Protein 4FEK (pdb70)

Structure (mmCIF, N/CA/C/O backbone):
data_4FEK
#
_entry.id   4FEK
#
_cell.length_a   50.651
_cell.length_b   57.993
_cell.length_c   106.606
_cell.angle_alpha   90.00
_cell.angle_beta   102.42
_cell.angle_gamma   90.00
#
_symmetry.space_group_name_H-M   'P 1 21 1'
#
loop_
_entity.id
_entity.type
_entity.pdbx_description
1 polymer 'Putative diflavin flavoprotein A 5'
2 non-polymer DI(HYDROXYETHYL)ETHER
3 non-polymer 'CHLORIDE ION'
4 non-polymer 'PHOSPHATE ION'
5 water water
#
loop_
_atom_site.group_PDB
_atom_site.id
_atom_site.type_symbol
_atom_site.label_atom_id
_atom_site.label_alt_id
_atom_site.label_comp_id
_atom_site.label_asym_id
_atom_site.label_entity_id
_atom_site.label_seq_id
_atom_site.pdbx_PDB_ins_code
_atom_site.Cartn_x
_atom_site.Cartn_y
_atom_site.Cartn_z
_atom_site.occupancy
_atom_site.B_iso_or_equiv
_atom_site.auth_seq_id
_atom_site.auth_comp_id
_atom_site.auth_asym_id
_atom_site.auth_atom_id
_atom_site.pdbx_PDB_model_num
ATOM 1 N N . LYS A 1 5 ? 5.537 49.705 64.317 1.00 63.16 5 LYS A N 1
ATOM 2 C CA . LYS A 1 5 ? 6.487 48.717 64.812 1.00 62.64 5 LYS A CA 1
ATOM 3 C C . LYS A 1 5 ? 6.906 47.783 63.675 1.00 57.10 5 LYS A C 1
ATOM 4 O O . LYS A 1 5 ? 6.178 47.634 62.694 1.00 58.97 5 LYS A O 1
ATOM 10 N N . PRO A 1 6 ? 8.091 47.158 63.795 1.00 50.01 6 PRO A N 1
ATOM 11 C CA . PRO A 1 6 ? 8.520 46.197 62.775 1.00 43.55 6 PRO A CA 1
ATOM 12 C C . PRO A 1 6 ? 7.880 44.826 63.000 1.00 33.37 6 PRO A C 1
ATOM 13 O O . PRO A 1 6 ? 7.380 44.556 64.089 1.00 35.75 6 PRO A O 1
ATOM 17 N N . ARG A 1 7 ? 7.918 43.973 61.984 1.00 25.77 7 ARG A N 1
ATOM 18 C CA . ARG A 1 7 ? 7.460 42.593 62.119 1.00 22.82 7 ARG A CA 1
ATOM 19 C C . ARG A 1 7 ? 8.443 41.832 62.999 1.00 30.81 7 ARG A C 1
ATOM 20 O O . ARG A 1 7 ? 9.651 42.032 62.906 1.00 24.75 7 ARG A O 1
ATOM 28 N N . ASP A 1 8 ? 7.933 40.973 63.869 1.00 21.74 8 ASP A N 1
ATOM 29 C CA . ASP A 1 8 ? 8.815 40.161 64.723 1.00 22.67 8 ASP A CA 1
ATOM 30 C C . ASP A 1 8 ? 8.205 38.773 64.923 1.00 26.22 8 ASP A C 1
ATOM 31 O O . ASP A 1 8 ? 7.098 38.499 64.452 1.00 23.32 8 ASP A O 1
ATOM 36 N N . VAL A 1 9 ? 8.902 37.907 65.644 1.00 21.44 9 VAL A N 1
ATOM 37 C CA . VAL A 1 9 ? 8.337 36.608 65.967 1.00 18.80 9 VAL A CA 1
ATOM 38 C C . VAL A 1 9 ? 8.313 36.438 67.474 1.00 19.18 9 VAL A C 1
ATOM 39 O O . VAL A 1 9 ? 9.305 36.658 68.158 1.00 21.06 9 VAL A O 1
ATOM 43 N N . GLN A 1 10 ? 7.158 36.056 67.993 1.00 14.88 10 GLN A N 1
ATOM 44 C CA . GLN A 1 10 ? 6.977 35.871 69.415 1.00 22.09 10 GLN A CA 1
ATOM 45 C C . GLN A 1 10 ? 6.975 34.360 69.688 1.00 25.39 10 GLN A C 1
ATOM 46 O O . GLN A 1 10 ? 6.153 33.621 69.130 1.00 21.41 10 GLN A O 1
ATOM 52 N N . VAL A 1 11 ? 7.912 33.890 70.517 1.00 18.51 11 VAL A N 1
ATOM 53 C CA . VAL A 1 11 ? 8.010 32.460 70.815 1.00 18.58 11 VAL A CA 1
ATOM 54 C C . VAL A 1 11 ? 7.671 32.184 72.285 1.00 28.34 11 VAL A C 1
ATOM 55 O O . VAL A 1 11 ? 8.170 32.870 73.166 1.00 27.04 11 VAL A O 1
ATOM 59 N N . LEU A 1 12 ? 6.835 31.180 72.542 1.00 26.37 12 LEU A N 1
ATOM 60 C CA . LEU A 1 12 ? 6.349 30.892 73.890 1.00 23.95 12 LEU A CA 1
ATOM 61 C C . LEU A 1 12 ? 6.013 29.407 73.999 1.00 22.92 12 LEU A C 1
ATOM 62 O O . LEU A 1 12 ? 5.438 28.827 73.075 1.00 22.31 12 LEU A O 1
ATOM 67 N N . PRO A 1 13 ? 6.389 28.770 75.121 1.00 23.46 13 PRO A N 1
ATOM 68 C CA . PRO A 1 13 ? 5.890 27.429 75.444 1.00 17.40 13 PRO A CA 1
ATOM 69 C C . PRO A 1 13 ? 4.385 27.493 75.696 1.00 20.55 13 PRO A C 1
ATOM 70 O O . PRO A 1 13 ? 3.923 28.414 76.364 1.00 23.16 13 PRO A O 1
ATOM 74 N N . ILE A 1 14 ? 3.624 26.547 75.163 1.00 21.36 14 ILE A N 1
ATOM 75 C CA . ILE A 1 14 ? 2.182 26.575 75.379 1.00 24.44 14 ILE A CA 1
ATOM 76 C C . ILE A 1 14 ? 1.679 25.301 76.024 1.00 25.35 14 ILE A C 1
ATOM 77 O O . ILE A 1 14 ? 0.579 25.265 76.573 1.00 28.27 14 ILE A O 1
ATOM 82 N N . ALA A 1 15 ? 2.489 24.256 75.960 1.00 21.34 15 ALA A N 1
ATOM 83 C CA . ALA A 1 15 ? 2.102 22.980 76.516 1.00 22.99 15 ALA A CA 1
ATOM 84 C C . ALA A 1 15 ? 3.331 22.101 76.622 1.00 22.52 15 ALA A C 1
ATOM 85 O O . ALA A 1 15 ? 4.405 22.497 76.196 1.00 24.31 15 ALA A O 1
ATOM 87 N N . THR A 1 16 ? 3.161 20.903 77.174 1.00 24.32 16 THR A N 1
ATOM 88 C CA . THR A 1 16 ? 4.258 19.948 77.277 1.00 27.55 16 THR A CA 1
ATOM 89 C C . THR A 1 16 ? 4.879 19.706 75.912 1.00 28.74 16 THR A C 1
ATOM 90 O O . THR A 1 16 ? 4.196 19.288 74.989 1.00 26.75 16 THR A O 1
ATOM 94 N N . ASN A 1 17 ? 6.169 20.026 75.789 1.00 21.88 17 ASN A N 1
ATOM 95 C CA . ASN A 1 17 ? 6.916 19.847 74.547 1.00 19.91 17 ASN A CA 1
ATOM 96 C C . ASN A 1 17 ? 6.368 20.661 73.380 1.00 17.68 17 ASN A C 1
ATOM 97 O O . ASN A 1 17 ? 6.681 20.378 72.226 1.00 18.38 17 ASN A O 1
ATOM 102 N N . THR A 1 18 ? 5.595 21.690 73.686 1.00 15.52 18 THR A N 1
ATOM 103 C CA . THR A 1 18 ? 4.962 22.476 72.623 1.00 18.12 18 THR A CA 1
ATOM 104 C C . THR A 1 18 ? 5.218 23.966 72.761 1.00 15.72 18 THR A C 1
ATOM 105 O O . THR A 1 18 ? 5.003 24.558 73.838 1.00 17.28 18 THR A O 1
ATOM 109 N N . LYS A 1 19 ? 5.634 24.577 71.649 1.00 12.44 19 LYS A N 1
ATOM 110 C CA . LYS A 1 19 ? 5.816 26.020 71.562 1.00 12.18 19 LYS A CA 1
ATOM 111 C C . LYS A 1 19 ? 5.079 26.600 70.358 1.00 13.41 19 LYS A C 1
ATOM 112 O O . LYS A 1 19 ? 4.916 25.909 69.342 1.00 14.72 19 LYS A O 1
ATOM 118 N N . VAL A 1 20 ? 4.677 27.864 70.477 1.00 14.36 20 VAL A N 1
ATOM 119 C CA . VAL A 1 20 ? 4.136 28.624 69.340 1.00 12.40 20 VAL A CA 1
ATOM 120 C C . VAL A 1 20 ? 5.198 29.622 68.918 1.00 18.36 20 VAL A C 1
ATOM 121 O O . VAL A 1 20 ? 5.949 30.127 69.771 1.00 15.17 20 VAL A O 1
ATOM 125 N N . LEU A 1 21 ? 5.306 29.837 67.602 1.00 11.56 21 LEU A N 1
ATOM 126 C CA . LEU A 1 21 ? 6.005 30.976 67.040 1.00 14.72 21 LEU A CA 1
ATOM 127 C C . LEU A 1 21 ? 4.954 31.833 66.351 1.00 16.59 21 LEU A C 1
ATOM 128 O O . LEU A 1 21 ? 4.362 31.388 65.375 1.00 17.42 21 LEU A O 1
ATOM 133 N N . ARG A 1 22 ? 4.687 33.029 66.874 1.00 12.96 22 ARG A N 1
ATOM 134 C CA . ARG A 1 22 ? 3.717 33.934 66.240 1.00 14.27 22 ARG A CA 1
ATOM 135 C C . ARG A 1 22 ? 4.471 34.998 65.464 1.00 13.86 22 ARG A C 1
ATOM 136 O O . ARG A 1 22 ? 5.147 35.846 66.055 1.00 16.85 22 ARG A O 1
ATOM 144 N N . ALA A 1 23 ? 4.405 34.925 64.148 1.00 14.36 23 ALA A N 1
ATOM 145 C CA . ALA A 1 23 ? 5.006 35.938 63.300 1.00 15.07 23 ALA A CA 1
ATOM 146 C C . ALA A 1 23 ? 4.007 37.067 63.271 1.00 20.46 23 ALA A C 1
ATOM 147 O O . ALA A 1 23 ? 2.851 36.860 62.888 1.00 15.75 23 ALA A O 1
ATOM 149 N N . ARG A 1 24 ? 4.441 38.254 63.671 1.00 18.45 24 ARG A N 1
ATOM 150 C CA . ARG A 1 24 ? 3.513 39.358 63.893 1.00 21.34 24 ARG A CA 1
ATOM 151 C C . ARG A 1 24 ? 3.703 40.478 62.894 1.00 24.32 24 ARG A C 1
ATOM 152 O O . ARG A 1 24 ? 4.840 40.809 62.517 1.00 18.51 24 ARG A O 1
ATOM 160 N N . SER A 1 25 ? 2.580 41.058 62.461 1.00 21.02 25 SER A N 1
ATOM 161 C CA . SER A 1 25 ? 2.612 42.267 61.652 1.00 20.98 25 SER A CA 1
ATOM 162 C C . SER A 1 25 ? 1.566 43.288 62.124 1.00 22.82 25 SER A C 1
ATOM 163 O O . SER A 1 25 ? 0.379 42.976 62.247 1.00 20.98 25 SER A O 1
ATOM 166 N N . TRP A 1 26 ? 2.009 44.506 62.400 1.00 24.36 26 TRP A N 1
ATOM 167 C CA . TRP A 1 26 ? 1.076 45.532 62.883 1.00 26.32 26 TRP A CA 1
ATOM 168 C C . TRP A 1 26 ? 0.232 46.168 61.770 1.00 28.44 26 TRP A C 1
ATOM 169 O O . TRP A 1 26 ? -0.714 46.918 62.042 1.00 29.01 26 TRP A O 1
ATOM 180 N N . SER A 1 27 ? 0.562 45.846 60.523 1.00 27.80 27 SER A N 1
ATOM 181 C CA . SER A 1 27 ? -0.174 46.351 59.362 1.00 27.79 27 SER A CA 1
ATOM 182 C C . SER A 1 27 ? -0.618 45.181 58.493 1.00 29.02 27 SER A C 1
ATOM 183 O O . SER A 1 27 ? -0.134 44.052 58.667 1.00 25.81 27 SER A O 1
ATOM 186 N N . ARG A 1 28 ? -1.550 45.446 57.575 1.00 29.36 28 ARG A N 1
ATOM 187 C CA . ARG A 1 28 ? -2.119 44.401 56.721 1.00 27.68 28 ARG A CA 1
ATOM 188 C C . ARG A 1 28 ? -1.011 43.677 55.950 1.00 28.51 28 ARG A C 1
ATOM 189 O O . ARG A 1 28 ? 0.016 44.274 55.614 1.00 27.18 28 ARG A O 1
ATOM 197 N N . LEU A 1 29 ? -1.217 42.394 55.690 1.00 25.66 29 LEU A N 1
ATOM 198 C CA . LEU A 1 29 ? -0.300 41.639 54.843 1.00 31.38 29 LEU A CA 1
ATOM 199 C C . LEU A 1 29 ? -0.696 41.832 53.390 1.00 32.40 29 LEU A C 1
ATOM 200 O O . LEU A 1 29 ? 0.147 41.802 52.503 1.00 31.96 29 LEU A O 1
ATOM 205 N N . ARG A 1 30 ? -1.992 42.021 53.165 1.00 29.62 30 ARG A N 1
ATOM 206 C CA . ARG A 1 30 ? -2.545 42.191 51.824 1.00 32.61 30 ARG A CA 1
ATOM 207 C C . ARG A 1 30 ? -3.599 43.300 51.840 1.00 27.11 30 ARG A C 1
ATOM 208 O O . ARG A 1 30 ? -4.177 43.574 52.873 1.00 22.26 30 ARG A O 1
ATOM 216 N N . PHE A 1 31 ? -3.854 43.926 50.698 1.00 24.72 31 PHE A N 1
ATOM 217 C CA . PHE A 1 31 ? -4.921 44.922 50.608 1.00 25.47 31 PHE A CA 1
ATOM 218 C C . PHE A 1 31 ? -6.263 44.241 50.370 1.00 26.71 31 PHE A C 1
ATOM 219 O O . PHE A 1 31 ? -6.856 44.361 49.295 1.00 28.35 31 PHE A O 1
ATOM 227 N N . GLU A 1 32 ? -6.745 43.524 51.377 1.00 24.80 32 GLU A N 1
ATOM 228 C CA . GLU A 1 32 ? -7.915 42.660 51.213 1.00 24.18 32 GLU A CA 1
ATOM 229 C C . GLU A 1 32 ? -8.849 42.853 52.381 1.00 21.70 32 GLU A C 1
ATOM 230 O O . GLU A 1 32 ? -8.431 43.352 53.425 1.00 24.32 32 GLU A O 1
ATOM 236 N N . ILE A 1 33 ? -10.104 42.439 52.225 1.00 19.37 33 ILE A N 1
ATOM 237 C CA . ILE A 1 33 ? -11.117 42.763 53.227 1.00 19.19 33 ILE A CA 1
ATOM 238 C C . ILE A 1 33 ? -10.810 42.180 54.600 1.00 18.14 33 ILE A C 1
ATOM 239 O O . ILE A 1 33 ? -11.202 42.761 55.599 1.00 22.01 33 ILE A O 1
ATOM 244 N N . GLU A 1 34 ? -10.131 41.036 54.673 1.00 16.39 34 GLU A N 1
ATOM 245 C CA . GLU A 1 34 ? -9.927 40.447 55.998 1.00 26.97 34 GLU A CA 1
ATOM 246 C C . GLU A 1 34 ? -9.067 41.328 56.919 1.00 18.50 34 GLU A C 1
ATOM 247 O O . GLU A 1 34 ? -9.142 41.200 58.140 1.00 16.92 34 GLU A O 1
ATOM 253 N N . TYR A 1 35 ? -8.316 42.259 56.334 1.00 18.39 35 TYR A N 1
ATOM 254 C CA . TYR A 1 35 ? -7.451 43.152 57.112 1.00 21.44 35 TYR A CA 1
ATOM 255 C C . TYR A 1 35 ? -8.068 44.535 57.299 1.00 24.88 35 TYR A C 1
ATOM 256 O O . TYR A 1 35 ? -7.438 45.411 57.892 1.00 24.47 35 TYR A O 1
ATOM 265 N N . ALA A 1 36 ? -9.313 44.698 56.833 1.00 22.85 36 ALA A N 1
ATOM 266 C CA . ALA A 1 36 ? -9.938 46.021 56.722 1.00 25.60 36 ALA A CA 1
ATOM 267 C C . ALA A 1 36 ? -10.262 46.684 58.056 1.00 27.38 36 ALA A C 1
ATOM 268 O O . ALA A 1 36 ? -10.594 47.868 58.088 1.00 30.22 36 ALA A O 1
ATOM 270 N N . LEU A 1 37 ? -10.178 45.927 59.147 1.00 26.01 37 LEU A N 1
ATOM 271 C CA . LEU A 1 37 ? -10.279 46.512 60.488 1.00 28.63 37 LEU A CA 1
ATOM 272 C C . LEU A 1 37 ? -8.964 47.168 60.931 1.00 34.41 37 LEU A C 1
ATOM 273 O O . LEU A 1 37 ? -8.917 47.787 61.987 1.00 31.32 37 LEU A O 1
ATOM 278 N N . GLU A 1 38 ? -7.919 47.020 60.114 1.00 28.52 38 GLU A N 1
ATOM 279 C CA . GLU A 1 38 ? -6.608 47.658 60.322 1.00 30.01 38 GLU A CA 1
ATOM 280 C C . GLU A 1 38 ? -6.035 47.414 61.719 1.00 29.84 38 GLU A C 1
ATOM 281 O O . GLU A 1 38 ? -5.673 48.351 62.420 1.00 32.38 38 GLU A O 1
ATOM 287 N N . ARG A 1 39 ? -5.959 46.150 62.126 1.00 27.03 39 ARG A N 1
ATOM 288 C CA . ARG A 1 39 ? -5.411 45.822 63.443 1.00 26.76 39 ARG A CA 1
ATOM 289 C C . ARG A 1 39 ? -4.222 44.868 63.335 1.00 24.54 39 ARG A C 1
ATOM 290 O O . ARG A 1 39 ? -3.787 44.292 64.326 1.00 26.42 39 ARG A O 1
ATOM 298 N N . GLY A 1 40 ? -3.700 44.719 62.124 1.00 24.57 40 GLY A N 1
ATOM 299 C CA . GLY A 1 40 ? -2.587 43.817 61.892 1.00 23.61 40 GLY A CA 1
ATOM 300 C C . GLY A 1 40 ? -3.055 42.382 61.918 1.00 22.13 40 GLY A C 1
ATOM 301 O O . GLY A 1 40 ? -4.254 42.099 61.760 1.00 20.58 40 GLY A O 1
ATOM 302 N N . THR A 1 41 ? -2.114 41.471 62.121 1.00 17.93 41 THR A N 1
ATOM 303 C CA . THR A 1 41 ? -2.385 40.037 62.066 1.00 15.64 41 THR A CA 1
ATOM 304 C C . THR A 1 41 ? -1.174 39.299 62.663 1.00 14.77 41 THR A C 1
ATOM 305 O O . THR A 1 41 ? -0.107 39.894 62.853 1.00 17.04 41 THR A O 1
ATOM 309 N N . THR A 1 42 ? -1.354 38.034 63.017 1.00 13.83 42 THR A N 1
ATOM 310 C CA . THR A 1 42 ? -0.208 37.162 63.248 1.00 14.34 42 THR A CA 1
ATOM 311 C C . THR A 1 42 ? -0.392 35.919 62.399 1.00 18.43 42 THR A C 1
ATOM 312 O O . THR A 1 42 ? -1.519 35.575 62.027 1.00 20.75 42 THR A O 1
ATOM 316 N N . SER A 1 43 ? 0.716 35.281 62.043 1.00 11.89 43 SER A N 1
ATOM 317 C CA A SER A 1 43 ? 0.672 33.940 61.488 0.50 12.35 43 SER A CA 1
ATOM 318 C CA B SER A 1 43 ? 0.680 33.942 61.481 0.50 12.39 43 SER A CA 1
ATOM 319 C C . SER A 1 43 ? 1.369 33.000 62.465 1.00 14.75 43 SER A C 1
ATOM 320 O O . SER A 1 43 ? 2.556 33.182 62.789 1.00 12.21 43 SER A O 1
ATOM 325 N N . ASN A 1 44 ? 0.623 32.019 62.953 1.00 13.76 44 ASN A N 1
ATOM 326 C CA . ASN A 1 44 ? 1.107 31.158 64.026 1.00 13.14 44 ASN A CA 1
ATOM 327 C C . ASN A 1 44 ? 1.603 29.806 63.530 1.00 17.33 44 ASN A C 1
ATOM 328 O O . ASN A 1 44 ? 0.916 29.110 62.801 1.00 13.00 44 ASN A O 1
ATOM 333 N N . SER A 1 45 ? 2.813 29.437 63.937 1.00 8.96 45 SER A N 1
ATOM 334 C CA . SER A 1 45 ? 3.353 28.140 63.595 1.00 10.46 45 SER A CA 1
ATOM 335 C C . SER A 1 45 ? 3.676 27.466 64.933 1.00 14.47 45 SER A C 1
ATOM 336 O O . SER A 1 45 ? 3.852 28.138 65.952 1.00 12.90 45 SER A O 1
ATOM 339 N N . TYR A 1 46 ? 3.752 26.147 64.936 1.00 11.16 46 TYR A N 1
ATOM 340 C CA . TYR A 1 46 ? 3.918 25.433 66.197 1.00 10.67 46 TYR A CA 1
ATOM 341 C C . TYR A 1 46 ? 5.022 24.383 66.074 1.00 10.58 46 TYR A C 1
ATOM 342 O O . TYR A 1 46 ? 5.311 23.909 64.975 1.00 16.21 46 TYR A O 1
ATOM 351 N N . VAL A 1 47 ? 5.625 24.024 67.211 1.00 15.32 47 VAL A N 1
ATOM 352 C CA . VAL A 1 47 ? 6.676 22.999 67.262 1.00 12.38 47 VAL A CA 1
ATOM 353 C C . VAL A 1 47 ? 6.324 22.034 68.381 1.00 11.32 47 VAL A C 1
ATOM 354 O O . VAL A 1 47 ? 6.076 22.465 69.505 1.00 15.77 47 VAL A O 1
ATOM 358 N N . ILE A 1 48 ? 6.218 20.748 68.059 1.00 10.88 48 ILE A N 1
ATOM 359 C CA . ILE A 1 48 ? 6.040 19.723 69.088 1.00 15.83 48 ILE A CA 1
ATOM 360 C C . ILE A 1 48 ? 7.293 18.847 69.113 1.00 17.14 48 ILE A C 1
ATOM 361 O O . ILE A 1 48 ? 7.678 18.262 68.093 1.00 17.59 48 ILE A O 1
ATOM 366 N N . GLU A 1 49 ? 7.921 18.737 70.281 1.00 21.39 49 GLU A N 1
ATOM 367 C CA . GLU A 1 49 ? 9.156 17.965 70.380 1.00 26.87 49 GLU A CA 1
ATOM 368 C C . GLU A 1 49 ? 8.957 16.717 71.212 1.00 26.67 49 GLU A C 1
ATOM 369 O O . GLU A 1 49 ? 9.024 16.780 72.439 1.00 25.99 49 GLU A O 1
ATOM 375 N N . GLY A 1 50 ? 8.712 15.587 70.567 1.00 27.86 50 GLY A N 1
ATOM 376 C CA . GLY A 1 50 ? 8.653 14.340 71.302 1.00 33.64 50 GLY A CA 1
ATOM 377 C C . GLY A 1 50 ? 9.986 13.653 71.079 1.00 32.37 50 GLY A C 1
ATOM 378 O O . GLY A 1 50 ? 11.030 14.309 71.019 1.00 32.63 50 GLY A O 1
ATOM 379 N N . ASP A 1 51 ? 9.945 12.338 70.940 1.00 27.86 51 ASP A N 1
ATOM 380 C CA . ASP A 1 51 ? 11.051 11.591 70.370 1.00 29.58 51 ASP A CA 1
ATOM 381 C C . ASP A 1 51 ? 11.377 12.114 68.970 1.00 36.06 51 ASP A C 1
ATOM 382 O O . ASP A 1 51 ? 12.550 12.226 68.593 1.00 36.05 51 ASP A O 1
ATOM 387 N N . LYS A 1 52 ? 10.332 12.421 68.200 1.00 31.03 52 LYS A N 1
ATOM 388 C CA . LYS A 1 52 ? 10.487 13.057 66.890 1.00 25.84 52 LYS A CA 1
ATOM 389 C C . LYS A 1 52 ? 9.977 14.491 66.964 1.00 25.83 52 LYS A C 1
ATOM 390 O O . LYS A 1 52 ? 9.152 14.811 67.818 1.00 23.72 52 LYS A O 1
ATOM 396 N N . THR A 1 53 ? 10.473 15.359 66.082 1.00 25.76 53 THR A N 1
ATOM 397 C CA . THR A 1 53 ? 10.045 16.758 66.088 1.00 21.23 53 THR A CA 1
ATOM 398 C C . THR A 1 53 ? 9.194 17.111 64.857 1.00 21.39 53 THR A C 1
ATOM 399 O O . THR A 1 53 ? 9.532 16.766 63.727 1.00 24.21 53 THR A O 1
ATOM 403 N N . ALA A 1 54 ? 8.069 17.776 65.092 1.00 20.25 54 ALA A N 1
ATOM 404 C CA . ALA A 1 54 ? 7.230 18.268 64.006 1.00 14.72 54 ALA A CA 1
ATOM 405 C C . ALA A 1 54 ? 6.980 19.758 64.127 1.00 12.66 54 ALA A C 1
ATOM 406 O O . ALA A 1 54 ? 6.806 20.302 65.225 1.00 14.07 54 ALA A O 1
ATOM 408 N N . ILE A 1 55 ? 6.967 20.427 62.984 1.00 12.10 55 ILE A N 1
ATOM 409 C CA . ILE A 1 55 ? 6.492 21.791 62.935 1.00 14.07 55 ILE A CA 1
ATOM 410 C C . ILE A 1 55 ? 5.130 21.818 62.243 1.00 15.22 55 ILE A C 1
ATOM 411 O O . ILE A 1 55 ? 4.843 21.026 61.343 1.00 16.47 55 ILE A O 1
ATOM 416 N N . ILE A 1 56 ? 4.296 22.737 62.682 1.00 15.06 56 ILE A N 1
ATOM 417 C CA . ILE A 1 56 ? 2.971 22.846 62.106 1.00 24.63 56 ILE A CA 1
ATOM 418 C C . ILE A 1 56 ? 2.787 24.231 61.493 1.00 22.89 56 ILE A C 1
ATOM 419 O O . ILE A 1 56 ? 2.997 25.225 62.173 1.00 19.52 56 ILE A O 1
ATOM 424 N N . ASP A 1 57 ? 2.433 24.273 60.207 1.00 22.09 57 ASP A N 1
ATOM 425 C CA . ASP A 1 57 ? 2.117 25.521 59.473 1.00 23.20 57 ASP A CA 1
ATOM 426 C C . ASP A 1 57 ? 3.163 26.653 59.398 1.00 20.39 57 ASP A C 1
ATOM 427 O O . ASP A 1 57 ? 2.943 27.731 59.963 1.00 23.09 57 ASP A O 1
ATOM 432 N N . PRO A 1 58 ? 4.269 26.430 58.673 1.00 18.35 58 PRO A N 1
ATOM 433 C CA . PRO A 1 58 ? 5.225 27.517 58.371 1.00 17.60 58 PRO A CA 1
ATOM 434 C C . PRO A 1 58 ? 4.519 28.639 57.584 1.00 17.48 58 PRO A C 1
ATOM 435 O O . PRO A 1 58 ? 3.702 28.331 56.713 1.00 19.66 58 PRO A O 1
ATOM 439 N N . PRO A 1 59 ? 4.818 29.906 57.892 1.00 18.50 59 PRO A N 1
ATOM 440 C CA . PRO A 1 59 ? 4.078 31.053 57.337 1.00 19.42 59 PRO A CA 1
ATOM 441 C C . PRO A 1 59 ? 4.404 31.392 55.880 1.00 15.40 59 PRO A C 1
ATOM 442 O O . PRO A 1 59 ? 5.301 30.790 55.273 1.00 17.25 59 PRO A O 1
ATOM 446 N N . VAL A 1 60 ? 3.686 32.377 55.339 1.00 20.71 60 VAL A N 1
ATOM 447 C CA . VAL A 1 60 ? 3.869 32.821 53.947 1.00 20.28 60 VAL A CA 1
ATOM 448 C C . VAL A 1 60 ? 5.213 33.497 53.745 1.00 25.41 60 VAL A C 1
ATOM 449 O O . VAL A 1 60 ? 5.880 33.844 54.726 1.00 24.28 60 VAL A O 1
ATOM 453 N N . GLU A 1 61 ? 5.589 33.714 52.476 1.00 23.88 61 GLU A N 1
ATOM 454 C CA . GLU A 1 61 ? 6.902 34.293 52.139 1.00 27.27 61 GLU A CA 1
ATOM 455 C C . GLU A 1 61 ? 7.192 35.593 52.891 1.00 28.08 61 GLU A C 1
ATOM 456 O O . GLU A 1 61 ? 8.337 35.877 53.262 1.00 25.84 61 GLU A O 1
ATOM 462 N N . SER A 1 62 ? 6.140 36.362 53.148 1.00 27.60 62 SER A N 1
ATOM 463 C CA . SER A 1 62 ? 6.281 37.678 53.758 1.00 30.05 62 SER A CA 1
ATOM 464 C C . SER A 1 62 ? 6.944 37.610 55.138 1.00 23.64 62 SER A C 1
ATOM 465 O O . SER A 1 62 ? 7.649 38.541 55.558 1.00 26.12 62 SER A O 1
ATOM 468 N N . PHE A 1 63 ? 6.729 36.493 55.826 1.00 19.47 63 PHE A N 1
ATOM 469 C CA . PHE A 1 63 ? 7.279 36.259 57.165 1.00 15.17 63 PHE A CA 1
ATOM 470 C C . PHE A 1 63 ? 8.456 35.267 57.141 1.00 21.81 63 PHE A C 1
ATOM 471 O O . PHE A 1 63 ? 9.019 34.939 58.187 1.00 20.75 63 PHE A O 1
ATOM 487 N N . LYS A 1 65 ? 11.703 35.024 56.287 1.00 22.43 65 LYS A N 1
ATOM 488 C CA . LYS A 1 65 ? 13.025 35.294 56.845 1.00 28.67 65 LYS A CA 1
ATOM 489 C C . LYS A 1 65 ? 13.027 35.341 58.365 1.00 21.98 65 LYS A C 1
ATOM 490 O O . LYS A 1 65 ? 13.827 34.658 58.999 1.00 19.72 65 LYS A O 1
ATOM 496 N N . ILE A 1 66 ? 12.127 36.124 58.965 1.00 20.09 66 ILE A N 1
ATOM 497 C CA . ILE A 1 66 ? 12.123 36.201 60.429 1.00 20.44 66 ILE A CA 1
ATOM 498 C C . ILE A 1 66 ? 11.642 34.900 61.069 1.00 19.38 66 ILE A C 1
ATOM 499 O O . ILE A 1 66 ? 12.076 34.541 62.164 1.00 21.99 66 ILE A O 1
ATOM 504 N N . TYR A 1 67 ? 10.754 34.191 60.371 1.00 18.26 67 TYR A N 1
ATOM 505 C CA . TYR A 1 67 ? 10.331 32.887 60.818 1.00 20.24 67 TYR A CA 1
ATOM 506 C C . TYR A 1 67 ? 11.508 31.907 60.933 1.00 16.87 67 TYR A C 1
ATOM 507 O O . TYR A 1 67 ? 11.709 31.288 61.971 1.00 17.57 67 TYR A O 1
ATOM 516 N N . LEU A 1 68 ? 12.261 31.751 59.851 1.00 15.39 68 LEU A N 1
ATOM 517 C CA . LEU A 1 68 ? 13.376 30.808 59.836 1.00 17.72 68 LEU A CA 1
ATOM 518 C C . LEU A 1 68 ? 14.462 31.142 60.867 1.00 18.63 68 LEU A C 1
ATOM 519 O O . LEU A 1 68 ? 15.024 30.236 61.500 1.00 20.60 68 LEU A O 1
ATOM 524 N N . GLU A 1 69 ? 14.764 32.430 61.025 1.00 19.93 69 GLU A N 1
ATOM 525 C CA . GLU A 1 69 ? 15.681 32.875 62.088 1.00 20.66 69 GLU A CA 1
ATOM 526 C C . GLU A 1 69 ? 15.207 32.454 63.476 1.00 24.86 69 GLU A C 1
ATOM 527 O O . GLU A 1 69 ? 15.989 31.912 64.254 1.00 19.49 69 GLU A O 1
ATOM 533 N N . ALA A 1 70 ? 13.929 32.699 63.790 1.00 19.76 70 ALA A N 1
ATOM 534 C CA . ALA A 1 70 ? 13.380 32.285 65.081 1.00 20.96 70 ALA A CA 1
ATOM 535 C C . ALA A 1 70 ? 13.351 30.752 65.242 1.00 19.29 70 ALA A C 1
ATOM 536 O O . ALA A 1 70 ? 13.624 30.211 66.324 1.00 19.71 70 ALA A O 1
ATOM 538 N N . LEU A 1 71 ? 13.030 30.058 64.160 1.00 17.10 71 LEU A N 1
ATOM 539 C CA . LEU A 1 71 ? 12.898 28.609 64.212 1.00 17.34 71 LEU A CA 1
ATOM 540 C C . LEU A 1 71 ? 14.279 28.008 64.492 1.00 17.93 71 LEU A C 1
ATOM 541 O O . LEU A 1 71 ? 14.419 27.103 65.319 1.00 18.95 71 LEU A O 1
ATOM 546 N N . GLN A 1 72 ? 15.295 28.539 63.811 1.00 23.20 72 GLN A N 1
ATOM 547 C CA . GLN A 1 72 ? 16.684 28.121 64.020 1.00 26.25 72 GLN A CA 1
ATOM 548 C C . GLN A 1 72 ? 17.150 28.348 65.451 1.00 26.47 72 GLN A C 1
ATOM 549 O O . GLN A 1 72 ? 17.984 27.609 65.961 1.00 30.20 72 GLN A O 1
ATOM 555 N N . GLN A 1 73 ? 16.613 29.370 66.101 1.00 21.96 73 GLN A N 1
ATOM 556 C CA . GLN A 1 73 ? 16.950 29.622 67.492 1.00 27.57 73 GLN A CA 1
ATOM 557 C C . GLN A 1 73 ? 16.209 28.696 68.442 1.00 30.53 73 GLN A C 1
ATOM 558 O O . GLN A 1 73 ? 16.617 28.539 69.582 1.00 28.47 73 GLN A O 1
ATOM 564 N N . THR A 1 74 ? 15.140 28.059 67.966 1.00 25.00 74 THR A N 1
ATOM 565 C CA . THR A 1 74 ? 14.311 27.224 68.821 1.00 24.62 74 THR A CA 1
ATOM 566 C C . THR A 1 74 ? 14.602 25.729 68.681 1.00 25.09 74 THR A C 1
ATOM 567 O O . THR A 1 74 ? 14.551 24.974 69.646 1.00 28.91 74 THR A O 1
ATOM 571 N N . VAL A 1 75 ? 14.854 25.287 67.464 1.00 24.45 75 VAL A N 1
ATOM 572 C CA . VAL A 1 75 ? 15.058 23.869 67.221 1.00 27.82 75 VAL A CA 1
ATOM 573 C C . VAL A 1 75 ? 16.255 23.653 66.301 1.00 29.92 75 VAL A C 1
ATOM 574 O O . VAL A 1 75 ? 16.617 24.529 65.509 1.00 29.00 75 VAL A O 1
ATOM 578 N N . ASN A 1 76 ? 16.857 22.473 66.403 1.00 24.77 76 ASN A N 1
ATOM 579 C CA . ASN A 1 76 ? 17.949 22.083 65.531 1.00 25.74 76 ASN A CA 1
ATOM 580 C C . ASN A 1 76 ? 17.324 21.543 64.267 1.00 25.65 76 ASN A C 1
ATOM 581 O O . ASN A 1 76 ? 16.676 20.493 64.295 1.00 25.77 76 ASN A O 1
ATOM 586 N N . LEU A 1 77 ? 17.512 22.246 63.155 1.00 25.33 77 LEU A N 1
ATOM 587 C CA . LEU A 1 77 ? 16.827 21.876 61.922 1.00 28.92 77 LEU A CA 1
ATOM 588 C C . LEU A 1 77 ? 17.253 20.501 61.409 1.00 35.41 77 LEU A C 1
ATOM 589 O O . LEU A 1 77 ? 16.542 19.872 60.625 1.00 32.17 77 LEU A O 1
ATOM 594 N N . LYS A 1 78 ? 18.403 20.017 61.859 1.00 36.70 78 LYS A N 1
ATOM 595 C CA . LYS A 1 78 ? 18.818 18.683 61.451 1.00 44.22 78 LYS A CA 1
ATOM 596 C C . LYS A 1 78 ? 18.033 17.604 62.199 1.00 37.58 78 LYS A C 1
ATOM 597 O O . LYS A 1 78 ? 18.052 16.438 61.825 1.00 40.61 78 LYS A O 1
ATOM 603 N N . LYS A 1 79 ? 17.322 18.018 63.238 1.00 33.13 79 LYS A N 1
ATOM 604 C CA . LYS A 1 79 ? 16.514 17.120 64.052 1.00 37.49 79 LYS A CA 1
ATOM 605 C C . LYS A 1 79 ? 15.030 17.167 63.669 1.00 34.61 79 LYS A C 1
ATOM 606 O O . LYS A 1 79 ? 14.185 16.541 64.314 1.00 30.84 79 LYS A O 1
ATOM 612 N N . LEU A 1 80 ? 14.717 17.920 62.626 1.00 29.71 80 LEU A N 1
ATOM 613 C CA . LEU A 1 80 ? 13.340 18.118 62.223 1.00 26.26 80 LEU A CA 1
ATOM 614 C C . LEU A 1 80 ? 12.872 16.909 61.412 1.00 25.45 80 LEU A C 1
ATOM 615 O O . LEU A 1 80 ? 13.560 16.469 60.489 1.00 26.21 80 LEU A O 1
ATOM 620 N N . ASP A 1 81 ? 11.703 16.368 61.757 1.00 22.97 81 ASP A N 1
ATOM 621 C CA . ASP A 1 81 ? 11.193 15.156 61.101 1.00 23.43 81 ASP A CA 1
ATOM 622 C C . ASP A 1 81 ? 10.013 15.441 60.165 1.00 24.42 81 ASP A C 1
ATOM 623 O O . ASP A 1 81 ? 9.949 14.930 59.030 1.00 25.59 81 ASP A O 1
ATOM 628 N N . TYR A 1 82 ? 9.080 16.250 60.655 1.00 16.16 82 TYR A N 1
ATOM 629 C CA . TYR A 1 82 ? 7.822 16.473 59.960 1.00 19.54 82 TYR A CA 1
ATOM 630 C C . TYR A 1 82 ? 7.471 17.948 59.880 1.00 16.87 82 TYR A C 1
ATOM 631 O O . TYR A 1 82 ? 7.731 18.731 60.806 1.00 20.08 82 TYR A O 1
ATOM 640 N N . VAL A 1 83 ? 6.887 18.307 58.742 1.00 12.16 83 VAL A N 1
ATOM 641 C CA . VAL A 1 83 ? 6.272 19.615 58.529 1.00 10.13 83 VAL A CA 1
ATOM 642 C C . VAL A 1 83 ? 4.795 19.302 58.206 1.00 14.75 83 VAL A C 1
ATOM 643 O O . VAL A 1 83 ? 4.493 18.705 57.165 1.00 19.52 83 VAL A O 1
ATOM 647 N N . ILE A 1 84 ? 3.894 19.677 59.108 1.00 13.35 84 ILE A N 1
ATOM 648 C CA . ILE A 1 84 ? 2.462 19.403 58.917 1.00 15.34 84 ILE A CA 1
ATOM 649 C C . ILE A 1 84 ? 1.734 20.639 58.371 1.00 18.11 84 ILE A C 1
ATOM 650 O O . ILE A 1 84 ? 1.905 21.750 58.884 1.00 18.50 84 ILE A O 1
ATOM 655 N N . LEU A 1 85 ? 0.935 20.432 57.329 1.00 18.40 85 LEU A N 1
ATOM 656 C CA . LEU A 1 85 ? 0.242 21.522 56.643 1.00 17.65 85 LEU A CA 1
ATOM 657 C C . LEU A 1 85 ? -1.248 21.492 56.930 1.00 18.73 85 LEU A C 1
ATOM 658 O O . LEU A 1 85 ? -1.918 20.479 56.672 1.00 18.20 85 LEU A O 1
ATOM 663 N N . GLY A 1 86 ? -1.788 22.607 57.413 1.00 16.33 86 GLY A N 1
ATOM 664 C CA . GLY A 1 86 ? -3.221 22.671 57.673 1.00 14.97 86 GLY A CA 1
ATOM 665 C C . GLY A 1 86 ? -4.019 22.918 56.389 1.00 17.27 86 GLY A C 1
ATOM 666 O O . GLY A 1 86 ? -5.240 22.793 56.377 1.00 18.48 86 GLY A O 1
ATOM 667 N N . HIS A 1 87 ? -3.325 23.325 55.331 1.00 13.26 87 HIS A N 1
ATOM 668 C CA . HIS A 1 87 ? -3.911 23.529 53.991 1.00 15.32 87 HIS A CA 1
ATOM 669 C C . HIS A 1 87 ? -2.761 23.835 53.048 1.00 18.11 87 HIS A C 1
ATOM 670 O O . HIS A 1 87 ? -1.619 23.924 53.503 1.00 15.46 87 HIS A O 1
ATOM 677 N N . PHE A 1 88 ? -3.048 23.999 51.752 1.00 17.73 88 PHE A N 1
ATOM 678 C CA . PHE A 1 88 ? -2.014 24.349 50.773 1.00 20.54 88 PHE A CA 1
ATOM 679 C C . PHE A 1 88 ? -2.248 25.706 50.091 1.00 21.47 88 PHE A C 1
ATOM 680 O O . PHE A 1 88 ? -3.308 25.946 49.539 1.00 20.10 88 PHE A O 1
ATOM 688 N N . SER A 1 89 ? -1.236 26.571 50.098 1.00 20.58 89 SER A N 1
ATOM 689 C CA . SER A 1 89 ? -1.290 27.812 49.325 1.00 25.27 89 SER A CA 1
ATOM 690 C C . SER A 1 89 ? 0.061 28.065 48.675 1.00 24.34 89 SER A C 1
ATOM 691 O O . SER A 1 89 ? 1.101 27.888 49.316 1.00 20.19 89 SER A O 1
ATOM 694 N N . PRO A 1 90 ? 0.044 28.479 47.407 1.00 26.20 90 PRO A N 1
ATOM 695 C CA . PRO A 1 90 ? 1.274 28.734 46.654 1.00 26.72 90 PRO A CA 1
ATOM 696 C C . PRO A 1 90 ? 2.145 29.818 47.282 1.00 27.40 90 PRO A C 1
ATOM 697 O O . PRO A 1 90 ? 3.358 29.781 47.085 1.00 22.96 90 PRO A O 1
ATOM 701 N N . ASN A 1 91 ? 1.582 30.747 48.053 1.00 18.45 91 ASN A N 1
ATOM 702 C CA . ASN A 1 91 ? 2.455 31.754 48.655 1.00 22.56 91 ASN A CA 1
ATOM 703 C C . ASN A 1 91 ? 3.276 31.216 49.850 1.00 23.80 91 ASN A C 1
ATOM 704 O O . ASN A 1 91 ? 4.061 31.942 50.453 1.00 25.19 91 ASN A O 1
ATOM 709 N N . ARG A 1 92 ? 3.099 29.937 50.178 1.00 21.23 92 ARG A N 1
ATOM 710 C CA . ARG A 1 92 ? 3.925 29.298 51.200 1.00 24.32 92 ARG A CA 1
ATOM 711 C C . ARG A 1 92 ? 5.095 28.542 50.577 1.00 22.24 92 ARG A C 1
ATOM 712 O O . ARG A 1 92 ? 5.997 28.105 51.291 1.00 20.25 92 ARG A O 1
ATOM 720 N N . ILE A 1 93 ? 5.057 28.365 49.260 1.00 19.14 93 ILE A N 1
ATOM 721 C CA . ILE A 1 93 ? 6.090 27.584 48.574 1.00 25.42 93 ILE A CA 1
ATOM 722 C C . ILE A 1 93 ? 7.521 28.068 48.873 1.00 25.72 93 ILE A C 1
AT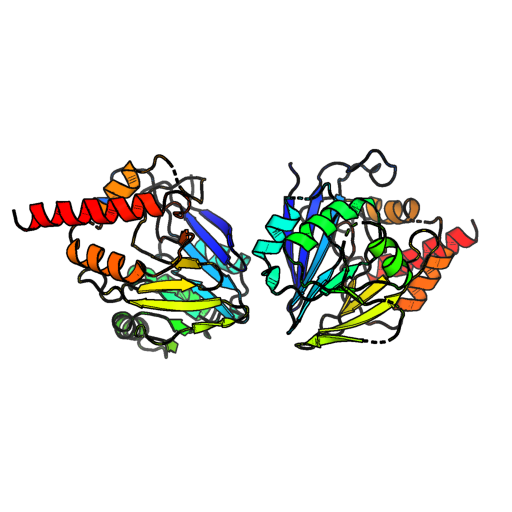OM 723 O O . ILE A 1 93 ? 8.391 27.245 49.166 1.00 30.41 93 ILE A O 1
ATOM 728 N N . PRO A 1 94 ? 7.773 29.396 48.803 1.00 27.84 94 PRO A N 1
ATOM 729 C CA . PRO A 1 94 ? 9.145 29.829 49.119 1.00 28.90 94 PRO A CA 1
ATOM 730 C C . PRO A 1 94 ? 9.601 29.434 50.531 1.00 27.55 94 PRO A C 1
ATOM 731 O O . PRO A 1 94 ? 10.762 29.074 50.729 1.00 21.89 94 PRO A O 1
ATOM 735 N N . THR A 1 95 ? 8.700 29.470 51.502 1.00 22.99 95 THR A N 1
ATOM 736 C CA . THR A 1 95 ? 9.047 29.017 52.847 1.00 22.37 95 THR A CA 1
ATOM 737 C C . THR A 1 95 ? 9.348 27.508 52.892 1.00 24.43 95 THR A C 1
ATOM 738 O O . THR A 1 95 ? 10.282 27.079 53.570 1.00 25.47 95 THR A O 1
ATOM 742 N N . PHE A 1 96 ? 8.548 26.710 52.178 1.00 25.67 96 PHE A N 1
ATOM 743 C CA . PHE A 1 96 ? 8.793 25.269 52.091 1.00 25.61 96 PHE A CA 1
ATOM 744 C C . PHE A 1 96 ? 10.147 25.019 51.427 1.00 23.78 96 PHE A C 1
ATOM 745 O O . PHE A 1 96 ? 10.883 24.116 51.825 1.00 25.61 96 PHE A O 1
ATOM 753 N N . LYS A 1 97 ? 10.442 25.807 50.398 1.00 25.20 97 LYS A N 1
ATOM 754 C CA . LYS A 1 97 ? 11.686 25.662 49.634 1.00 29.40 97 LYS A CA 1
ATOM 755 C C . LYS A 1 97 ? 12.910 25.924 50.508 1.00 29.76 97 LYS A C 1
ATOM 756 O O . LYS A 1 97 ? 13.901 25.201 50.430 1.00 28.82 97 LYS A O 1
ATOM 762 N N . ALA A 1 98 ? 12.839 26.949 51.354 1.00 30.41 98 ALA A N 1
ATOM 763 C CA . ALA A 1 98 ? 13.931 27.250 52.284 1.00 31.51 98 ALA A CA 1
ATOM 764 C C . ALA A 1 98 ? 14.101 26.162 53.342 1.00 30.04 98 ALA A C 1
ATOM 765 O O . ALA A 1 98 ? 15.227 25.758 53.658 1.00 30.36 98 ALA A O 1
ATOM 767 N N . LEU A 1 99 ? 12.980 25.681 53.874 1.00 24.31 99 LEU A N 1
ATOM 768 C CA . LEU A 1 99 ? 12.991 24.593 54.844 1.00 23.51 99 LEU A CA 1
ATOM 769 C C . LEU A 1 99 ? 13.649 23.358 54.273 1.00 23.73 99 LEU A C 1
ATOM 770 O O . LEU A 1 99 ? 14.496 22.764 54.931 1.00 31.54 99 LEU A O 1
ATOM 775 N N . LEU A 1 100 ? 13.243 22.978 53.060 1.00 23.57 100 LEU A N 1
ATOM 776 C CA . LEU A 1 100 ? 13.808 21.838 52.350 1.00 32.73 100 LEU A CA 1
ATOM 777 C C . LEU A 1 100 ? 15.328 21.939 52.232 1.00 36.28 100 LEU A C 1
ATOM 778 O O . LEU A 1 100 ? 16.039 20.965 52.470 1.00 33.54 100 LEU A O 1
ATOM 783 N N . GLU A 1 101 ? 15.821 23.113 51.845 1.00 38.50 101 GLU A N 1
ATOM 784 C CA . GLU A 1 101 ? 17.265 23.321 51.726 1.00 42.95 101 GLU A CA 1
ATOM 785 C C . GLU A 1 101 ? 17.961 23.147 53.069 1.00 37.29 101 GLU A C 1
ATOM 786 O O . GLU A 1 101 ? 19.030 22.559 53.138 1.00 36.34 101 GLU A O 1
ATOM 792 N N . LEU A 1 102 ? 17.345 23.650 54.138 1.00 31.83 102 LEU A N 1
ATOM 793 C CA . LEU A 1 102 ? 17.953 23.608 55.466 1.00 34.07 102 LEU A CA 1
ATOM 794 C C . LEU A 1 102 ? 17.776 22.260 56.156 1.00 34.69 102 LEU A C 1
ATOM 795 O O . LEU A 1 102 ? 18.593 21.863 56.995 1.00 33.30 102 LEU A O 1
ATOM 800 N N . ALA A 1 103 ? 16.697 21.567 55.810 1.00 30.28 103 ALA A N 1
ATOM 801 C CA . ALA A 1 103 ? 16.365 20.300 56.451 1.00 32.48 103 ALA A CA 1
ATOM 802 C C . ALA A 1 103 ? 15.851 19.331 55.403 1.00 31.00 103 ALA A C 1
ATOM 803 O O . ALA A 1 103 ? 14.642 19.063 55.325 1.00 28.46 103 ALA A O 1
ATOM 805 N N . PRO A 1 104 ? 16.768 18.798 54.588 1.00 31.61 104 PRO A N 1
ATOM 806 C CA . PRO A 1 104 ? 16.402 18.016 53.400 1.00 34.04 104 PRO A CA 1
ATOM 807 C C . PRO A 1 104 ? 15.735 16.694 53.756 1.00 32.22 104 PRO A C 1
ATOM 808 O O . PRO A 1 104 ? 15.115 16.073 52.896 1.00 36.25 104 PRO A O 1
ATOM 812 N N . GLN A 1 105 ? 15.873 16.289 55.013 1.00 31.11 105 GLN A N 1
ATOM 813 C CA . GLN A 1 105 ? 15.293 15.050 55.522 1.00 35.00 105 GLN A CA 1
ATOM 814 C C . GLN A 1 105 ? 13.789 15.134 55.897 1.00 35.41 105 GLN A C 1
ATOM 815 O O . GLN A 1 105 ? 13.163 14.111 56.172 1.00 33.66 105 GLN A O 1
ATOM 821 N N . ILE A 1 106 ? 13.213 16.333 55.919 1.00 30.68 106 ILE A N 1
ATOM 822 C CA . ILE A 1 106 ? 11.826 16.475 56.392 1.00 24.67 106 ILE A CA 1
ATOM 823 C C . ILE A 1 106 ? 10.804 15.690 55.578 1.00 25.94 106 ILE A C 1
ATOM 824 O O . ILE A 1 106 ? 10.974 15.452 54.378 1.00 26.62 106 ILE A O 1
ATOM 829 N N . THR A 1 107 ? 9.726 15.297 56.246 1.00 25.64 107 THR A N 1
ATOM 830 C CA . THR A 1 107 ? 8.596 14.699 55.555 1.00 26.70 107 THR A CA 1
ATOM 831 C C . THR A 1 107 ? 7.413 15.630 55.704 1.00 21.77 107 THR A C 1
ATOM 832 O O . THR A 1 107 ? 7.110 16.108 56.798 1.00 17.82 107 THR A O 1
ATOM 836 N N . PHE A 1 108 ? 6.796 15.935 54.574 1.00 18.97 108 PHE A N 1
ATOM 837 C CA . PHE A 1 108 ? 5.585 16.729 54.552 1.00 26.74 108 PHE A CA 1
ATOM 838 C C . PHE A 1 108 ? 4.389 15.857 54.903 1.00 28.19 108 PHE A C 1
ATOM 839 O O . PHE A 1 108 ? 4.245 14.741 54.393 1.00 32.78 108 PHE A O 1
ATOM 847 N N . VAL A 1 109 ? 3.551 16.368 55.796 1.00 23.74 109 VAL A N 1
ATOM 848 C CA . VAL A 1 109 ? 2.358 15.662 56.253 1.00 18.90 109 VAL A CA 1
ATOM 849 C C . VAL A 1 109 ? 1.182 16.571 55.891 1.00 20.66 109 VAL A C 1
ATOM 850 O O . VAL A 1 109 ? 1.124 17.736 56.284 1.00 19.82 109 VAL A O 1
ATOM 854 N N . CYS A 1 110 ? 0.282 16.063 55.073 1.00 17.93 110 CYS A N 1
ATOM 855 C CA . CYS A 1 110 ? -0.796 16.901 54.576 1.00 18.09 110 CYS A CA 1
ATOM 856 C C . CYS A 1 110 ? -2.012 16.052 54.303 1.00 19.19 110 CYS A C 1
ATOM 857 O O . CYS A 1 110 ? -1.945 14.828 54.316 1.00 21.09 110 CYS A O 1
ATOM 860 N N . SER A 1 111 ? -3.130 16.720 54.065 1.00 21.41 111 SER A N 1
ATOM 861 C CA . SER A 1 111 ? -4.294 16.030 53.576 1.00 18.81 111 SER A CA 1
ATOM 862 C C . SER A 1 111 ? -4.019 15.693 52.112 1.00 25.96 111 SER A C 1
ATOM 863 O O . SER A 1 111 ? -3.335 16.436 51.390 1.00 24.11 111 SER A O 1
ATOM 866 N N . LEU A 1 112 ? -4.548 14.552 51.697 1.00 25.30 112 LEU A N 1
ATOM 867 C CA . LEU A 1 112 ? -4.357 14.005 50.356 1.00 26.75 112 LEU A CA 1
ATOM 868 C C . LEU A 1 112 ? -4.446 15.012 49.185 1.00 27.15 112 LEU A C 1
ATOM 869 O O . LEU A 1 112 ? -3.589 14.990 48.304 1.00 29.62 112 LEU A O 1
ATOM 874 N N . PRO A 1 113 ? -5.463 15.900 49.168 1.00 25.71 113 PRO A N 1
ATOM 875 C CA . PRO A 1 113 ? -5.505 16.832 48.033 1.00 28.64 113 PRO A CA 1
ATOM 876 C C . PRO A 1 113 ? -4.322 17.797 47.933 1.00 34.25 113 PRO A C 1
ATOM 877 O O . PRO A 1 113 ? -4.162 18.378 46.864 1.00 40.91 113 PRO A O 1
ATOM 881 N N . ALA A 1 114 ? -3.524 17.970 48.994 1.00 25.85 114 ALA A N 1
ATOM 882 C CA . ALA A 1 114 ? -2.343 18.827 48.921 1.00 24.12 114 ALA A CA 1
ATOM 883 C C . ALA A 1 114 ? -1.106 18.102 48.356 1.00 34.03 114 ALA A C 1
ATOM 884 O O . ALA A 1 114 ? -0.131 18.750 47.953 1.00 32.08 114 ALA A O 1
ATOM 886 N N . ALA A 1 115 ? -1.126 16.772 48.353 1.00 33.83 115 ALA A N 1
ATOM 887 C CA . ALA A 1 115 ? 0.076 16.018 47.978 1.00 37.29 115 ALA A CA 1
ATOM 888 C C . ALA A 1 115 ? 0.504 16.298 46.534 1.00 36.97 115 ALA A C 1
ATOM 889 O O . ALA A 1 115 ? 1.695 16.500 46.258 1.00 35.34 115 ALA A O 1
ATOM 891 N N . GLY A 1 116 ? -0.469 16.332 45.630 1.00 34.53 116 GLY A N 1
ATOM 892 C CA . GLY A 1 116 ? -0.219 16.605 44.224 1.00 37.20 116 G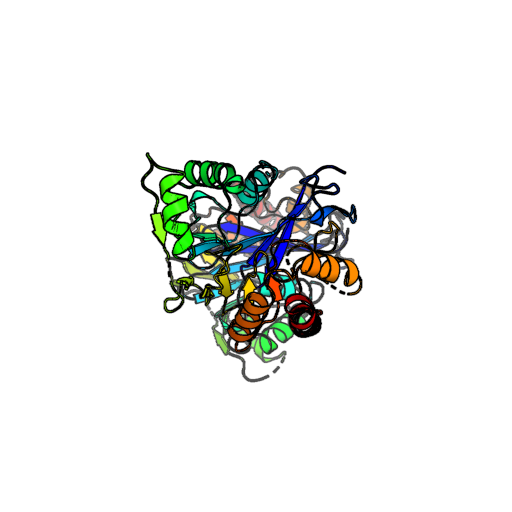LY A CA 1
ATOM 893 C C . GLY A 1 116 ? 0.329 18.000 43.980 1.00 38.31 116 GLY A C 1
ATOM 894 O O . GLY A 1 116 ? 1.298 18.163 43.237 1.00 34.70 116 GLY A O 1
ATOM 895 N N . ASP A 1 117 ? -0.278 18.994 44.628 1.00 37.27 117 ASP A N 1
ATOM 896 C CA . ASP A 1 117 ? 0.169 20.390 44.570 1.00 39.83 117 ASP A CA 1
ATOM 897 C C . ASP A 1 117 ? 1.613 20.567 45.033 1.00 32.31 117 ASP A C 1
ATOM 898 O O . ASP A 1 117 ? 2.376 21.325 44.435 1.00 31.18 117 ASP A O 1
ATOM 903 N N . LEU A 1 118 ? 1.968 19.893 46.119 1.00 25.30 118 LEU A N 1
ATOM 904 C CA . LEU A 1 118 ? 3.330 19.950 46.636 1.00 32.11 118 LEU A CA 1
ATOM 905 C C . LEU A 1 118 ? 4.330 19.426 45.620 1.00 34.39 118 LEU A C 1
ATOM 906 O O . LEU A 1 118 ? 5.325 20.085 45.322 1.00 34.23 118 LEU A O 1
ATOM 911 N N . ARG A 1 119 ? 4.067 18.228 45.101 1.00 39.33 119 ARG A N 1
ATOM 912 C CA . ARG A 1 119 ? 4.999 17.574 44.185 1.00 42.67 119 ARG A CA 1
ATOM 913 C C . ARG A 1 119 ? 5.169 18.399 42.916 1.00 45.02 119 ARG A C 1
ATOM 914 O O . ARG A 1 119 ? 6.254 18.444 42.344 1.00 49.70 119 ARG A O 1
ATOM 922 N N . ALA A 1 120 ? 4.104 19.069 42.494 1.00 37.30 120 ALA A N 1
ATOM 923 C CA . ALA A 1 120 ? 4.175 19.927 41.318 1.00 44.12 120 ALA A CA 1
ATOM 924 C C . ALA A 1 120 ? 4.981 21.200 41.578 1.00 44.65 120 ALA A C 1
ATOM 925 O O . ALA A 1 120 ? 5.616 21.727 40.664 1.00 48.07 120 ALA A O 1
ATOM 927 N N . ALA A 1 121 ? 4.962 21.693 42.817 1.00 38.52 121 ALA A N 1
ATOM 928 C CA . ALA A 1 121 ? 5.730 22.888 43.167 1.00 34.63 121 ALA A CA 1
ATOM 929 C C . ALA A 1 121 ? 7.225 22.606 43.253 1.00 36.90 121 ALA A C 1
ATOM 930 O O . ALA A 1 121 ? 8.039 23.525 43.191 1.00 41.56 121 ALA A O 1
ATOM 932 N N . PHE A 1 122 ? 7.582 21.337 43.416 1.00 37.49 122 PHE A N 1
ATOM 933 C CA . PHE A 1 122 ? 8.985 20.930 43.508 1.00 41.16 122 PHE A CA 1
ATOM 934 C C . PHE A 1 122 ? 9.252 19.803 42.520 1.00 44.60 122 PHE A C 1
ATOM 935 O O . PHE A 1 122 ? 9.615 18.695 42.921 1.00 39.14 122 PHE A O 1
ATOM 943 N N . PRO A 1 123 ? 9.070 20.094 41.224 1.00 50.87 123 PRO A N 1
ATOM 944 C CA . PRO A 1 123 ? 8.987 19.077 40.170 1.00 62.83 123 PRO A CA 1
ATOM 945 C C . PRO A 1 123 ? 10.297 18.322 39.962 1.00 68.63 123 PRO A C 1
ATOM 946 O O . PRO A 1 123 ? 10.259 17.124 39.680 1.00 72.12 123 PRO A O 1
ATOM 950 N N . ASP A 1 124 ? 11.427 19.007 40.104 1.00 71.26 124 ASP A N 1
ATOM 951 C CA . ASP A 1 124 ? 12.730 18.357 39.977 1.00 80.01 124 ASP A CA 1
ATOM 952 C C . ASP A 1 124 ? 13.357 18.160 41.354 1.00 75.96 124 ASP A C 1
ATOM 953 O O . ASP A 1 124 ? 14.532 18.453 41.578 1.00 78.24 124 ASP A O 1
ATOM 958 N N . ASP A 1 125 ? 12.529 17.671 42.269 1.00 69.51 125 ASP A N 1
ATOM 959 C CA . ASP A 1 125 ? 12.919 17.322 43.623 1.00 64.37 125 ASP A CA 1
ATOM 960 C C . ASP A 1 125 ? 12.140 16.057 43.928 1.00 57.39 125 ASP A C 1
ATOM 961 O O . ASP A 1 125 ? 11.038 15.876 43.405 1.00 57.44 125 ASP A O 1
ATOM 966 N N . ASN A 1 126 ? 12.677 15.174 44.762 1.00 52.16 126 ASN A N 1
ATOM 967 C CA . ASN A 1 126 ? 11.873 14.023 45.165 1.00 56.70 126 ASN A CA 1
ATOM 968 C C . ASN A 1 126 ? 11.382 14.155 46.593 1.00 47.33 126 ASN A C 1
ATOM 969 O O . ASN A 1 126 ? 12.060 13.747 47.534 1.00 40.51 126 ASN A O 1
ATOM 974 N N . LEU A 1 127 ? 10.186 14.719 46.736 1.00 44.71 127 LEU A N 1
ATOM 975 C CA . LEU A 1 127 ? 9.656 15.074 48.046 1.00 42.00 127 LEU A CA 1
ATOM 976 C C . LEU A 1 127 ? 9.253 13.841 48.839 1.00 37.86 127 LEU A C 1
ATOM 977 O O . LEU A 1 127 ? 8.747 12.862 48.283 1.00 39.27 127 LEU A O 1
ATOM 982 N N . ASN A 1 128 ? 9.502 13.889 50.138 1.00 30.51 128 ASN A N 1
ATOM 983 C CA . ASN A 1 128 ? 8.934 12.916 51.057 1.00 31.78 128 ASN A CA 1
ATOM 984 C C . ASN A 1 128 ? 7.588 13.469 51.546 1.00 34.81 128 ASN A C 1
ATOM 985 O O . ASN A 1 128 ? 7.545 14.513 52.199 1.00 28.78 128 ASN A O 1
ATOM 990 N N . ILE A 1 129 ? 6.491 12.798 51.201 1.00 33.08 129 ILE A N 1
ATOM 991 C CA . ILE A 1 129 ? 5.166 13.251 51.628 1.00 36.44 129 ILE A CA 1
ATOM 992 C C . ILE A 1 129 ? 4.378 12.133 52.312 1.00 39.48 129 ILE A C 1
ATOM 993 O O . ILE A 1 129 ? 4.316 11.004 51.820 1.00 40.60 129 ILE A O 1
ATOM 998 N N . LEU A 1 130 ? 3.783 12.460 53.453 1.00 31.04 130 LEU A N 1
ATOM 999 C CA . LEU A 1 130 ? 2.933 11.530 54.177 1.00 26.62 130 LEU A CA 1
ATOM 1000 C C . LEU A 1 130 ? 1.482 12.041 54.154 1.00 30.20 130 LEU A C 1
ATOM 1001 O O . LEU A 1 130 ? 1.086 12.874 54.972 1.00 24.72 130 LEU A O 1
ATOM 1006 N N . PRO A 1 131 ? 0.687 11.576 53.193 1.00 25.48 131 PRO A N 1
ATOM 1007 C CA . PRO A 1 131 ? -0.699 12.075 53.217 1.00 28.53 131 PRO A CA 1
ATOM 1008 C C . PRO A 1 131 ? -1.528 11.447 54.347 1.00 29.17 131 PRO A C 1
ATOM 1009 O O . PRO A 1 131 ? -1.333 10.286 54.691 1.00 32.66 131 PRO A O 1
ATOM 1021 N N . ARG A 1 133 ? -5.276 10.505 55.677 1.00 26.35 133 ARG A N 1
ATOM 1022 C CA . ARG A 1 133 ? -6.659 10.340 55.211 1.00 25.82 133 ARG A CA 1
ATOM 1023 C C . ARG A 1 133 ? -7.656 10.319 56.389 1.00 28.10 133 ARG A C 1
ATOM 1024 O O . ARG A 1 133 ? -8.866 10.325 56.189 1.00 30.19 133 ARG A O 1
ATOM 1032 N N . GLY A 1 134 ? -7.146 10.284 57.614 1.00 27.27 134 GLY A N 1
ATOM 1033 C CA . GLY A 1 134 ? -8.007 10.342 58.783 1.00 33.64 134 GLY A CA 1
ATOM 1034 C C . GLY A 1 134 ? -8.004 9.106 59.667 1.00 39.46 134 GLY A C 1
ATOM 1035 O O . GLY A 1 134 ? -8.424 9.166 60.816 1.00 42.10 134 GLY A O 1
ATOM 1036 N N . LYS A 1 135 ? -7.529 7.984 59.143 1.00 44.04 135 LYS A N 1
ATOM 1037 C CA . LYS A 1 135 ? -7.493 6.740 59.917 1.00 44.65 135 LYS A CA 1
ATOM 1038 C C . LYS A 1 135 ? -6.200 6.597 60.704 1.00 46.42 135 LYS A C 1
ATOM 1039 O O . LYS A 1 135 ? -6.209 6.245 61.891 1.00 39.80 135 LYS A O 1
ATOM 1045 N N . GLU A 1 136 ? -5.085 6.860 60.030 1.00 49.61 136 GLU A N 1
ATOM 1046 C CA . GLU A 1 136 ? -3.776 6.637 60.619 1.00 51.62 136 GLU A CA 1
ATOM 1047 C C . GLU A 1 136 ? -3.358 7.785 61.516 1.00 42.84 136 GLU A C 1
ATOM 1048 O O . GLU A 1 136 ? -3.758 8.929 61.313 1.00 36.18 136 GLU A O 1
ATOM 1054 N N . THR A 1 137 ? -2.557 7.464 62.521 1.00 42.65 137 THR A N 1
ATOM 1055 C CA . THR A 1 137 ? -2.023 8.476 63.408 1.00 34.59 137 THR A CA 1
ATOM 1056 C C . THR A 1 137 ? -0.523 8.603 63.212 1.00 34.64 137 THR A C 1
ATOM 1057 O O . THR A 1 137 ? 0.095 7.790 62.527 1.00 39.04 137 THR A O 1
ATOM 1061 N N . LEU A 1 138 ? 0.054 9.644 63.804 1.00 29.40 138 LEU A N 1
ATOM 1062 C CA . LEU A 1 138 ? 1.485 9.860 63.752 1.00 28.46 138 LEU A CA 1
ATOM 1063 C C . LEU A 1 138 ? 2.012 9.999 65.170 1.00 26.61 138 LEU A C 1
ATOM 1064 O O . LEU A 1 138 ? 1.686 10.960 65.880 1.00 27.61 138 LEU A O 1
ATOM 1069 N N . ASP A 1 139 ? 2.829 9.042 65.590 1.00 26.90 139 ASP A N 1
ATOM 1070 C CA . ASP A 1 139 ? 3.374 9.075 66.939 1.00 32.00 139 ASP A CA 1
ATOM 1071 C C . ASP A 1 139 ? 4.714 9.817 66.960 1.00 30.54 139 ASP A C 1
ATOM 1072 O O . ASP A 1 139 ? 5.694 9.389 66.348 1.00 30.49 139 ASP A O 1
ATOM 1077 N N . LEU A 1 140 ? 4.741 10.935 67.672 1.00 29.54 140 LEU A N 1
ATOM 1078 C CA . LEU A 1 140 ? 5.972 11.703 67.867 1.00 31.87 140 LEU A CA 1
ATOM 1079 C C . LEU A 1 140 ? 6.774 11.176 69.065 1.00 31.70 140 LEU A C 1
ATOM 1080 O O . LEU A 1 140 ? 7.911 11.614 69.313 1.00 28.81 140 LEU A O 1
ATOM 1085 N N . GLY A 1 141 ? 6.165 10.263 69.822 1.00 31.40 141 GLY A N 1
ATOM 1086 C CA . GLY A 1 141 ? 6.775 9.736 71.031 1.00 34.44 141 GLY A CA 1
ATOM 1087 C C . GLY A 1 141 ? 6.388 10.547 72.255 1.00 34.56 141 GLY A C 1
ATOM 1088 O O . GLY A 1 141 ? 5.778 11.617 72.137 1.00 31.57 141 GLY A O 1
ATOM 1089 N N . LYS A 1 142 ? 6.751 10.037 73.432 1.00 31.43 142 LYS A N 1
ATOM 1090 C CA . LYS A 1 142 ? 6.465 10.689 74.715 1.00 32.77 142 LYS A CA 1
ATOM 1091 C C . LYS A 1 142 ? 4.975 10.982 74.944 1.00 35.24 142 LYS A C 1
ATOM 1092 O O . LYS A 1 142 ? 4.607 11.851 75.754 1.00 31.40 142 LYS A O 1
ATOM 1098 N N . GLY A 1 143 ? 4.127 10.259 74.219 1.00 35.57 143 GLY A N 1
ATOM 1099 C CA . GLY A 1 143 ? 2.693 10.403 74.349 1.00 33.55 143 GLY A CA 1
ATOM 1100 C C . GLY A 1 143 ? 2.071 11.261 73.264 1.00 31.20 143 GLY A C 1
ATOM 1101 O O . GLY A 1 143 ? 0.852 11.292 73.123 1.00 29.81 143 GLY A O 1
ATOM 1102 N N . HIS A 1 144 ? 2.905 11.947 72.488 1.00 24.73 144 HIS A N 1
ATOM 1103 C CA . HIS A 1 144 ? 2.412 12.874 71.470 1.00 25.07 144 HIS A CA 1
ATOM 1104 C C . HIS A 1 144 ? 1.982 12.126 70.227 1.00 28.31 144 HIS A C 1
ATOM 1105 O O . HIS A 1 144 ? 2.692 12.109 69.220 1.00 32.00 144 HIS A O 1
ATOM 1112 N N . VAL A 1 145 ? 0.835 11.463 70.331 1.00 24.43 145 VAL A N 1
ATOM 1113 C CA . VAL A 1 145 ? 0.226 10.805 69.194 1.00 25.38 145 VAL A CA 1
ATOM 1114 C C . VAL A 1 145 ? -0.691 11.822 68.518 1.00 23.53 145 VAL A C 1
ATOM 1115 O O . VAL A 1 145 ? -1.576 12.397 69.155 1.00 27.87 145 VAL A O 1
ATOM 1119 N N . LEU A 1 146 ? -0.461 12.052 67.232 1.00 22.39 146 LEU A N 1
ATOM 1120 C CA . LEU A 1 146 ? -1.252 13.007 66.464 1.00 27.63 146 LEU A CA 1
ATOM 1121 C C . LEU A 1 146 ? -2.395 12.317 65.741 1.00 22.12 146 LEU A C 1
ATOM 1122 O O . LEU A 1 146 ? -2.168 11.359 65.005 1.00 24.18 146 LEU A O 1
ATOM 1127 N N . LYS A 1 147 ? -3.617 12.806 65.950 1.00 21.94 147 LYS A N 1
ATOM 1128 C CA . LYS A 1 147 ? -4.779 12.351 65.188 1.00 23.00 147 LYS A CA 1
ATOM 1129 C C . LYS A 1 147 ? -5.056 13.386 64.102 1.00 22.21 147 LYS A C 1
ATOM 1130 O O . LYS A 1 147 ? -4.872 14.577 64.333 1.00 21.76 147 LYS A O 1
ATOM 1136 N N . PHE A 1 148 ? -5.462 12.930 62.920 1.00 21.30 148 PHE A N 1
ATOM 1137 C CA . PHE A 1 148 ? -5.706 13.825 61.786 1.00 19.46 148 PHE A CA 1
ATOM 1138 C C . PHE A 1 148 ? -7.158 13.826 61.322 1.00 24.27 148 PHE A C 1
ATOM 1139 O O . PHE A 1 148 ? -7.762 12.761 61.107 1.00 25.42 148 PHE A O 1
ATOM 1147 N N . LEU A 1 149 ? -7.714 15.026 61.172 1.00 22.36 149 LEU A N 1
ATOM 1148 C CA . LEU A 1 149 ? -9.107 15.181 60.789 1.00 23.10 149 LEU A CA 1
ATOM 1149 C C . LEU A 1 149 ? -9.189 16.057 59.543 1.00 19.63 149 LEU A C 1
ATOM 1150 O O . LEU A 1 149 ? -9.200 17.285 59.632 1.00 15.34 149 LEU A O 1
ATOM 1155 N N . PRO A 1 150 ? -9.235 15.417 58.367 1.00 19.30 150 PRO A N 1
ATOM 1156 C CA . PRO A 1 150 ? -9.344 16.211 57.143 1.00 16.67 150 PRO A CA 1
ATOM 1157 C C . PRO A 1 150 ? -10.684 16.913 57.163 1.00 17.79 150 PRO A C 1
ATOM 1158 O O . PRO A 1 150 ? -11.719 16.294 57.473 1.00 17.21 150 PRO A O 1
ATOM 1162 N N . ILE A 1 151 ? -10.654 18.200 56.854 1.00 14.02 151 ILE A N 1
ATOM 1163 C CA . ILE A 1 151 ? -11.883 18.984 56.722 1.00 17.46 151 ILE A CA 1
ATOM 1164 C C . ILE A 1 151 ? -11.917 19.634 55.342 1.00 18.77 151 ILE A C 1
ATOM 1165 O O . ILE A 1 151 ? -11.869 20.855 55.212 1.00 18.61 151 ILE A O 1
ATOM 1170 N N . PRO A 1 152 ? -12.026 18.797 54.285 1.00 17.12 152 PRO A N 1
ATOM 1171 C CA . PRO A 1 152 ? -11.990 19.348 52.927 1.00 14.12 152 PRO A CA 1
ATOM 1172 C C . PRO A 1 152 ? -13.195 20.277 52.659 1.00 15.09 152 PRO A C 1
ATOM 1173 O O . PRO A 1 152 ? -14.331 19.952 53.023 1.00 15.58 152 PRO A O 1
ATOM 1177 N N . SER A 1 153 ? -12.926 21.408 52.014 1.00 17.25 153 SER A N 1
ATOM 1178 C CA . SER A 1 153 ? -13.958 22.350 51.607 1.00 18.22 153 SER A CA 1
ATOM 1179 C C . SER A 1 153 ? -13.572 22.926 50.244 1.00 19.27 153 SER A C 1
ATOM 1180 O O . SER A 1 153 ? -12.394 22.871 49.846 1.00 16.12 153 SER A O 1
ATOM 1183 N N . PRO A 1 154 ? -14.549 23.493 49.522 1.00 21.02 154 PRO A N 1
ATOM 1184 C CA . PRO A 1 154 ? -14.249 24.062 48.206 1.00 20.40 154 PRO A CA 1
ATOM 1185 C C . PRO A 1 154 ? -13.104 25.079 48.248 1.00 20.14 154 PRO A C 1
ATOM 1186 O O . PRO A 1 154 ? -12.231 25.063 47.380 1.00 21.68 154 PRO A O 1
ATOM 1190 N N . ARG A 1 155 ? -13.078 25.924 49.270 1.00 18.21 155 ARG A N 1
ATOM 1191 C CA A ARG A 1 155 ? -12.002 26.898 49.451 0.50 19.35 155 ARG A CA 1
ATOM 1192 C CA B ARG A 1 155 ? -11.992 26.893 49.416 0.50 19.26 155 ARG A CA 1
ATOM 1193 C C . ARG A 1 155 ? -10.649 26.259 49.837 1.00 20.54 155 ARG A C 1
ATOM 1194 O O . ARG A 1 155 ? -9.581 26.677 49.353 1.00 18.05 155 ARG A O 1
ATOM 1209 N N . TRP A 1 156 ? -10.694 25.258 50.727 1.00 19.62 156 TRP A N 1
ATOM 1210 C CA . TRP A 1 156 ? -9.493 24.513 51.143 1.00 12.21 156 TRP A CA 1
ATOM 1211 C C . TRP A 1 156 ? -9.688 22.999 51.025 1.00 10.37 156 TRP A C 1
ATOM 1212 O O . TRP A 1 156 ? -9.991 22.327 52.007 1.00 14.01 156 TRP A O 1
ATOM 1223 N N . PRO A 1 157 ? -9.502 22.447 49.817 1.00 13.95 157 PRO A N 1
ATOM 1224 C CA . PRO A 1 157 ? -9.699 21.006 49.610 1.00 14.10 157 PRO A CA 1
ATOM 1225 C C . PRO A 1 157 ? -8.789 20.188 50.516 1.00 14.62 157 PRO A C 1
ATOM 1226 O O . PRO A 1 157 ? -9.139 19.070 50.884 1.00 16.81 157 PRO A O 1
ATOM 1230 N N . ALA A 1 158 ? -7.647 20.756 50.901 1.00 11.37 158 ALA A N 1
ATOM 1231 C CA . ALA A 1 158 ? -6.697 20.032 51.732 1.00 12.55 158 ALA A CA 1
ATOM 1232 C C . ALA A 1 158 ? -6.726 20.504 53.189 1.00 13.96 158 ALA A C 1
ATOM 1233 O O . ALA A 1 158 ? -5.775 20.276 53.949 1.00 11.56 158 ALA A O 1
ATOM 1235 N N . GLY A 1 159 ? -7.803 21.184 53.573 1.00 12.83 159 GLY A N 1
ATOM 1236 C CA . GLY A 1 159 ? -7.969 21.620 54.955 1.00 13.16 159 GLY A CA 1
ATOM 1237 C C . GLY A 1 159 ? -7.815 20.466 55.921 1.00 14.92 159 GLY A C 1
ATOM 1238 O O . GLY A 1 159 ? -8.372 19.404 55.710 1.00 17.34 159 GLY A O 1
ATOM 1239 N N . LEU A 1 160 ? -7.027 20.665 56.976 1.00 11.77 160 LEU A N 1
ATOM 1240 C CA . LEU A 1 160 ? -6.713 19.578 57.893 1.00 13.64 160 LEU A CA 1
ATOM 1241 C C . LEU A 1 160 ? -6.578 20.140 59.293 1.00 16.14 160 LEU A C 1
ATOM 1242 O O . LEU A 1 160 ? -5.891 21.147 59.481 1.00 15.70 160 LEU A O 1
ATOM 1247 N N . CYS A 1 161 ? -7.238 19.510 60.259 1.00 16.25 161 CYS A N 1
ATOM 1248 C CA . CYS A 1 161 ? -6.992 19.760 61.678 1.00 19.86 161 CYS A CA 1
ATOM 1249 C C . CYS A 1 161 ? -6.150 18.619 62.236 1.00 19.20 161 CYS A C 1
ATOM 1250 O O . CYS A 1 161 ? -6.272 17.482 61.784 1.00 18.68 161 CYS A O 1
ATOM 1253 N N . THR A 1 162 ? -5.303 18.930 63.213 1.00 14.73 162 THR A N 1
ATOM 1254 C CA . THR A 1 162 ? -4.440 17.942 63.838 1.00 16.33 162 THR A CA 1
ATOM 1255 C C . THR A 1 162 ? -4.631 18.031 65.331 1.00 15.06 162 THR A C 1
ATOM 1256 O O . THR A 1 162 ? -4.679 19.123 65.874 1.00 15.55 162 THR A O 1
ATOM 1260 N N . TYR A 1 163 ? -4.754 16.881 65.989 1.00 17.00 163 TYR A N 1
ATOM 1261 C CA . TYR A 1 163 ? -5.016 16.850 67.421 1.00 17.40 163 TYR A CA 1
ATOM 1262 C C . TYR A 1 163 ? -3.914 16.067 68.144 1.00 19.89 163 TYR A C 1
ATOM 1263 O O . TYR A 1 163 ? -3.626 14.933 67.794 1.00 20.15 163 TYR A O 1
ATOM 1272 N N . ASP A 1 164 ? -3.296 16.691 69.137 1.00 22.75 164 ASP A N 1
ATOM 1273 C CA . ASP A 1 164 ? -2.247 16.027 69.905 1.00 18.67 164 ASP A CA 1
ATOM 1274 C C . ASP A 1 164 ? -2.909 15.469 71.148 1.00 20.51 164 ASP A C 1
ATOM 1275 O O . ASP A 1 164 ? -3.348 16.212 72.003 1.00 20.46 164 ASP A O 1
ATOM 1280 N N . VAL A 1 165 ? -3.006 14.153 71.219 1.00 22.64 165 VAL A N 1
ATOM 1281 C CA . VAL A 1 165 ? -3.722 13.518 72.332 1.00 31.24 165 VAL A CA 1
ATOM 1282 C C . VAL A 1 165 ? -3.060 13.833 73.684 1.00 32.86 165 VAL A C 1
ATOM 1283 O O . VAL A 1 165 ? -3.747 13.955 74.693 1.00 27.43 165 VAL A O 1
ATOM 1287 N N . GLN A 1 166 ? -1.741 14.027 73.694 1.00 29.17 166 GLN A N 1
ATOM 1288 C CA . GLN A 1 166 ? -1.028 14.290 74.947 1.00 31.89 166 GLN A CA 1
ATOM 1289 C C . GLN A 1 166 ? -1.415 15.631 75.585 1.00 29.78 166 GLN A C 1
ATOM 1290 O O . GLN A 1 166 ? -1.620 15.729 76.786 1.00 33.96 166 GLN A O 1
ATOM 1296 N N . THR A 1 167 ? -1.508 16.667 74.768 1.00 25.61 167 THR A N 1
ATOM 1297 C CA . THR A 1 167 ? -1.736 18.007 75.273 1.00 25.32 167 THR A CA 1
ATOM 1298 C C . THR A 1 167 ? -3.195 18.457 75.071 1.00 22.90 167 THR A C 1
ATOM 1299 O O . THR A 1 167 ? -3.607 19.501 75.585 1.00 21.69 167 THR A O 1
ATOM 1303 N N . GLN A 1 168 ? -3.960 17.674 74.317 1.00 21.18 168 GLN A N 1
ATOM 1304 C CA . GLN A 1 168 ? -5.351 18.026 73.966 1.00 21.61 168 GLN A CA 1
ATOM 1305 C C . GLN A 1 168 ? -5.459 19.368 73.242 1.00 19.42 168 GLN A C 1
ATOM 1306 O O . GLN A 1 168 ? -6.434 20.117 73.394 1.00 20.62 168 GLN A O 1
ATOM 1312 N N . ILE A 1 169 ? -4.447 19.660 72.440 1.00 17.52 169 ILE A N 1
ATOM 1313 C CA . ILE A 1 169 ? -4.455 20.856 71.618 1.00 15.66 169 ILE A CA 1
ATOM 1314 C C . ILE A 1 169 ? -4.928 20.453 70.219 1.00 15.24 169 ILE A C 1
ATOM 1315 O O . ILE A 1 169 ? -4.486 19.458 69.654 1.00 15.52 169 ILE A O 1
ATOM 1320 N N . LEU A 1 170 ? -5.846 21.235 69.669 1.00 22.24 170 LEU A N 1
ATOM 1321 C CA . LEU A 1 170 ? -6.280 21.038 68.296 1.00 15.58 170 LEU A CA 1
ATOM 1322 C C . LEU A 1 170 ? -5.702 22.159 67.441 1.00 12.40 170 LEU A C 1
ATOM 1323 O O . LEU A 1 170 ? -5.945 23.347 67.712 1.00 11.85 170 LEU A O 1
ATOM 1328 N N . TYR A 1 171 ? -4.942 21.782 66.416 1.00 11.73 171 TYR A N 1
ATOM 1329 C CA . TYR A 1 171 ? -4.310 22.727 65.489 1.00 10.35 171 TYR A CA 1
ATOM 1330 C C . TYR A 1 171 ? -5.302 22.932 64.346 1.00 13.87 171 TYR A C 1
ATOM 1331 O O . TYR A 1 171 ? -5.576 21.995 63.597 1.00 14.71 171 TYR A O 1
ATOM 1340 N N . THR A 1 172 ? -5.853 24.138 64.243 1.00 9.65 172 THR A N 1
ATOM 1341 C CA . THR A 1 172 ? -7.040 24.354 63.418 1.00 17.63 172 THR A CA 1
ATOM 1342 C C . THR A 1 172 ? -6.758 25.239 62.217 1.00 17.32 172 THR A C 1
ATOM 1343 O O . THR A 1 172 ? -7.669 25.463 61.395 1.00 15.88 172 THR A O 1
ATOM 1347 N N . ASP A 1 173 ? -5.517 25.744 62.129 1.00 14.84 173 ASP A N 1
ATOM 1348 C CA . ASP A 1 173 ? -5.069 26.546 60.975 1.00 17.32 173 ASP A CA 1
ATOM 1349 C C . ASP A 1 173 ? -6.063 27.691 60.717 1.00 15.52 173 ASP A C 1
ATOM 1350 O O . ASP A 1 173 ? -6.239 28.547 61.579 1.00 14.33 173 ASP A O 1
ATOM 1355 N N . LYS A 1 174 ? -6.734 27.690 59.557 1.00 13.64 174 LYS A N 1
ATOM 1356 C CA . LYS A 1 174 ? -7.664 28.782 59.228 1.00 7.70 174 LYS A CA 1
ATOM 1357 C C . LYS A 1 174 ? -8.911 28.845 60.100 1.00 12.87 174 LYS A C 1
ATOM 1358 O O . LYS A 1 174 ? -9.571 29.881 60.147 1.00 12.62 174 LYS A O 1
ATOM 1364 N N . ILE A 1 175 ? -9.285 27.747 60.758 1.00 12.45 175 ILE A N 1
ATOM 1365 C CA . ILE A 1 175 ? -10.537 27.792 61.524 1.00 15.15 175 ILE A CA 1
ATOM 1366 C C . ILE A 1 175 ? -10.340 28.481 62.886 1.00 16.81 175 ILE A C 1
ATOM 1367 O O . ILE A 1 175 ? -9.338 28.228 63.562 1.00 13.02 175 ILE A O 1
ATOM 1372 N N . PHE A 1 176 ? -11.303 29.328 63.268 1.00 12.89 176 PHE A N 1
ATOM 1373 C CA . PHE A 1 176 ? -11.370 29.992 64.595 1.00 10.41 176 PHE A CA 1
ATOM 1374 C C . PHE A 1 176 ? -10.426 31.164 64.869 1.00 15.53 176 PHE A C 1
ATOM 1375 O O . PHE A 1 176 ? -10.296 31.573 66.031 1.00 14.90 176 PHE A O 1
ATOM 1383 N N . GLY A 1 177 ? -9.767 31.696 63.842 1.00 15.45 177 GLY A N 1
ATOM 1384 C CA . GLY A 1 177 ? -8.784 32.750 64.067 1.00 20.40 177 GLY A CA 1
ATOM 1385 C C . GLY A 1 177 ? -9.316 34.171 64.074 1.00 19.61 177 GLY A C 1
ATOM 1386 O O . GLY A 1 177 ? -10.549 34.422 64.084 1.00 15.02 177 GLY A O 1
ATOM 1387 N N . ALA A 1 178 ? -8.383 35.123 64.069 1.00 16.36 178 ALA A N 1
ATOM 1388 C CA . ALA A 1 178 ? -8.739 36.544 63.998 1.00 16.68 178 ALA A CA 1
ATOM 1389 C C . ALA A 1 178 ? -7.558 37.330 63.484 1.00 16.74 178 ALA A C 1
ATOM 1390 O O . ALA A 1 178 ? -6.425 37.050 63.864 1.00 17.18 178 ALA A O 1
ATOM 1392 N N . HIS A 1 179 ? -7.807 38.291 62.598 1.00 15.39 179 HIS A N 1
ATOM 1393 C CA . HIS A 1 179 ? -6.717 39.135 62.103 1.00 16.86 179 HIS A CA 1
ATOM 1394 C C . HIS A 1 179 ? -6.476 40.324 63.011 1.00 22.61 179 HIS A C 1
ATOM 1395 O O . HIS A 1 179 ? -6.985 41.420 62.788 1.00 18.02 179 HIS A O 1
ATOM 1402 N N . ILE A 1 180 ? -5.673 40.078 64.042 1.00 19.04 180 ILE A N 1
ATOM 1403 C CA . ILE A 1 180 ? -5.348 41.110 65.008 1.00 23.01 180 ILE A CA 1
ATOM 1404 C C . ILE A 1 180 ? -3.985 40.799 65.619 1.00 21.69 180 ILE A C 1
ATOM 1405 O O . ILE A 1 180 ? -3.707 39.664 66.012 1.00 24.57 180 ILE A O 1
ATOM 1410 N N . CYS A 1 181 ? -3.132 41.817 65.653 1.00 22.61 181 CYS A N 1
ATOM 1411 C CA . CYS A 1 181 ? -1.794 41.694 66.230 1.00 23.74 181 CYS A CA 1
ATOM 1412 C C . CYS A 1 181 ? -1.739 42.414 67.573 1.00 30.27 181 CYS A C 1
ATOM 1413 O O . CYS A 1 181 ? -2.118 43.584 67.673 1.00 37.29 181 CYS A O 1
ATOM 1416 N N . GLY A 1 182 ? -1.268 41.715 68.598 1.00 34.94 182 GLY A N 1
ATOM 1417 C CA . GLY A 1 182 ? -1.143 42.278 69.929 1.00 36.84 182 GLY A CA 1
ATOM 1418 C C . GLY A 1 182 ? -0.077 41.536 70.718 1.00 29.65 182 GLY A C 1
ATOM 1419 O O . GLY A 1 182 ? 0.525 40.594 70.213 1.00 28.91 182 GLY A O 1
ATOM 1420 N N . ASP A 1 183 ? 0.165 41.952 71.957 1.00 25.28 183 ASP A N 1
ATOM 1421 C CA . ASP A 1 183 ? 1.169 41.269 72.780 1.00 26.25 183 ASP A CA 1
ATOM 1422 C C . ASP A 1 183 ? 0.630 39.979 73.403 1.00 24.44 183 ASP A C 1
ATOM 1423 O O . ASP A 1 183 ? 1.393 39.040 73.654 1.00 26.07 183 ASP A O 1
ATOM 1428 N N . ASP A 1 184 ? -0.679 39.923 73.650 1.00 26.30 184 ASP A N 1
ATOM 1429 C CA . ASP A 1 184 ? -1.289 38.741 74.272 1.00 32.28 184 ASP A CA 1
ATOM 1430 C C . ASP A 1 184 ? -1.314 37.522 73.352 1.00 30.31 184 ASP A C 1
ATOM 1431 O O . ASP A 1 184 ? -1.882 37.575 72.264 1.00 31.19 184 ASP A O 1
ATOM 1436 N N . VAL A 1 185 ? -0.709 36.427 73.803 1.00 28.12 185 VAL A N 1
ATOM 1437 C CA . VAL A 1 185 ? -0.632 35.194 73.020 1.00 27.07 185 VAL A CA 1
ATOM 1438 C C . VAL A 1 185 ? -1.958 34.414 73.047 1.00 26.45 185 VAL A C 1
ATOM 1439 O O . VAL A 1 185 ? -2.382 33.831 72.040 1.00 20.48 185 VAL A O 1
ATOM 1443 N N . PHE A 1 186 ? -2.611 34.430 74.203 1.00 24.55 186 PHE A N 1
ATOM 1444 C CA . PHE A 1 186 ? -3.844 33.671 74.420 1.00 23.24 186 PHE A CA 1
ATOM 1445 C C . PHE A 1 186 ? -5.032 34.598 74.482 1.00 29.76 186 PHE A C 1
ATOM 1446 O O . PHE A 1 186 ? -4.890 35.767 74.834 1.00 32.74 186 PHE A O 1
ATOM 1454 N N . ASP A 1 187 ? -6.205 34.068 74.146 1.00 24.72 187 ASP A N 1
ATOM 1455 C CA . ASP A 1 187 ? -7.427 34.861 74.159 1.00 25.93 187 ASP A CA 1
ATOM 1456 C C . ASP A 1 187 ? -7.733 35.417 75.554 1.00 38.25 187 ASP A C 1
ATOM 1457 O O . ASP A 1 187 ? -8.498 34.840 76.329 1.00 36.84 187 ASP A O 1
ATOM 1462 N N . GLU A 1 191 ? -12.192 36.990 75.892 1.00 64.99 191 GLU A N 1
ATOM 1463 C CA . GLU A 1 191 ? -12.152 38.426 76.123 1.00 71.35 191 GLU A CA 1
ATOM 1464 C C . GLU A 1 191 ? -12.545 39.194 74.863 1.00 70.64 191 GLU A C 1
ATOM 1465 O O . GLU A 1 191 ? -13.040 38.605 73.905 1.00 69.85 191 GLU A O 1
ATOM 1471 N N . SER A 1 192 ? -12.314 40.505 74.856 1.00 70.99 192 SER A N 1
ATOM 1472 C CA . SER A 1 192 ? -12.850 41.347 73.790 1.00 71.76 192 SER A CA 1
ATOM 1473 C C . SER A 1 192 ? -11.966 41.584 72.556 1.00 65.38 192 SER A C 1
ATOM 1474 O O . SER A 1 192 ? -11.407 42.659 72.340 1.00 67.76 192 SER A O 1
ATOM 1477 N N . PHE A 1 193 ? -11.856 40.539 71.755 1.00 55.28 193 PHE A N 1
ATOM 1478 C CA . PHE A 1 193 ? -11.614 40.682 70.331 1.00 49.44 193 PHE A CA 1
ATOM 1479 C C . PHE A 1 193 ? -12.690 39.800 69.697 1.00 40.28 193 PHE A C 1
ATOM 1480 O O . PHE A 1 193 ? -12.495 39.192 68.654 1.00 22.53 193 PHE A O 1
ATOM 1488 N N . LYS A 1 194 ? -13.838 39.736 70.367 1.00 37.52 194 LYS A N 1
ATOM 1489 C CA . LYS A 1 194 ? -14.999 39.045 69.819 1.00 34.44 194 LYS A CA 1
ATOM 1490 C C . LYS A 1 194 ? -15.353 39.630 68.469 1.00 29.03 194 LYS A C 1
ATOM 1491 O O . LYS A 1 194 ? -15.750 38.903 67.572 1.00 25.90 194 LYS A O 1
ATOM 1497 N N . GLU A 1 195 ? -15.253 40.954 68.352 1.00 27.66 195 GLU A N 1
ATOM 1498 C CA . GLU A 1 195 ? -15.537 41.645 67.098 1.00 27.39 195 GLU A CA 1
ATOM 1499 C C . GLU A 1 195 ? -14.593 41.184 65.987 1.00 25.67 195 GLU A C 1
ATOM 1500 O O . GLU A 1 195 ? -14.992 41.029 64.827 1.00 23.04 195 GLU A O 1
ATOM 1506 N N . ASP A 1 196 ? -13.338 40.948 66.349 1.00 25.35 196 ASP A N 1
ATOM 1507 C CA . ASP A 1 196 ? -12.371 40.503 65.360 1.00 22.90 196 ASP A CA 1
ATOM 1508 C C . ASP A 1 196 ? -12.637 39.051 64.937 1.00 20.26 196 ASP A C 1
ATOM 1509 O O . ASP A 1 196 ? -12.544 38.718 63.756 1.00 16.79 196 ASP A O 1
ATOM 1514 N N . GLN A 1 197 ? -12.990 38.192 65.886 1.00 19.70 197 GLN A N 1
ATOM 1515 C CA . GLN A 1 197 ? -13.311 36.799 65.550 1.00 19.04 197 GLN A CA 1
ATOM 1516 C C . GLN A 1 197 ? -14.570 36.714 64.683 1.00 16.73 197 GLN A C 1
ATOM 1517 O O . GLN A 1 197 ? -14.650 35.902 63.760 1.00 15.71 197 GLN A O 1
ATOM 1523 N N . ARG A 1 198 ? -15.552 37.559 64.974 1.00 19.02 198 ARG A N 1
ATOM 1524 C CA . ARG A 1 198 ? -16.774 37.580 64.174 1.00 19.29 198 ARG A CA 1
ATOM 1525 C C . ARG A 1 198 ? -16.523 38.084 62.753 1.00 18.43 198 ARG A C 1
ATOM 1526 O O . ARG A 1 198 ? -17.040 37.524 61.769 1.00 16.97 198 ARG A O 1
ATOM 1534 N N . TYR A 1 199 ? -15.735 39.150 62.639 1.00 19.56 199 TYR A N 1
ATOM 1535 C CA . TYR A 1 199 ? -15.395 39.702 61.336 1.00 17.92 199 TYR A CA 1
ATOM 1536 C C . TYR A 1 199 ? -14.628 38.669 60.507 1.00 19.29 199 TYR A C 1
ATOM 1537 O O . TYR A 1 199 ? -14.827 38.534 59.299 1.00 15.45 199 TYR A O 1
ATOM 1546 N N . TYR A 1 200 ? -13.744 37.934 61.180 1.00 18.57 200 TYR A N 1
ATOM 1547 C CA . TYR A 1 200 ? -12.959 36.893 60.541 1.00 15.46 200 TYR A CA 1
ATOM 1548 C C . TYR A 1 200 ? -13.883 35.808 59.986 1.00 13.01 200 TYR A C 1
ATOM 1549 O O . TYR A 1 200 ? -13.723 35.391 58.839 1.00 10.70 200 TYR A O 1
ATOM 1558 N N . PHE A 1 201 ? -14.837 35.360 60.797 1.00 14.15 201 PHE A N 1
ATOM 1559 C CA . PHE A 1 201 ? -15.828 34.386 60.349 1.00 16.06 201 PHE A CA 1
ATOM 1560 C C . PHE A 1 201 ? -16.562 34.899 59.088 1.00 15.47 201 PHE A C 1
ATOM 1561 O O . PHE A 1 201 ? -16.662 34.195 58.089 1.00 15.25 201 PHE A O 1
ATOM 1569 N N . ASN A 1 202 ? -17.071 36.121 59.162 1.00 17.14 202 ASN A N 1
ATOM 1570 C CA . ASN A 1 202 ? -17.797 36.719 58.052 1.00 19.08 202 ASN A CA 1
ATOM 1571 C C . ASN A 1 202 ? -16.983 36.899 56.779 1.00 22.78 202 ASN A C 1
ATOM 1572 O O . ASN A 1 202 ? -17.530 36.764 55.678 1.00 17.55 202 ASN A O 1
ATOM 1577 N N . CYS A 1 203 ? -15.686 37.194 56.928 1.00 16.42 203 CYS A N 1
ATOM 1578 C CA . CYS A 1 203 ? -14.799 37.340 55.782 1.00 16.42 203 CYS A CA 1
ATOM 1579 C C . CYS A 1 203 ? -14.448 36.002 55.161 1.00 20.00 203 CYS A C 1
ATOM 1580 O O . CYS A 1 203 ? -14.554 35.842 53.944 1.00 18.21 203 CYS A O 1
ATOM 1583 N N . LEU A 1 204 ? -14.040 35.047 55.997 1.00 17.83 204 LEU A N 1
ATOM 1584 C CA . LEU A 1 204 ? -13.395 33.817 55.521 1.00 18.35 204 LEU A CA 1
ATOM 1585 C C . LEU A 1 204 ? -14.168 32.494 55.683 1.00 17.91 204 LEU A C 1
ATOM 1586 O O . LEU A 1 204 ? -13.876 31.520 54.989 1.00 17.32 204 LEU A O 1
ATOM 1599 N N . ALA A 1 206 ? -17.878 32.316 56.474 1.00 16.39 206 ALA A N 1
ATOM 1600 C CA . ALA A 1 206 ? -19.307 32.417 56.176 1.00 19.48 206 ALA A CA 1
ATOM 1601 C C . ALA A 1 206 ? -19.728 31.868 54.800 1.00 20.98 206 ALA A C 1
ATOM 1602 O O . ALA A 1 206 ? -20.745 31.170 54.708 1.00 21.42 206 ALA A O 1
ATOM 1604 N N . PRO A 1 207 ? -18.954 32.143 53.738 1.00 18.45 207 PRO A N 1
ATOM 1605 C CA . PRO A 1 207 ? -19.401 31.594 52.446 1.00 24.35 207 PRO A CA 1
ATOM 1606 C C . PRO A 1 207 ? -19.404 30.064 52.381 1.00 26.62 207 PRO A C 1
ATOM 1607 O O . PRO A 1 207 ? -19.962 29.487 51.450 1.00 22.61 207 PRO A O 1
ATOM 1611 N N . HIS A 1 208 ? -18.786 29.411 53.354 1.00 18.83 208 HIS A N 1
ATOM 1612 C CA . HIS A 1 208 ? -18.681 27.963 53.333 1.00 17.38 208 HIS A CA 1
ATOM 1613 C C . HIS A 1 208 ? -19.381 27.385 54.563 1.00 18.19 208 HIS A C 1
ATOM 1614 O O . HIS A 1 208 ? -18.937 26.395 55.132 1.00 16.61 208 HIS A O 1
ATOM 1621 N N . ALA A 1 209 ? -20.484 28.004 54.971 1.00 21.72 209 ALA A N 1
ATOM 1622 C CA . ALA A 1 209 ? -21.134 27.636 56.233 1.00 21.99 209 ALA A CA 1
ATOM 1623 C C . ALA A 1 209 ? -21.479 26.146 56.413 1.00 21.33 209 ALA A C 1
ATOM 1624 O O . ALA A 1 209 ? -21.313 25.609 57.512 1.00 18.74 209 ALA A O 1
ATOM 1626 N N . ILE A 1 210 ? -21.975 25.470 55.371 1.00 16.93 210 ILE A N 1
ATOM 1627 C CA . ILE A 1 210 ? -22.264 24.039 55.539 1.00 22.40 210 ILE A CA 1
ATOM 1628 C C . ILE A 1 210 ? -20.985 23.232 55.817 1.00 15.92 210 ILE A C 1
ATOM 1629 O O . ILE A 1 210 ? -21.019 22.243 56.542 1.00 17.16 210 ILE A O 1
ATOM 1634 N N . HIS A 1 211 ? -19.864 23.655 55.247 1.00 17.28 211 HIS A N 1
ATOM 1635 C CA . HIS A 1 211 ? -18.609 22.985 55.574 1.00 18.68 211 HIS A CA 1
ATOM 1636 C C . HIS A 1 211 ? -18.107 23.327 56.968 1.00 21.10 211 HIS A C 1
ATOM 1637 O O . HIS A 1 211 ? -17.491 22.489 57.614 1.00 16.22 211 HIS A O 1
ATOM 1644 N N . VAL A 1 212 ? -18.353 24.549 57.436 1.00 17.49 212 VAL A N 1
ATOM 1645 C CA . VAL A 1 212 ? -17.989 24.875 58.824 1.00 16.13 212 VAL A CA 1
ATOM 1646 C C . VAL A 1 212 ? -18.734 23.968 59.798 1.00 15.80 212 VAL A C 1
ATOM 1647 O O . VAL A 1 212 ? -18.159 23.469 60.761 1.00 16.34 212 VAL A O 1
ATOM 1651 N N . GLU A 1 213 ? -20.024 23.750 59.530 1.00 22.10 213 GLU A N 1
ATOM 1652 C CA . GLU A 1 213 ? -20.846 22.870 60.362 1.00 28.48 213 GLU A CA 1
ATOM 1653 C C . GLU A 1 213 ? -20.301 21.452 60.369 1.00 19.86 213 GLU A C 1
ATOM 1654 O O . GLU A 1 213 ? -20.269 20.809 61.416 1.00 21.36 213 GLU A O 1
ATOM 1660 N N . ALA A 1 214 ? -19.897 20.962 59.196 1.00 19.02 214 ALA A N 1
ATOM 1661 C CA . ALA A 1 214 ? -19.336 19.611 59.078 1.00 20.30 214 ALA A CA 1
ATOM 1662 C C . ALA A 1 214 ? -18.040 19.495 59.892 1.00 19.26 214 ALA A C 1
ATOM 1663 O O . ALA A 1 214 ? -17.798 18.491 60.565 1.00 20.69 214 ALA A O 1
ATOM 1665 N N . ALA A 1 215 ? -17.211 20.538 59.822 1.00 20.57 215 ALA A N 1
ATOM 1666 C CA . ALA A 1 215 ? -15.976 20.579 60.606 1.00 21.30 215 ALA A CA 1
ATOM 1667 C C . ALA A 1 215 ? -16.255 20.550 62.116 1.00 19.06 215 ALA A C 1
ATOM 1668 O O . ALA A 1 215 ? -15.616 19.805 62.869 1.00 20.06 215 ALA A O 1
ATOM 1670 N N . LEU A 1 216 ? -17.213 21.358 62.552 1.00 19.34 216 LEU A N 1
ATOM 1671 C CA . LEU A 1 216 ? -17.600 21.386 63.960 1.00 23.56 216 LEU A CA 1
ATOM 1672 C C . LEU A 1 216 ? -18.078 20.013 64.430 1.00 28.15 216 LEU A C 1
ATOM 1673 O O . LEU A 1 216 ? -17.726 19.564 65.523 1.00 23.77 216 LEU A O 1
ATOM 1678 N N . GLU A 1 217 ? -18.864 19.336 63.594 1.00 23.40 217 GLU A N 1
ATOM 1679 C CA . GLU A 1 217 ? -19.322 17.996 63.945 1.00 28.42 217 GLU A CA 1
ATOM 1680 C C . GLU A 1 217 ? -18.134 17.031 64.107 1.00 26.02 217 GLU A C 1
ATOM 1681 O O . GLU A 1 217 ? -18.108 16.235 65.041 1.00 28.09 217 GLU A O 1
ATOM 1687 N N . LYS A 1 218 ? -17.179 17.099 63.181 1.00 24.00 218 LYS A N 1
ATOM 1688 C CA . LYS A 1 218 ? -15.963 16.257 63.236 1.00 28.74 218 LYS A CA 1
ATOM 1689 C C . LYS A 1 218 ? -15.166 16.422 64.519 1.00 29.88 218 LYS A C 1
ATOM 1690 O O . LYS A 1 218 ? -14.710 15.442 65.117 1.00 32.71 218 LYS A O 1
ATOM 1696 N N . ILE A 1 219 ? -14.989 17.658 64.958 1.00 26.97 219 ILE A N 1
ATOM 1697 C CA . ILE A 1 219 ? -14.177 17.881 66.141 1.00 27.29 219 ILE A CA 1
ATOM 1698 C C . ILE A 1 219 ? -14.958 17.723 67.443 1.00 29.07 219 ILE A C 1
ATOM 1699 O O . ILE A 1 219 ? -14.355 17.638 68.510 1.00 28.20 219 ILE A O 1
ATOM 1704 N N . SER A 1 220 ? -16.291 17.668 67.353 1.00 28.21 220 SER A N 1
ATOM 1705 C CA . SER A 1 220 ? -17.150 17.660 68.542 1.00 31.87 220 SER A CA 1
ATOM 1706 C C . SER A 1 220 ? -16.882 16.527 69.532 1.00 36.99 220 SER A C 1
ATOM 1707 O O . SER A 1 220 ? -17.105 16.692 70.726 1.00 39.68 220 SER A O 1
ATOM 1710 N N . ASP A 1 221 ? -16.405 15.382 69.058 1.00 34.29 221 ASP A N 1
ATOM 1711 C CA . ASP A 1 221 ? -16.062 14.311 69.990 1.00 41.51 221 ASP A CA 1
ATOM 1712 C C . ASP A 1 221 ? -14.676 14.434 70.653 1.00 36.07 221 ASP A C 1
ATOM 1713 O O . ASP A 1 221 ? -14.325 13.623 71.506 1.00 36.36 221 ASP A O 1
ATOM 1718 N N . LEU A 1 222 ? -13.911 15.456 70.289 1.00 30.11 222 LEU A N 1
ATOM 1719 C CA . LEU A 1 222 ? -12.585 15.648 70.861 1.00 29.12 222 LEU A CA 1
ATOM 1720 C C . LEU A 1 222 ? -12.640 16.370 72.196 1.00 32.40 222 LEU A C 1
ATOM 1721 O O . LEU A 1 222 ? -13.433 17.292 72.394 1.00 30.90 222 LEU A O 1
ATOM 1726 N N . GLN A 1 223 ? -11.785 15.948 73.115 1.00 30.32 223 GLN A N 1
ATOM 1727 C CA . GLN A 1 223 ? -11.581 16.711 74.331 1.00 30.61 223 GLN A CA 1
ATOM 1728 C C . GLN A 1 223 ? -10.465 17.732 74.096 1.00 27.53 223 GLN A C 1
ATOM 1729 O O . GLN A 1 223 ? -9.289 17.365 74.055 1.00 26.58 223 GLN A O 1
ATOM 1735 N N . VAL A 1 224 ? -10.832 19.006 73.965 1.00 26.25 224 VAL A N 1
ATOM 1736 C CA . VAL A 1 224 ? -9.880 20.050 73.555 1.00 24.86 224 VAL A CA 1
ATOM 1737 C C . VAL A 1 224 ? -9.690 21.135 74.612 1.00 27.26 224 VAL A C 1
ATOM 1738 O O . VAL A 1 224 ? -10.657 21.720 75.104 1.00 28.35 224 VAL A O 1
ATOM 1742 N N . ARG A 1 225 ? -8.436 21.431 74.927 1.00 22.27 225 ARG A N 1
ATOM 1743 C CA . ARG A 1 225 ? -8.113 22.478 75.890 1.00 29.83 225 ARG A CA 1
ATOM 1744 C C . ARG A 1 225 ? -7.712 23.774 75.199 1.00 27.45 225 ARG A C 1
ATOM 1745 O O . ARG A 1 225 ? -7.784 24.837 75.801 1.00 25.91 225 ARG A O 1
ATOM 1753 N N . LEU A 1 226 ? -7.289 23.684 73.937 1.00 22.38 226 LEU A N 1
ATOM 1754 C CA . LEU A 1 226 ? -6.808 24.857 73.210 1.00 20.03 226 LEU A CA 1
ATOM 1755 C C . LEU A 1 226 ? -7.045 24.704 71.716 1.00 17.08 226 LEU A C 1
ATOM 1756 O O . LEU A 1 226 ? -6.779 23.629 71.155 1.00 18.03 226 LEU A O 1
ATOM 1761 N N . TYR A 1 227 ? -7.542 25.766 71.077 1.00 14.84 227 TYR A N 1
ATOM 1762 C CA . TYR A 1 227 ? -7.476 25.863 69.614 1.00 15.64 227 TYR A CA 1
ATOM 1763 C C . TYR A 1 227 ? -6.198 26.618 69.265 1.00 12.20 227 TYR A C 1
ATOM 1764 O O . TYR A 1 227 ? -6.125 27.846 69.429 1.00 15.48 227 TYR A O 1
ATOM 1773 N N . ALA A 1 228 ? -5.208 25.880 68.780 1.00 11.83 228 ALA A N 1
ATOM 1774 C CA . ALA A 1 228 ? -3.979 26.468 68.272 1.00 15.89 228 ALA A CA 1
ATOM 1775 C C . ALA A 1 228 ? -4.229 26.930 66.840 1.00 12.23 228 ALA A C 1
ATOM 1776 O O . ALA A 1 228 ? -3.920 26.220 65.883 1.00 13.93 228 ALA A O 1
ATOM 1778 N N . VAL A 1 229 ? -4.794 28.123 66.719 1.00 14.69 229 VAL A N 1
ATOM 1779 C CA . VAL A 1 229 ? -5.245 28.675 65.447 1.00 12.52 229 VAL A CA 1
ATOM 1780 C C . VAL A 1 229 ? -4.099 29.247 64.603 1.00 16.28 229 VAL A C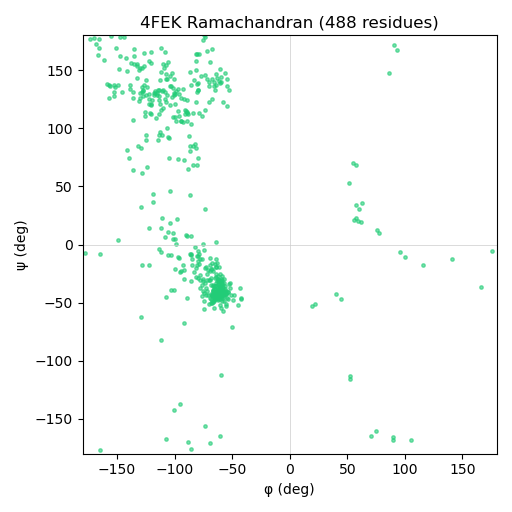 1
ATOM 1781 O O . VAL A 1 229 ? -3.028 29.503 65.117 1.00 13.96 229 VAL A O 1
ATOM 1785 N N . GLY A 1 230 ? -4.359 29.458 63.312 1.00 8.52 230 GLY A N 1
ATOM 1786 C CA . GLY A 1 230 ? -3.387 29.987 62.391 1.00 12.12 230 GLY A CA 1
ATOM 1787 C C . GLY A 1 230 ? -3.192 31.494 62.495 1.00 15.30 230 GLY A C 1
ATOM 1788 O O . GLY A 1 230 ? -2.122 31.993 62.164 1.00 15.13 230 GLY A O 1
ATOM 1789 N N . HIS A 1 231 ? -4.213 32.227 62.949 1.00 12.78 231 HIS A N 1
ATOM 1790 C CA . HIS A 1 231 ? -4.128 33.685 62.979 1.00 13.02 231 HIS A CA 1
ATOM 1791 C C . HIS A 1 231 ? -4.654 34.252 64.277 1.00 11.81 231 HIS A C 1
ATOM 1792 O O . HIS A 1 231 ? -5.764 33.948 64.687 1.00 12.25 231 HIS A O 1
ATOM 1799 N N . GLY A 1 232 ? -3.880 35.142 64.892 1.00 13.28 232 GLY A N 1
ATOM 1800 C CA . GLY A 1 232 ? -4.350 35.813 66.092 1.00 11.04 232 GLY A CA 1
ATOM 1801 C C . GLY A 1 232 ? -4.005 35.088 67.380 1.00 20.37 232 GLY A C 1
ATOM 1802 O O . GLY A 1 232 ? -3.170 34.204 67.409 1.00 16.70 232 GLY A O 1
ATOM 1803 N N . PRO A 1 233 ? -4.645 35.491 68.471 1.00 20.08 233 PRO A N 1
ATOM 1804 C CA . PRO A 1 233 ? -4.497 34.846 69.780 1.00 20.49 233 PRO A CA 1
ATOM 1805 C C . PRO A 1 233 ? -4.987 33.404 69.775 1.00 19.66 233 PRO A C 1
ATOM 1806 O O . PRO A 1 233 ? -5.976 33.053 69.114 1.00 13.84 233 PRO A O 1
ATOM 1810 N N . LEU A 1 234 ? -4.275 32.567 70.519 1.00 14.43 234 LEU A N 1
ATOM 1811 C CA . LEU A 1 234 ? -4.628 31.169 70.685 1.00 16.19 234 LEU A CA 1
ATOM 1812 C C . LEU A 1 234 ? -5.896 31.112 71.527 1.00 16.68 234 LEU A C 1
ATOM 1813 O O . LEU A 1 234 ? -6.039 31.846 72.499 1.00 18.42 234 LEU A O 1
ATOM 1818 N N . VAL A 1 235 ? -6.834 30.265 71.133 1.00 16.96 235 VAL A N 1
ATOM 1819 C CA . VAL A 1 235 ? -8.133 30.266 71.772 1.00 16.07 235 VAL A CA 1
ATOM 1820 C C . VAL A 1 235 ? -8.195 29.249 72.889 1.00 19.56 235 VAL A C 1
ATOM 1821 O O . VAL A 1 235 ? -8.261 28.054 72.656 1.00 19.01 235 VAL A O 1
ATOM 1825 N N . ARG A 1 236 ? -8.168 29.763 74.114 1.00 22.00 236 ARG A N 1
ATOM 1826 C CA . ARG A 1 236 ? -8.102 28.940 75.305 1.00 27.81 236 ARG A CA 1
ATOM 1827 C C . ARG A 1 236 ? -9.413 29.058 76.072 1.00 28.23 236 ARG A C 1
ATOM 1828 O O . ARG A 1 236 ? -10.297 28.218 75.938 1.00 31.06 236 ARG A O 1
ATOM 1836 N N . THR A 1 237 ? -9.545 30.116 76.863 1.00 26.31 237 THR A N 1
ATOM 1837 C CA . THR A 1 237 ? -10.714 30.270 77.713 1.00 29.82 237 THR A CA 1
ATOM 1838 C C . THR A 1 237 ? -11.974 30.530 76.906 1.00 27.31 237 THR A C 1
ATOM 1839 O O . THR A 1 237 ? -13.059 30.127 77.306 1.00 29.57 237 THR A O 1
ATOM 1843 N N . SER A 1 238 ? -11.834 31.153 75.736 1.00 28.47 238 SER A N 1
ATOM 1844 C CA . SER A 1 238 ? -13.011 31.486 74.935 1.00 34.47 238 SER A CA 1
ATOM 1845 C C . SER A 1 238 ? -13.395 30.377 73.954 1.00 25.24 238 SER A C 1
ATOM 1846 O O . SER A 1 238 ? -14.280 30.558 73.134 1.00 30.24 238 SER A O 1
ATOM 1849 N N . LEU A 1 239 ? -12.735 29.227 74.072 1.00 26.33 239 LEU A N 1
ATOM 1850 C CA . LEU A 1 239 ? -12.899 28.100 73.145 1.00 27.39 239 LEU A CA 1
ATOM 1851 C C . LEU A 1 239 ? -14.347 27.628 73.004 1.00 23.35 239 LEU A C 1
ATOM 1852 O O . LEU A 1 239 ? -14.862 27.494 71.896 1.00 25.93 239 LEU A O 1
ATOM 1857 N N . ILE A 1 240 ? -14.989 27.339 74.128 1.00 26.12 240 ILE A N 1
ATOM 1858 C CA . ILE A 1 240 ? -16.339 26.789 74.087 1.00 28.22 240 ILE A CA 1
ATOM 1859 C C . ILE A 1 240 ? -17.330 27.823 73.559 1.00 29.96 240 ILE A C 1
ATOM 1860 O O . ILE A 1 240 ? -18.172 27.513 72.711 1.00 28.50 240 ILE A O 1
ATOM 1865 N N . ALA A 1 241 ? -17.198 29.058 74.024 1.00 29.10 241 ALA A N 1
ATOM 1866 C CA . ALA A 1 241 ? -18.064 30.130 73.545 1.00 32.65 241 ALA A CA 1
ATOM 1867 C C . ALA A 1 241 ? -17.864 30.432 72.064 1.00 29.08 241 ALA A C 1
ATOM 1868 O O . ALA A 1 241 ? -18.816 30.778 71.373 1.00 27.13 241 ALA A O 1
ATOM 1870 N N . LEU A 1 242 ? -16.627 30.326 71.580 1.00 24.77 242 LEU A N 1
ATOM 1871 C CA . LEU A 1 242 ? -16.374 30.632 70.178 1.00 21.66 242 LEU A CA 1
ATOM 1872 C C . LEU A 1 242 ? -16.939 29.507 69.326 1.00 24.47 242 LEU A C 1
ATOM 1873 O O . LEU A 1 242 ? -17.489 29.741 68.250 1.00 22.22 242 LEU A O 1
ATOM 1878 N N . THR A 1 243 ? -16.810 28.283 69.822 1.00 21.82 243 THR A N 1
ATOM 1879 C CA . THR A 1 243 ? -17.294 27.125 69.106 1.00 23.30 243 THR A CA 1
ATOM 1880 C C . THR A 1 243 ? -18.828 27.231 68.978 1.00 28.23 243 THR A C 1
ATOM 1881 O O . THR A 1 243 ? -19.388 26.959 67.911 1.00 23.05 243 THR A O 1
ATOM 1885 N N . GLN A 1 244 ? -19.491 27.644 70.059 1.00 26.15 244 GLN A N 1
ATOM 1886 C CA . GLN A 1 244 ? -20.942 27.837 70.012 1.00 28.28 244 GLN A CA 1
ATOM 1887 C C . GLN A 1 244 ? -21.300 28.950 69.026 1.00 28.11 244 GLN A C 1
ATOM 1888 O O . GLN A 1 244 ? -22.253 28.827 68.251 1.00 27.52 244 GLN A O 1
ATOM 1894 N N . ALA A 1 245 ? -20.531 30.036 69.060 1.00 25.88 245 ALA A N 1
ATOM 1895 C CA . ALA A 1 245 ? -20.722 31.143 68.124 1.00 24.80 245 ALA A CA 1
ATOM 1896 C C . ALA A 1 245 ? -20.580 30.727 66.661 1.00 25.09 245 ALA A C 1
ATOM 1897 O O . ALA A 1 245 ? -21.407 31.113 65.832 1.00 27.21 245 ALA A O 1
ATOM 1899 N N . TYR A 1 246 ? -19.537 29.957 66.338 1.00 23.54 246 TYR A N 1
ATOM 1900 C CA . TYR A 1 246 ? -19.372 29.415 64.982 1.00 21.51 246 TYR A CA 1
ATOM 1901 C C . TYR A 1 246 ? -20.601 28.613 64.531 1.00 20.32 246 TYR A C 1
ATOM 1902 O O . TYR A 1 246 ? -21.047 28.706 63.378 1.00 19.74 246 TYR A O 1
ATOM 1911 N N . ALA A 1 247 ? -21.125 27.810 65.440 1.00 21.87 247 ALA A N 1
ATOM 1912 C CA . ALA A 1 247 ? -22.336 27.054 65.178 1.00 23.50 247 ALA A CA 1
ATOM 1913 C C . ALA A 1 247 ? -23.520 27.994 64.923 1.00 25.57 247 ALA A C 1
ATOM 1914 O O . ALA A 1 247 ? -24.254 27.824 63.939 1.00 25.56 247 ALA A O 1
ATOM 1916 N N . ASP A 1 248 ? -23.701 28.993 65.786 1.00 25.83 248 ASP A N 1
ATOM 1917 C CA . ASP A 1 248 ? -24.823 29.923 65.609 1.00 29.47 248 ASP A CA 1
ATOM 1918 C C . ASP A 1 248 ? -24.681 30.761 64.335 1.00 25.13 248 ASP A C 1
ATOM 1919 O O . ASP A 1 248 ? -25.629 30.896 63.568 1.00 26.00 248 ASP A O 1
ATOM 1924 N N . TRP A 1 249 ? -23.495 31.327 64.129 1.00 23.10 249 TRP A N 1
ATOM 1925 C CA . TRP A 1 249 ? -23.206 32.106 62.933 1.00 21.21 249 TRP A CA 1
ATOM 1926 C C . TRP A 1 249 ? -23.397 31.271 61.659 1.00 23.94 249 TRP A C 1
ATOM 1927 O O . TRP A 1 249 ? -23.906 31.771 60.662 1.00 26.01 249 TRP A O 1
ATOM 1938 N N . SER A 1 250 ? -22.995 30.002 61.693 1.00 21.54 250 SER A N 1
ATOM 1939 C CA . SER A 1 250 ? -23.164 29.129 60.525 1.00 20.39 250 SER A CA 1
ATOM 1940 C C . SER A 1 250 ? -24.632 28.860 60.180 1.00 21.36 250 SER A C 1
ATOM 1941 O O . SER A 1 250 ? -25.014 28.921 59.013 1.00 21.24 250 SER A O 1
ATOM 1944 N N . LYS A 1 251 ? -25.454 28.546 61.171 1.00 27.61 251 LYS A N 1
ATOM 1945 C CA . LYS A 1 251 ? -26.851 28.288 60.841 1.00 33.73 251 LYS A CA 1
ATOM 1946 C C . LYS A 1 251 ? -27.549 29.551 60.334 1.00 30.24 251 LYS A C 1
ATOM 1947 O O . LYS A 1 251 ? -28.358 29.471 59.426 1.00 25.65 251 LYS A O 1
ATOM 1953 N N . ALA A 1 252 ? -27.188 30.711 60.878 1.00 29.22 252 ALA A N 1
ATOM 1954 C CA . ALA A 1 252 ? -27.698 31.992 60.375 1.00 29.79 252 ALA A CA 1
ATOM 1955 C C . ALA A 1 252 ? -27.365 32.253 58.903 1.00 27.98 252 ALA A C 1
ATOM 1956 O O . ALA A 1 252 ? -28.211 32.707 58.125 1.00 26.32 252 ALA A O 1
ATOM 1958 N N . GLN A 1 253 ? -26.114 31.992 58.540 1.00 20.56 253 GLN A N 1
ATOM 1959 C CA . GLN A 1 253 ? -25.630 32.216 57.197 1.00 23.36 253 GLN A CA 1
ATOM 1960 C C . GLN A 1 253 ? -26.389 31.360 56.202 1.00 23.80 253 GLN A C 1
ATOM 1961 O O . GLN A 1 253 ? -26.648 31.779 55.065 1.00 21.52 253 GLN A O 1
ATOM 1967 N N . LYS A 1 254 ? -26.720 30.147 56.625 1.00 24.42 254 LYS A N 1
ATOM 1968 C CA . LYS A 1 254 ? -27.481 29.226 55.786 1.00 32.44 254 LYS A CA 1
ATOM 1969 C C . LYS A 1 254 ? -28.836 29.796 55.420 1.00 31.18 254 LYS A C 1
ATOM 1970 O O . LYS A 1 254 ? -29.346 29.529 54.332 1.00 31.22 254 LYS A O 1
ATOM 1976 N N . LEU A 1 255 ? -29.398 30.607 56.312 1.00 31.19 255 LEU A N 1
ATOM 1977 C CA . LEU A 1 255 ? -30.686 31.243 56.038 1.00 40.81 255 LEU A CA 1
ATOM 1978 C C . LEU A 1 255 ? -30.531 32.251 54.918 1.00 42.22 255 LEU A C 1
ATOM 1979 O O . LEU A 1 255 ? -31.359 32.318 54.007 1.00 40.55 255 LEU A O 1
ATOM 1984 N N . GLU A 1 256 ? -29.460 33.035 54.995 1.00 35.90 256 GLU A N 1
ATOM 1985 C CA . GLU A 1 256 ? -29.198 34.078 54.022 1.00 36.49 256 GLU A CA 1
ATOM 1986 C C . GLU A 1 256 ? -28.882 33.466 52.671 1.00 37.62 256 GLU A C 1
ATOM 1987 O O . GLU A 1 256 ? -29.451 33.882 51.647 1.00 33.25 256 GLU A O 1
ATOM 1993 N N . HIS A 1 257 ? -27.972 32.485 52.687 1.00 43.18 257 HIS A N 1
ATOM 1994 C CA . HIS A 1 257 ? -27.555 31.731 51.501 1.00 51.49 257 HIS A CA 1
ATOM 1995 C C . HIS A 1 257 ? -28.756 31.316 50.663 1.00 50.62 257 HIS A C 1
ATOM 1996 O O . HIS A 1 257 ? -28.803 31.561 49.454 1.00 48.38 257 HIS A O 1
ATOM 2003 N N . HIS A 1 258 ? -29.728 30.681 51.307 1.00 48.36 258 HIS A N 1
ATOM 2004 C CA . HIS A 1 258 ? -30.946 30.316 50.607 1.00 49.77 258 HIS A CA 1
ATOM 2005 C C . HIS A 1 258 ? -31.661 31.548 50.036 1.00 52.68 258 HIS A C 1
ATOM 2006 O O . HIS A 1 258 ? -32.191 31.482 48.922 1.00 56.39 258 HIS A O 1
ATOM 2013 N N . HIS A 1 259 ? -31.647 32.639 50.814 1.00 52.81 259 HIS A N 1
ATOM 2014 C CA . HIS A 1 259 ? -32.364 33.915 50.595 1.00 58.15 259 HIS A CA 1
ATOM 2015 C C . HIS A 1 259 ? -33.670 33.942 51.384 1.00 63.89 259 HIS A C 1
ATOM 2016 O O . HIS A 1 259 ? -33.692 34.303 52.560 1.00 65.54 259 HIS A O 1
ATOM 2023 N N . LYS B 1 5 ? 14.278 43.194 87.655 1.00 91.96 5 LYS B N 1
ATOM 2024 C CA . LYS B 1 5 ? 13.673 42.082 86.931 1.00 87.00 5 LYS B CA 1
ATOM 2025 C C . LYS B 1 5 ? 13.123 41.040 87.901 1.00 82.88 5 LYS B C 1
ATOM 2026 O O . LYS B 1 5 ? 13.752 40.746 88.921 1.00 81.78 5 LYS B O 1
ATOM 2032 N N . PRO B 1 6 ? 11.952 40.465 87.578 1.00 78.57 6 PRO B N 1
ATOM 2033 C CA . PRO B 1 6 ? 11.330 39.453 88.438 1.00 75.34 6 PRO B CA 1
ATOM 2034 C C . PRO B 1 6 ? 12.071 38.122 88.348 1.00 67.95 6 PRO B C 1
ATOM 2035 O O . PRO B 1 6 ? 13.044 37.996 87.601 1.00 65.11 6 PRO B O 1
ATOM 2039 N N . ARG B 1 7 ? 11.609 37.136 89.106 1.00 62.71 7 ARG B N 1
ATOM 2040 C CA . ARG B 1 7 ? 12.218 35.815 89.074 1.00 54.23 7 ARG B CA 1
ATOM 2041 C C . ARG B 1 7 ? 11.617 34.993 87.943 1.00 45.73 7 ARG B C 1
ATOM 2042 O O . ARG B 1 7 ? 10.407 35.027 87.716 1.00 41.33 7 ARG B O 1
ATOM 2050 N N . ASP B 1 8 ? 12.476 34.278 87.223 1.00 43.30 8 ASP B N 1
ATOM 2051 C CA . ASP B 1 8 ? 12.033 33.441 86.115 1.00 43.43 8 ASP B CA 1
ATOM 2052 C C . ASP B 1 8 ? 12.707 32.074 86.158 1.00 41.17 8 ASP B C 1
ATOM 2053 O O . ASP B 1 8 ? 13.663 31.861 86.907 1.00 35.42 8 ASP B O 1
ATOM 2058 N N . VAL B 1 9 ? 12.204 31.151 85.349 1.00 37.33 9 VAL B N 1
ATOM 2059 C CA . VAL B 1 9 ? 12.881 29.884 85.150 1.00 31.77 9 VAL B CA 1
ATOM 2060 C C . VAL B 1 9 ? 13.374 29.830 83.725 1.00 36.85 9 VAL B C 1
ATOM 2061 O O . VAL B 1 9 ? 12.590 29.951 82.772 1.00 34.33 9 VAL B O 1
ATOM 2065 N N . GLN B 1 10 ? 14.681 29.677 83.587 1.00 32.95 10 GLN B N 1
ATOM 2066 C CA . GLN B 1 10 ? 15.320 29.628 82.291 1.00 32.88 10 GLN B CA 1
ATOM 2067 C C . GLN B 1 10 ? 15.584 28.168 81.914 1.00 33.85 10 GLN B C 1
ATOM 2068 O O . GLN B 1 10 ? 16.286 27.454 82.634 1.00 32.17 10 GLN B O 1
ATOM 2074 N N . VAL B 1 11 ? 15.014 27.730 80.794 1.00 21.72 11 VAL B N 1
ATOM 2075 C CA . VAL B 1 11 ? 15.141 26.336 80.335 1.00 21.72 11 VAL B CA 1
ATOM 2076 C C . VAL B 1 11 ? 16.012 26.257 79.091 1.00 28.10 11 VAL B C 1
ATOM 2077 O O . VAL B 1 11 ? 15.847 27.052 78.159 1.00 27.09 11 VAL B O 1
ATOM 2081 N N . LEU B 1 12 ? 16.959 25.317 79.078 1.00 23.68 12 LEU B N 1
ATOM 2082 C CA . LEU B 1 12 ? 17.815 25.116 77.912 1.00 22.90 12 LEU B CA 1
ATOM 2083 C C . LEU B 1 12 ? 18.243 23.649 77.773 1.00 24.58 12 LEU B C 1
ATOM 2084 O O . LEU B 1 12 ? 18.592 23.018 78.762 1.00 20.29 12 LEU B O 1
ATOM 2089 N N . PRO B 1 13 ? 18.224 23.099 76.542 1.00 29.81 13 PRO B N 1
ATOM 2090 C CA . PRO B 1 13 ? 18.909 21.819 76.316 1.00 26.54 13 PRO B CA 1
ATOM 2091 C C . PRO B 1 13 ? 20.415 22.011 76.497 1.00 21.03 13 PRO B C 1
ATOM 2092 O O . PRO B 1 13 ? 20.918 23.047 76.081 1.00 18.18 13 PRO B O 1
ATOM 2096 N N . ILE B 1 14 ? 21.109 21.056 77.115 1.00 20.52 14 ILE B N 1
ATOM 2097 C CA . ILE B 1 14 ? 22.526 21.216 77.407 1.00 18.15 14 ILE B CA 1
ATOM 2098 C C . ILE B 1 14 ? 23.335 20.034 76.909 1.00 21.24 14 ILE B C 1
ATOM 2099 O O . ILE B 1 14 ? 24.539 20.118 76.800 1.00 24.40 14 ILE B O 1
ATOM 2104 N N . ALA B 1 15 ? 22.667 18.924 76.629 1.00 23.24 15 ALA B N 1
ATOM 2105 C CA . ALA B 1 15 ? 23.326 17.761 76.050 1.00 26.63 15 ALA B CA 1
ATOM 2106 C C . ALA B 1 15 ? 22.235 16.854 75.528 1.00 28.90 15 ALA B C 1
ATOM 2107 O O . ALA B 1 15 ? 21.056 17.213 75.586 1.00 27.21 15 ALA B O 1
ATOM 2109 N N . THR B 1 16 ? 22.630 15.695 75.010 1.00 26.14 16 THR B N 1
ATOM 2110 C CA . THR B 1 16 ? 21.681 14.744 74.454 1.00 33.53 16 THR B CA 1
ATOM 2111 C C . THR B 1 16 ? 20.666 14.349 75.522 1.00 30.15 16 THR B C 1
ATOM 2112 O O . THR B 1 16 ? 21.052 13.879 76.600 1.00 27.68 16 THR B O 1
ATOM 2116 N N . ASN B 1 17 ? 19.381 14.578 75.217 1.00 25.94 17 ASN B N 1
ATOM 2117 C CA . ASN B 1 17 ? 18.256 14.238 76.096 1.00 26.35 17 ASN B CA 1
ATOM 2118 C C . ASN B 1 17 ? 18.294 14.917 77.473 1.00 21.46 17 ASN B C 1
ATOM 2119 O O . ASN B 1 17 ? 17.650 14.469 78.412 1.00 24.37 17 ASN B O 1
ATOM 2124 N N . THR B 1 18 ? 19.039 16.004 77.571 1.00 22.05 18 THR B N 1
ATOM 2125 C CA . THR B 1 18 ? 19.271 16.652 78.856 1.00 24.01 18 THR B CA 1
ATOM 2126 C C . THR B 1 18 ? 18.931 18.140 78.811 1.00 20.78 18 THR B C 1
ATOM 2127 O O . THR B 1 18 ? 19.343 18.850 77.889 1.00 18.46 18 THR B O 1
ATOM 2131 N N . LYS B 1 19 ? 18.172 18.604 79.801 1.00 17.56 19 LYS B N 1
ATOM 2132 C CA . LYS B 1 19 ? 17.812 20.008 79.881 1.00 16.36 19 LYS B CA 1
ATOM 2133 C C . LYS B 1 19 ? 18.096 20.519 81.273 1.00 17.06 19 LYS B C 1
ATOM 2134 O O . LYS B 1 19 ? 18.038 19.755 82.232 1.00 18.37 19 LYS B O 1
ATOM 2140 N N . VAL B 1 20 ? 18.423 21.804 81.365 1.00 16.45 20 VAL B N 1
ATOM 2141 C CA . VAL B 1 20 ? 18.553 22.483 82.645 1.00 17.20 20 VAL B CA 1
ATOM 2142 C C . VAL B 1 20 ? 17.349 23.422 82.806 1.00 23.51 20 VAL B C 1
ATOM 2143 O O . VAL B 1 20 ? 16.881 24.043 81.839 1.00 17.31 20 VAL B O 1
ATOM 2147 N N . LEU B 1 21 ? 16.855 23.513 84.030 1.00 17.96 21 LEU B N 1
ATOM 2148 C CA . LEU B 1 21 ? 15.895 24.527 84.414 1.00 22.34 21 LEU B CA 1
ATOM 2149 C C . LEU B 1 21 ? 16.559 25.402 85.471 1.00 22.56 21 LEU B C 1
ATOM 2150 O O . LEU B 1 21 ? 16.822 24.945 86.585 1.00 22.17 21 LEU B O 1
ATOM 2155 N N . ARG B 1 22 ? 16.902 26.634 85.116 1.00 22.22 22 ARG B N 1
ATOM 2156 C CA . ARG B 1 22 ? 17.521 27.528 86.097 1.00 29.70 22 ARG B CA 1
ATOM 2157 C C . ARG B 1 22 ? 16.492 28.488 86.679 1.00 34.92 22 ARG B C 1
ATOM 2158 O O . ARG B 1 22 ? 16.000 29.389 85.981 1.00 30.04 22 ARG B O 1
ATOM 2166 N N . ALA B 1 23 ? 16.165 28.284 87.949 1.00 31.88 23 ALA B N 1
ATOM 2167 C CA . ALA B 1 23 ? 15.322 29.220 88.683 1.00 34.47 23 ALA B CA 1
ATOM 2168 C C . ALA B 1 23 ? 16.152 30.450 89.055 1.00 37.39 23 ALA B C 1
ATOM 2169 O O . ALA B 1 23 ? 17.069 30.367 89.877 1.00 39.80 23 ALA B O 1
ATOM 2171 N N . ARG B 1 24 ? 15.843 31.586 88.434 1.00 33.25 24 ARG B N 1
ATOM 2172 C CA . ARG B 1 24 ? 16.708 32.760 88.537 1.00 39.04 24 ARG B CA 1
ATOM 2173 C C . ARG B 1 24 ? 16.181 33.835 89.502 1.00 41.63 24 ARG B C 1
ATOM 2174 O O . ARG B 1 24 ? 14.991 34.149 89.521 1.00 42.20 24 ARG B O 1
ATOM 2182 N N . SER B 1 25 ? 17.078 34.386 90.309 1.00 47.42 25 SER B N 1
ATOM 2183 C CA . SER B 1 25 ? 16.728 35.497 91.190 1.00 49.70 25 SER B CA 1
ATOM 2184 C C . SER B 1 25 ? 17.763 36.597 91.007 1.00 48.70 25 SER B C 1
ATOM 2185 O O . SER B 1 25 ? 18.967 36.358 91.127 1.00 51.93 25 SER B O 1
ATOM 2188 N N . TRP B 1 26 ? 17.292 37.802 90.707 1.00 48.88 26 TRP B N 1
ATOM 2189 C CA . TRP B 1 26 ? 18.188 38.930 90.461 1.00 51.44 26 TRP B CA 1
ATOM 2190 C C . TRP B 1 26 ? 18.691 39.576 91.760 1.00 51.77 26 TRP B C 1
ATOM 2191 O O . TRP B 1 26 ? 19.704 40.291 91.759 1.00 47.44 26 TRP B O 1
ATOM 2202 N N . SER B 1 27 ? 17.996 39.287 92.862 1.00 54.46 27 SER B N 1
ATOM 2203 C CA . SER B 1 27 ? 18.427 39.703 94.202 1.00 58.70 27 SER B CA 1
ATOM 2204 C C . SER B 1 27 ? 18.938 38.519 95.036 1.00 56.77 27 SER B C 1
ATOM 2205 O O . SER B 1 27 ? 19.181 37.430 94.516 1.00 48.78 27 SER B O 1
ATOM 2208 N N . ARG B 1 28 ? 19.098 38.738 96.337 1.00 59.08 28 ARG B N 1
ATOM 2209 C CA . ARG B 1 28 ? 19.413 37.652 97.261 1.00 57.80 28 ARG B CA 1
ATOM 2210 C C . ARG B 1 28 ? 18.142 36.900 97.637 1.00 57.42 28 ARG B C 1
ATOM 2211 O O . ARG B 1 28 ? 17.037 37.435 97.533 1.00 57.40 28 ARG B O 1
ATOM 2219 N N . LEU B 1 29 ? 18.303 35.659 98.081 1.00 60.69 29 LEU B N 1
ATOM 2220 C CA . LEU B 1 29 ? 17.170 34.879 98.562 1.00 63.76 29 LEU B CA 1
ATOM 2221 C C . LEU B 1 29 ? 17.003 35.073 100.060 1.00 68.94 29 LEU B C 1
ATOM 2222 O O . LEU B 1 29 ? 15.923 34.870 100.612 1.00 72.54 29 LEU B O 1
ATOM 2227 N N . ARG B 1 30 ? 18.085 35.480 100.711 1.00 71.15 30 ARG B N 1
ATOM 2228 C CA . ARG B 1 30 ? 18.074 35.688 102.148 1.00 75.00 30 ARG B CA 1
ATOM 2229 C C . ARG B 1 30 ? 19.257 36.569 102.525 1.00 70.66 30 ARG B C 1
ATOM 2230 O O . ARG B 1 30 ? 20.230 36.665 101.775 1.00 66.26 30 ARG B O 1
ATOM 2238 N N . PHE B 1 31 ? 19.177 37.213 103.684 1.00 68.75 31 PHE B N 1
ATOM 2239 C CA . PHE B 1 31 ? 20.250 38.099 104.116 1.00 69.01 31 PHE B CA 1
ATOM 2240 C C . PHE B 1 31 ? 21.413 37.326 104.725 1.00 72.38 31 PHE B C 1
ATOM 2241 O O . PHE B 1 31 ? 21.673 37.423 105.924 1.00 77.13 31 PHE B O 1
ATOM 2249 N N . GLU B 1 32 ? 22.114 36.565 103.890 1.00 72.69 32 GLU B N 1
ATOM 2250 C CA . GLU B 1 32 ? 23.235 35.754 104.348 1.00 74.96 32 GLU B CA 1
ATOM 2251 C C . GLU B 1 32 ? 24.513 36.160 103.622 1.00 70.02 32 GLU B C 1
ATOM 2252 O O . GLU B 1 32 ? 24.462 36.851 102.600 1.00 72.18 32 GLU B O 1
ATOM 2258 N N . ILE B 1 33 ? 25.655 35.712 104.141 1.00 59.06 33 ILE B N 1
ATOM 2259 C CA . ILE B 1 33 ? 26.953 36.067 103.566 1.00 58.41 33 ILE B CA 1
ATOM 2260 C C . ILE B 1 33 ? 27.200 35.490 102.165 1.00 54.39 33 ILE B C 1
ATOM 2261 O O . ILE B 1 33 ? 28.032 36.001 101.419 1.00 53.77 33 ILE B O 1
ATOM 2266 N N . GLU B 1 34 ? 26.502 34.419 101.812 1.00 49.84 34 GLU B N 1
ATOM 2267 C CA . GLU B 1 34 ? 26.710 33.820 100.489 1.00 54.16 34 GLU B CA 1
ATOM 2268 C C . GLU B 1 34 ? 26.196 34.711 99.354 1.00 52.34 34 GLU B C 1
ATOM 2269 O O . GLU B 1 34 ? 26.650 34.601 98.216 1.00 50.94 34 GLU B O 1
ATOM 2275 N N . TYR B 1 35 ? 25.270 35.607 99.677 1.00 54.56 35 TYR B N 1
ATOM 2276 C CA . TYR B 1 35 ? 24.738 36.550 98.698 1.00 57.32 35 TYR B CA 1
ATOM 2277 C C . TYR B 1 35 ? 25.338 37.954 98.829 1.00 64.33 35 TYR B C 1
ATOM 2278 O O . TYR B 1 35 ? 24.866 38.896 98.189 1.00 68.99 35 TYR B O 1
ATOM 2287 N N . ALA B 1 36 ? 26.378 38.086 99.648 1.00 62.42 36 ALA B N 1
ATOM 2288 C CA . ALA B 1 36 ? 26.929 39.396 100.006 1.00 65.09 36 ALA B CA 1
ATOM 2289 C C . ALA B 1 36 ? 27.757 40.074 98.909 1.00 62.55 36 ALA B C 1
ATOM 2290 O O . ALA B 1 36 ? 28.203 41.211 99.077 1.00 61.53 36 ALA B O 1
ATOM 2292 N N . LEU B 1 37 ? 27.977 39.384 97.795 1.00 57.90 37 LEU B N 1
ATOM 2293 C CA . LEU B 1 37 ? 28.603 40.026 96.644 1.00 54.05 37 LEU B CA 1
ATOM 2294 C C . LEU B 1 37 ? 27.531 40.723 95.800 1.00 53.20 37 LEU B C 1
ATOM 2295 O O . LEU B 1 37 ? 27.846 41.456 94.862 1.00 53.25 37 LEU B O 1
ATOM 2300 N N . GLU B 1 38 ? 26.268 40.477 96.154 1.00 52.94 38 GLU B N 1
ATOM 2301 C CA . GLU B 1 38 ? 25.107 41.167 95.584 1.00 57.36 38 GLU B CA 1
ATOM 2302 C C . GLU B 1 38 ? 24.879 40.980 94.074 1.00 64.28 38 GLU B C 1
ATOM 2303 O O . GLU B 1 38 ? 24.416 41.899 93.396 1.00 69.39 38 GLU B O 1
ATOM 2309 N N . ARG B 1 39 ? 25.168 39.791 93.553 1.00 60.64 39 ARG B N 1
ATOM 2310 C CA . ARG B 1 39 ? 25.021 39.547 92.119 1.00 57.04 39 ARG B CA 1
ATOM 2311 C C . ARG B 1 39 ? 23.881 38.577 91.765 1.00 52.13 39 ARG B C 1
ATOM 2312 O O . ARG B 1 39 ? 23.884 37.968 90.688 1.00 50.50 39 ARG B O 1
ATOM 2320 N N . GLY B 1 40 ? 22.898 38.451 92.654 1.00 50.23 40 GLY B N 1
ATOM 2321 C CA . GLY B 1 40 ? 21.795 37.526 92.443 1.00 43.69 40 GLY B CA 1
ATOM 2322 C C . GLY B 1 40 ? 22.212 36.070 92.570 1.00 46.64 40 GLY B C 1
ATOM 2323 O O . GLY B 1 40 ? 23.288 35.772 93.097 1.00 49.83 40 GLY B O 1
ATOM 2324 N N . THR B 1 41 ? 21.362 35.160 92.089 1.00 49.45 41 THR B N 1
ATOM 2325 C CA . THR B 1 41 ? 21.677 33.732 92.089 1.00 46.55 41 THR B CA 1
ATOM 2326 C C . THR B 1 41 ? 20.748 32.921 91.187 1.00 43.39 41 THR B C 1
ATOM 2327 O O . THR B 1 41 ? 19.717 33.414 90.703 1.00 40.82 41 THR B O 1
ATOM 2331 N N . THR B 1 42 ? 21.115 31.663 90.962 1.00 37.67 42 THR B N 1
ATOM 2332 C CA . THR B 1 42 ? 20.173 30.712 90.380 1.00 37.16 42 THR B CA 1
ATOM 2333 C C . THR B 1 42 ? 20.167 29.406 91.165 1.00 36.47 42 THR B C 1
ATOM 2334 O O . THR B 1 42 ? 21.152 29.059 91.816 1.00 36.31 42 THR B O 1
ATOM 2338 N N . SER B 1 43 ? 19.039 28.704 91.115 1.00 27.25 43 SER B N 1
ATOM 2339 C CA . SER B 1 43 ? 18.956 27.325 91.572 1.00 27.53 43 SER B CA 1
ATOM 2340 C C . SER B 1 43 ? 18.716 26.431 90.339 1.00 29.96 43 SER B C 1
ATOM 2341 O O . SER B 1 43 ? 17.698 26.560 89.644 1.00 27.18 43 SER B O 1
ATOM 2344 N N . ASN B 1 44 ? 19.676 25.561 90.035 1.00 25.63 44 ASN B N 1
ATOM 2345 C CA . ASN B 1 44 ? 19.595 24.755 88.815 1.00 23.35 44 ASN B CA 1
ATOM 2346 C C . ASN B 1 44 ? 19.083 23.337 89.070 1.00 23.96 44 ASN B C 1
ATOM 2347 O O . ASN B 1 44 ? 19.593 22.615 89.918 1.00 25.29 44 ASN B O 1
ATOM 2352 N N . SER B 1 45 ? 18.083 22.941 88.292 1.00 23.12 45 SER B N 1
ATOM 2353 C CA . SER B 1 45 ? 17.545 21.598 88.343 1.00 23.80 45 SER B CA 1
ATOM 2354 C C . SER B 1 45 ? 17.720 20.993 86.941 1.00 22.31 45 SER B C 1
ATOM 2355 O O . SER B 1 45 ? 17.828 21.733 85.970 1.00 20.78 45 SER B O 1
ATOM 2358 N N . TYR B 1 46 ? 17.767 19.668 86.835 1.00 23.04 46 TYR B N 1
ATOM 2359 C CA . TYR B 1 46 ? 18.039 19.018 85.547 1.00 22.08 46 TYR B CA 1
ATOM 2360 C C . TYR B 1 46 ? 17.026 17.921 85.202 1.00 22.68 46 TYR B C 1
ATOM 2361 O O . TYR B 1 46 ? 16.460 17.299 86.090 1.00 33.68 46 TYR B O 1
ATOM 2370 N N . VAL B 1 47 ? 16.823 17.690 83.904 1.00 21.55 47 VAL B N 1
ATOM 2371 C CA . VAL B 1 47 ? 15.952 16.619 83.407 1.00 25.57 47 VAL B CA 1
ATOM 2372 C C . VAL B 1 47 ? 16.722 15.760 82.398 1.00 25.31 47 VAL B C 1
ATOM 2373 O O . VAL B 1 47 ? 17.299 16.282 81.442 1.00 24.72 47 VAL B O 1
ATOM 2377 N N . ILE B 1 48 ? 16.725 14.449 82.595 1.00 25.59 48 ILE B N 1
ATOM 2378 C CA . ILE B 1 48 ? 17.386 13.558 81.646 1.00 28.22 48 ILE B CA 1
ATOM 2379 C C . ILE B 1 48 ? 16.360 12.567 81.149 1.00 28.89 48 ILE B C 1
ATOM 2380 O O . ILE B 1 48 ? 15.781 11.834 81.930 1.00 31.28 48 ILE B O 1
ATOM 2385 N N . GLU B 1 49 ? 16.139 12.544 79.843 1.00 27.05 49 GLU B N 1
ATOM 2386 C CA . GLU B 1 49 ? 15.087 11.719 79.296 1.00 33.67 49 GLU B CA 1
ATOM 2387 C C . GLU B 1 49 ? 15.638 10.556 78.480 1.00 38.23 49 GLU B C 1
ATOM 2388 O O . GLU B 1 49 ? 15.940 10.691 77.292 1.00 41.06 49 GLU B O 1
ATOM 2394 N N . GLY B 1 50 ? 15.786 9.414 79.136 1.00 41.92 50 GLY B N 1
ATOM 2395 C CA . GLY B 1 50 ? 16.074 8.178 78.433 1.00 44.44 50 GLY B CA 1
ATOM 2396 C C . GLY B 1 50 ? 14.764 7.452 78.182 1.00 40.87 50 GLY B C 1
ATOM 2397 O O . GLY B 1 50 ? 13.760 8.067 77.807 1.00 34.13 50 GLY B O 1
ATOM 2398 N N . ASP B 1 51 ? 14.761 6.140 78.390 1.00 48.20 51 ASP B N 1
ATOM 2399 C CA . ASP B 1 51 ? 13.516 5.391 78.353 1.00 50.58 51 ASP B CA 1
ATOM 2400 C C . ASP B 1 51 ? 12.765 5.679 79.647 1.00 47.98 51 ASP B C 1
ATOM 2401 O O . ASP B 1 51 ? 11.534 5.711 79.673 1.00 50.69 51 ASP B O 1
ATOM 2406 N N . LYS B 1 52 ? 13.525 5.912 80.714 1.00 49.84 52 LYS B N 1
ATOM 2407 C CA . LYS B 1 52 ? 12.973 6.433 81.961 1.00 46.24 52 LYS B CA 1
ATOM 2408 C C . LYS B 1 52 ? 13.368 7.904 82.093 1.00 37.27 52 LYS B C 1
ATOM 2409 O O . LYS B 1 52 ? 14.338 8.344 81.482 1.00 35.10 52 LYS B O 1
ATOM 2415 N N . THR B 1 53 ? 12.611 8.665 82.875 1.00 37.49 53 THR B N 1
ATOM 2416 C CA . THR B 1 53 ? 12.894 10.091 83.040 1.00 40.11 53 THR B CA 1
ATOM 2417 C C . THR B 1 53 ? 13.239 10.426 84.491 1.00 39.59 53 THR B C 1
ATOM 2418 O O . THR B 1 53 ? 12.537 10.023 85.423 1.00 41.31 53 THR B O 1
ATOM 2422 N N . ALA B 1 54 ? 14.325 11.172 84.670 1.00 34.02 54 ALA B N 1
ATOM 2423 C CA . ALA B 1 54 ? 14.778 11.550 86.001 1.00 36.87 54 ALA B CA 1
ATOM 2424 C C . ALA B 1 54 ? 14.947 13.052 86.085 1.00 36.31 54 ALA B C 1
ATOM 2425 O O . ALA B 1 54 ? 15.421 13.685 85.140 1.00 30.99 54 ALA B O 1
ATOM 2427 N N . ILE B 1 55 ? 14.500 13.640 87.185 1.00 38.49 55 ILE B N 1
ATOM 2428 C CA . ILE B 1 55 ? 14.841 15.028 87.438 1.00 32.61 55 ILE B CA 1
ATOM 2429 C C . ILE B 1 55 ? 15.819 15.072 88.603 1.00 30.29 55 ILE B C 1
ATOM 2430 O O . ILE B 1 55 ? 15.842 14.179 89.458 1.00 32.69 55 ILE B O 1
ATOM 2435 N N . ILE B 1 56 ? 16.651 16.103 88.606 1.00 28.83 56 ILE B N 1
ATOM 2436 C CA . ILE B 1 56 ? 17.668 16.253 89.626 1.00 37.07 56 ILE B CA 1
ATOM 2437 C C . ILE B 1 56 ? 17.532 17.610 90.321 1.00 35.50 56 ILE B C 1
ATOM 2438 O O . ILE B 1 56 ? 17.434 18.637 89.655 1.00 34.90 56 ILE B O 1
ATOM 2443 N N . ASP B 1 57 ? 17.486 17.584 91.659 1.00 33.60 57 ASP B N 1
ATOM 2444 C CA . ASP B 1 57 ? 17.445 18.784 92.509 1.00 36.67 57 ASP B CA 1
ATOM 2445 C C . ASP B 1 57 ? 16.341 19.846 92.297 1.00 35.45 57 ASP B C 1
ATOM 2446 O O . ASP B 1 57 ? 16.648 20.972 91.887 1.00 34.47 57 ASP B O 1
ATOM 2451 N N . PRO B 1 58 ? 15.074 19.516 92.634 1.00 39.38 58 PRO B N 1
ATOM 2452 C CA . PRO B 1 58 ? 13.986 20.510 92.673 1.00 39.13 58 PRO B CA 1
ATOM 2453 C C . PRO B 1 58 ? 14.289 21.620 93.683 1.00 39.67 58 PRO B C 1
ATOM 2454 O O . PRO B 1 58 ? 14.780 21.330 94.775 1.00 42.45 58 PRO B O 1
ATOM 2458 N N . PRO B 1 59 ? 13.988 22.877 93.326 1.00 38.24 59 PRO B N 1
ATOM 2459 C CA . PRO B 1 59 ? 14.457 24.038 94.096 1.00 40.62 59 PRO B CA 1
ATOM 2460 C C . PRO B 1 59 ? 13.710 24.250 95.420 1.00 46.58 59 PRO B C 1
ATOM 2461 O O . PRO B 1 59 ? 12.807 23.478 95.763 1.00 42.50 59 PRO B O 1
ATOM 2465 N N . VAL B 1 60 ? 14.099 25.288 96.157 1.00 47.46 60 VAL B N 1
ATOM 2466 C CA . VAL B 1 60 ? 13.409 25.636 97.397 1.00 49.01 60 VAL B CA 1
ATOM 2467 C C . VAL B 1 60 ? 12.028 26.237 97.119 1.00 50.58 60 VAL B C 1
ATOM 2468 O O . VAL B 1 60 ? 11.706 26.610 95.976 1.00 40.29 60 VAL B O 1
ATOM 2472 N N . GLU B 1 61 ? 11.226 26.329 98.178 1.00 55.67 61 GLU B N 1
ATOM 2473 C CA . GLU B 1 61 ? 9.854 26.836 98.118 1.00 56.11 61 GLU B CA 1
ATOM 2474 C C . GLU B 1 61 ? 9.757 28.205 97.440 1.00 53.36 61 GLU B C 1
ATOM 2475 O O . GLU B 1 61 ? 8.772 28.504 96.757 1.00 54.83 61 GLU B O 1
ATOM 2481 N N . SER B 1 62 ? 10.792 29.022 97.628 1.00 54.28 62 SER B N 1
ATOM 2482 C CA . SER B 1 62 ? 10.884 30.351 97.020 1.00 60.77 62 SER B CA 1
ATOM 2483 C C . SER B 1 62 ? 10.645 30.342 95.497 1.00 61.06 62 SER B C 1
ATOM 2484 O O . SER B 1 62 ? 9.927 31.197 94.968 1.00 63.12 62 SER B O 1
ATOM 2487 N N . PHE B 1 63 ? 11.244 29.369 94.809 1.00 56.47 63 PHE B N 1
ATOM 2488 C CA . PHE B 1 63 ? 11.154 29.247 93.349 1.00 49.51 63 PHE B CA 1
ATOM 2489 C C . PHE B 1 63 ? 10.092 28.257 92.899 1.00 51.15 63 PHE B C 1
ATOM 2490 O O . PHE B 1 63 ? 10.029 27.915 91.718 1.00 54.34 63 PHE B O 1
ATOM 2506 N N . LYS B 1 65 ? 6.562 27.769 92.566 1.00 49.26 65 LYS B N 1
ATOM 2507 C CA . LYS B 1 65 ? 5.466 27.928 91.607 1.00 52.55 65 LYS B CA 1
ATOM 2508 C C . LYS B 1 65 ? 5.987 28.024 90.170 1.00 49.05 65 LYS B C 1
ATOM 2509 O O . LYS B 1 65 ? 5.560 27.276 89.289 1.00 50.81 65 LYS B O 1
ATOM 2515 N N . ILE B 1 66 ? 6.919 28.938 89.937 1.00 46.13 66 ILE B N 1
ATOM 2516 C CA . ILE B 1 66 ? 7.492 29.084 88.606 1.00 48.58 66 ILE B CA 1
ATOM 2517 C C . ILE B 1 66 ? 8.229 27.822 88.132 1.00 43.53 66 ILE B C 1
ATOM 2518 O O . ILE B 1 66 ? 8.272 27.555 86.929 1.00 36.73 66 ILE B O 1
ATOM 2523 N N . TYR B 1 67 ? 8.797 27.056 89.070 1.00 42.54 67 TYR B N 1
ATOM 2524 C CA . TYR B 1 67 ? 9.473 25.797 88.734 1.00 40.55 67 TYR B CA 1
ATOM 2525 C C . TYR B 1 67 ? 8.513 24.747 88.206 1.00 35.42 67 TYR B C 1
ATOM 2526 O O . TYR B 1 67 ? 8.727 24.180 87.139 1.00 38.06 67 TYR B O 1
ATOM 2535 N N . LEU B 1 68 ? 7.473 24.464 88.976 1.00 30.26 68 LEU B N 1
ATOM 2536 C CA . LEU B 1 68 ? 6.488 23.454 88.586 1.00 41.73 68 LEU B CA 1
ATOM 2537 C C . LEU B 1 68 ? 5.818 23.776 87.243 1.00 40.67 68 LEU B C 1
ATOM 2538 O O . LEU B 1 68 ? 5.494 22.875 86.454 1.00 33.87 68 LEU B O 1
ATOM 2543 N N . GLU B 1 69 ? 5.624 25.064 86.981 1.00 44.91 69 GLU B N 1
ATOM 2544 C CA . GLU B 1 69 ? 5.085 25.511 85.699 1.00 42.31 69 GLU B CA 1
ATOM 2545 C C . GLU B 1 69 ? 6.060 25.235 84.555 1.00 37.76 69 GLU B C 1
ATOM 2546 O O . GLU B 1 69 ? 5.661 24.749 83.491 1.00 33.01 69 GLU B O 1
ATOM 2552 N N . ALA B 1 70 ? 7.340 25.538 84.770 1.00 33.73 70 ALA B N 1
ATOM 2553 C CA . ALA B 1 70 ? 8.364 25.257 83.762 1.00 29.59 70 ALA B CA 1
ATOM 2554 C C . ALA B 1 70 ? 8.534 23.755 83.500 1.00 25.80 70 ALA B C 1
ATOM 2555 O O . ALA B 1 70 ? 8.673 23.329 82.351 1.00 26.53 70 ALA B O 1
ATOM 2557 N N . LEU B 1 71 ? 8.516 22.962 84.568 1.00 26.09 71 LEU B N 1
ATOM 2558 C CA . LEU B 1 71 ? 8.740 21.525 84.473 1.00 23.34 71 LEU B CA 1
ATOM 2559 C C . LEU B 1 71 ? 7.663 20.823 83.647 1.00 30.11 71 LEU B C 1
ATOM 2560 O O . LEU B 1 71 ? 7.964 19.928 82.857 1.00 34.94 71 LEU B O 1
ATOM 2565 N N . GLN B 1 72 ? 6.408 21.220 83.844 1.00 35.22 72 GLN B N 1
ATOM 2566 C CA . GLN B 1 72 ? 5.289 20.679 83.072 1.00 40.10 72 GLN B CA 1
ATOM 2567 C C . GLN B 1 72 ? 5.454 20.945 81.574 1.00 30.64 72 GLN B C 1
ATOM 2568 O O . GLN B 1 72 ? 5.181 20.073 80.746 1.00 30.87 72 GLN B O 1
ATOM 2574 N N . GLN B 1 73 ? 5.931 22.138 81.233 1.00 28.15 73 GLN B N 1
ATOM 2575 C CA . GLN B 1 73 ? 6.193 22.484 79.834 1.00 27.22 73 GLN B CA 1
ATOM 2576 C C . GLN B 1 73 ? 7.253 21.572 79.206 1.00 28.22 73 GLN B C 1
ATOM 2577 O O . GLN B 1 73 ? 7.335 21.465 77.985 1.00 25.49 73 GLN B O 1
ATOM 2583 N N . THR B 1 74 ? 8.044 20.905 80.049 1.00 25.87 74 THR B N 1
ATOM 2584 C CA . THR B 1 74 ? 9.220 20.153 79.602 1.00 21.25 74 THR B CA 1
ATOM 2585 C C . THR B 1 74 ? 8.970 18.663 79.578 1.00 19.51 74 THR B C 1
ATOM 2586 O O . THR B 1 74 ? 9.442 17.960 78.688 1.00 26.44 74 THR B O 1
ATOM 2590 N N . VAL B 1 75 ? 8.242 18.181 80.582 1.00 23.08 75 VAL B N 1
ATOM 2591 C CA . VAL B 1 75 ? 7.943 16.757 80.736 1.00 25.89 75 VAL B CA 1
ATOM 2592 C C . VAL B 1 75 ? 6.593 16.554 81.385 1.00 26.66 75 VAL B C 1
ATOM 2593 O O . VAL B 1 75 ? 6.135 17.366 82.192 1.00 33.20 75 VAL B O 1
ATOM 2597 N N . ASN B 1 76 ? 5.978 15.439 81.042 1.00 28.27 76 ASN B N 1
ATOM 2598 C CA . ASN B 1 76 ? 4.723 15.029 81.641 1.00 33.02 76 ASN B CA 1
ATOM 2599 C C . ASN B 1 76 ? 5.007 14.421 83.008 1.00 34.67 76 ASN B C 1
ATOM 2600 O O . ASN B 1 76 ? 5.625 13.357 83.096 1.00 35.13 76 ASN B O 1
ATOM 2605 N N . LEU B 1 77 ? 4.555 15.096 84.066 1.00 36.31 77 LEU B N 1
ATOM 2606 C CA . LEU B 1 77 ? 4.882 14.697 85.442 1.00 46.06 77 LEU B CA 1
ATOM 2607 C C . LEU B 1 77 ? 4.455 13.268 85.755 1.00 48.93 77 LEU B C 1
ATOM 2608 O O . LEU B 1 77 ? 5.117 12.567 86.519 1.00 50.70 77 LEU B O 1
ATOM 2613 N N . LYS B 1 78 ? 3.356 12.833 85.151 1.00 48.02 78 LYS B N 1
ATOM 2614 C CA . LYS B 1 78 ? 2.849 11.483 85.373 1.00 51.04 78 LYS B CA 1
ATOM 2615 C C . LYS B 1 78 ? 3.754 10.405 84.763 1.00 49.76 78 LYS B C 1
ATOM 2616 O O . LYS B 1 78 ? 3.666 9.236 85.130 1.00 57.30 78 LYS B O 1
ATOM 2622 N N . LYS B 1 79 ? 4.631 10.798 83.847 1.00 44.65 79 LYS B N 1
ATOM 2623 C CA . LYS B 1 79 ? 5.602 9.871 83.259 1.00 52.67 79 LYS B CA 1
ATOM 2624 C C . LYS B 1 79 ? 6.977 10.008 83.946 1.00 49.56 79 LYS B C 1
ATOM 2625 O O . LYS B 1 79 ? 7.947 9.322 83.600 1.00 47.46 79 LYS B O 1
ATOM 2631 N N . LEU B 1 80 ? 7.050 10.896 84.933 1.00 46.99 80 LEU B N 1
ATOM 2632 C CA . LEU B 1 80 ? 8.295 11.119 85.668 1.00 50.91 80 LEU B CA 1
ATOM 2633 C C . LEU B 1 80 ? 8.626 9.876 86.476 1.00 51.22 80 LEU B C 1
ATOM 2634 O O . LEU B 1 80 ? 7.797 9.397 87.261 1.00 52.09 80 LEU B O 1
ATOM 2639 N N . ASP B 1 81 ? 9.824 9.338 86.277 1.00 47.61 81 ASP B N 1
ATOM 2640 C CA . ASP B 1 81 ? 10.233 8.150 87.021 1.00 46.50 81 ASP B CA 1
ATOM 2641 C C . ASP B 1 81 ? 10.965 8.511 88.305 1.00 47.63 81 ASP B C 1
ATOM 2642 O O . ASP B 1 81 ? 10.444 8.296 89.398 1.00 45.56 81 ASP B O 1
ATOM 2647 N N . TYR B 1 82 ? 12.160 9.081 88.165 1.00 45.83 82 TYR B N 1
ATOM 2648 C CA . TYR B 1 82 ? 13.036 9.303 89.314 1.00 47.29 82 TYR B CA 1
ATOM 2649 C C . TYR B 1 82 ? 13.224 10.778 89.674 1.00 47.44 82 TYR B C 1
ATOM 2650 O O . TYR B 1 82 ? 13.225 11.654 88.802 1.00 41.17 82 TYR B O 1
ATOM 2659 N N . VAL B 1 83 ? 13.410 11.037 90.965 1.00 46.42 83 VAL B N 1
ATOM 2660 C CA . VAL B 1 83 ? 13.770 12.362 91.447 1.00 43.41 83 VAL B CA 1
ATOM 2661 C C . VAL B 1 83 ? 15.035 12.215 92.299 1.00 43.71 83 VAL B C 1
ATOM 2662 O O . VAL B 1 83 ? 14.998 11.616 93.375 1.00 43.32 83 VAL B O 1
ATOM 2666 N N . ILE B 1 84 ? 16.151 12.731 91.797 1.00 38.29 84 ILE B N 1
ATOM 2667 C CA . ILE B 1 84 ? 17.453 12.528 92.432 1.00 45.59 84 ILE B CA 1
ATOM 2668 C C . ILE B 1 84 ? 17.901 13.735 93.249 1.00 46.43 84 ILE B C 1
ATOM 2669 O O . ILE B 1 84 ? 17.868 14.856 92.767 1.00 36.21 84 ILE B O 1
ATOM 2674 N N . LEU B 1 85 ? 18.318 13.503 94.490 1.00 40.76 85 LEU B N 1
ATOM 2675 C CA . LEU B 1 85 ? 18.683 14.598 95.374 1.00 40.68 85 LEU B CA 1
ATOM 2676 C C . LEU B 1 85 ? 20.195 14.641 95.572 1.00 40.41 85 LEU B C 1
ATOM 2677 O O . LEU B 1 85 ? 20.820 13.618 95.848 1.00 46.20 85 LEU B O 1
ATOM 2682 N N . GLY B 1 86 ? 20.783 15.822 95.419 1.00 44.68 86 GLY B N 1
ATOM 2683 C CA . GLY B 1 86 ? 22.214 15.974 95.614 1.00 45.76 86 GLY B CA 1
ATOM 2684 C C . GLY B 1 86 ? 22.542 16.099 97.088 1.00 46.14 86 GLY B C 1
ATOM 2685 O O . GLY B 1 86 ? 23.680 15.880 97.501 1.00 41.97 86 GLY B O 1
ATOM 2686 N N . HIS B 1 87 ? 21.530 16.473 97.866 1.00 41.96 87 HIS B N 1
ATOM 2687 C CA . HIS B 1 87 ? 21.620 16.588 99.312 1.00 50.35 87 HIS B CA 1
ATOM 2688 C C . HIS B 1 87 ? 20.190 16.743 99.811 1.00 55.00 87 HIS B C 1
ATOM 2689 O O . HIS B 1 87 ? 19.269 16.887 99.008 1.00 51.09 87 HIS B O 1
ATOM 2696 N N . PHE B 1 88 ? 19.997 16.709 101.125 1.00 60.04 88 PHE B N 1
ATOM 2697 C CA . PHE B 1 88 ? 18.667 16.935 101.689 1.00 62.58 88 PHE B CA 1
ATOM 2698 C C . PHE B 1 88 ? 18.651 18.219 102.511 1.00 62.11 88 PHE B C 1
ATOM 2699 O O . PHE B 1 88 ? 19.543 18.455 103.327 1.00 64.22 88 PHE B O 1
ATOM 2707 N N . SER B 1 89 ? 17.639 19.046 102.286 1.00 58.73 89 SER B N 1
ATOM 2708 C CA . SER B 1 89 ? 17.458 20.276 103.050 1.00 60.52 89 SER B CA 1
ATOM 2709 C C . SER B 1 89 ? 15.984 20.466 103.376 1.00 63.98 89 SER B C 1
ATOM 2710 O O . SER B 1 89 ? 15.133 20.317 102.494 1.00 62.81 89 SER B O 1
ATOM 2713 N N . PRO B 1 90 ? 15.678 20.801 104.642 1.00 58.01 90 PRO B N 1
ATOM 2714 C CA . PRO B 1 90 ? 14.291 20.983 105.098 1.00 60.62 90 PRO B CA 1
ATOM 2715 C C . PRO B 1 90 ? 13.513 22.012 104.271 1.00 58.76 90 PRO B C 1
ATOM 2716 O O . PRO B 1 90 ? 12.354 21.767 103.937 1.00 62.86 90 PRO B O 1
ATOM 2720 N N . ASN B 1 91 ? 14.141 23.136 103.933 1.00 56.84 91 ASN B N 1
ATOM 2721 C CA . ASN B 1 91 ? 13.470 24.196 103.172 1.00 65.66 91 ASN B CA 1
ATOM 2722 C C . ASN B 1 91 ? 13.033 23.800 101.757 1.00 66.10 91 ASN B C 1
ATOM 2723 O O . ASN B 1 91 ? 12.495 24.626 101.017 1.00 65.22 91 ASN B O 1
ATOM 2728 N N . ARG B 1 92 ? 13.265 22.546 101.383 1.00 51.17 92 ARG B N 1
ATOM 2729 C CA . ARG B 1 92 ? 12.822 22.058 100.083 1.00 49.66 92 ARG B CA 1
ATOM 2730 C C . ARG B 1 92 ? 11.615 21.134 100.179 1.00 51.70 92 ARG B C 1
ATOM 2731 O O . ARG B 1 92 ? 11.022 20.772 99.162 1.00 48.59 92 ARG B O 1
ATOM 2739 N N . ILE B 1 93 ? 11.258 20.760 101.406 1.00 54.87 93 ILE B N 1
ATOM 2740 C CA . ILE B 1 93 ? 10.045 19.986 101.652 1.00 61.09 93 ILE B CA 1
ATOM 2741 C C . ILE B 1 93 ? 8.787 20.538 100.963 1.00 61.38 93 ILE B C 1
ATOM 2742 O O . ILE B 1 93 ? 8.018 19.758 100.395 1.00 61.34 93 ILE B O 1
ATOM 2747 N N . PRO B 1 94 ? 8.566 21.872 101.003 1.00 64.79 94 PRO B N 1
ATOM 2748 C CA . PRO B 1 94 ? 7.356 22.359 100.325 1.00 65.96 94 PRO B CA 1
ATOM 2749 C C . PRO B 1 94 ? 7.330 22.034 98.834 1.00 59.30 94 PRO B C 1
ATOM 2750 O O . PRO B 1 94 ? 6.253 21.758 98.300 1.00 55.82 94 PRO B O 1
ATOM 2754 N N . THR B 1 95 ? 8.490 22.056 98.177 1.00 53.38 95 THR B N 1
ATOM 2755 C CA . THR B 1 95 ? 8.555 21.731 96.750 1.00 50.33 95 THR B CA 1
ATOM 2756 C C . THR B 1 95 ? 8.358 20.238 96.507 1.00 45.24 95 THR B C 1
ATOM 2757 O O . THR B 1 95 ? 7.639 19.844 95.590 1.00 44.52 95 THR B O 1
ATOM 2761 N N . PHE B 1 96 ? 9.007 19.419 97.330 1.00 47.09 96 PHE B N 1
ATOM 2762 C CA . PHE B 1 96 ? 8.846 17.974 97.268 1.00 57.35 96 PHE B CA 1
ATOM 2763 C C . PHE B 1 96 ? 7.383 17.607 97.469 1.00 65.93 96 PHE B C 1
ATOM 2764 O O . PHE B 1 96 ? 6.888 16.666 96.855 1.00 67.30 96 PHE B O 1
ATOM 2772 N N . LYS B 1 97 ? 6.698 18.349 98.336 1.00 53.14 97 LYS B N 1
ATOM 2773 C CA . LYS B 1 97 ? 5.306 18.043 98.635 1.00 66.55 97 LYS B CA 1
ATOM 2774 C C . LYS B 1 97 ? 4.443 18.350 97.418 1.00 63.87 97 LYS B C 1
ATOM 2775 O O . LYS B 1 97 ? 3.613 17.539 97.018 1.00 63.56 97 LYS B O 1
ATOM 2781 N N . ALA B 1 98 ? 4.679 19.517 96.824 1.00 61.65 98 ALA B N 1
ATOM 2782 C CA . ALA B 1 98 ? 3.987 19.947 95.620 1.00 58.79 98 ALA B CA 1
ATOM 2783 C C . ALA B 1 98 ? 4.191 18.965 94.473 1.00 58.16 98 ALA B C 1
ATOM 2784 O O . ALA B 1 98 ? 3.301 18.783 93.637 1.00 45.33 98 ALA B O 1
ATOM 2786 N N . LEU B 1 99 ? 5.368 18.346 94.431 1.00 55.61 99 LEU B N 1
ATOM 2787 C CA . LEU B 1 99 ? 5.687 17.367 93.394 1.00 55.85 99 LEU B CA 1
ATOM 2788 C C . LEU B 1 99 ? 4.984 16.040 93.624 1.00 53.60 99 LEU B C 1
ATOM 2789 O O . LEU B 1 99 ? 4.492 15.425 92.684 1.00 56.97 99 LEU B O 1
ATOM 2794 N N . LEU B 1 100 ? 4.955 15.599 94.873 1.00 54.59 100 LEU B N 1
ATOM 2795 C CA . LEU B 1 100 ? 4.362 14.316 95.227 1.00 60.78 100 LEU B CA 1
ATOM 2796 C C . LEU B 1 100 ? 2.868 14.273 94.909 1.00 67.27 100 LEU B C 1
ATOM 2797 O O . LEU B 1 100 ? 2.305 13.202 94.666 1.00 68.12 100 LEU B O 1
ATOM 2802 N N . GLU B 1 101 ? 2.227 15.438 94.922 1.00 68.93 101 GLU B N 1
ATOM 2803 C CA . GLU B 1 101 ? 0.786 15.509 94.709 1.00 74.87 101 GLU B CA 1
ATOM 2804 C C . GLU B 1 101 ? 0.445 15.736 93.240 1.00 71.86 101 GLU B C 1
ATOM 2805 O O . GLU B 1 101 ? -0.690 15.508 92.821 1.00 77.30 101 GLU B O 1
ATOM 2811 N N . LEU B 1 102 ? 1.428 16.185 92.462 1.00 63.33 102 LEU B N 1
ATOM 2812 C CA . LEU B 1 102 ? 1.282 16.262 91.012 1.00 60.78 102 LEU B CA 1
ATOM 2813 C C . LEU B 1 102 ? 1.782 14.975 90.351 1.00 61.61 102 LEU B C 1
ATOM 2814 O O . LEU B 1 102 ? 1.301 14.582 89.288 1.00 62.00 102 LEU B O 1
ATOM 2819 N N . ALA B 1 103 ? 2.747 14.329 90.998 1.00 61.20 103 ALA B N 1
ATOM 2820 C CA . ALA B 1 103 ? 3.372 13.111 90.490 1.00 54.55 103 ALA B CA 1
ATOM 2821 C C . ALA B 1 103 ? 3.637 12.143 91.644 1.00 56.69 103 ALA B C 1
ATOM 2822 O O . ALA B 1 103 ? 4.753 12.082 92.164 1.00 51.29 103 ALA B O 1
ATOM 2824 N N . PRO B 1 104 ? 2.602 11.396 92.063 1.00 60.51 104 PRO B N 1
ATOM 2825 C CA . PRO B 1 104 ? 2.686 10.459 93.192 1.00 62.95 104 PRO B CA 1
ATOM 2826 C C . PRO B 1 104 ? 3.524 9.215 92.899 1.00 61.40 104 PRO B C 1
ATOM 2827 O O . PRO B 1 104 ? 4.023 8.583 93.835 1.00 62.22 104 PRO B O 1
ATOM 2831 N N . GLN B 1 105 ? 3.692 8.889 91.620 1.00 59.12 105 GLN B N 1
ATOM 2832 C CA . GLN B 1 105 ? 4.416 7.688 91.205 1.00 64.85 105 GLN B CA 1
ATOM 2833 C C . GLN B 1 105 ? 5.949 7.798 91.279 1.00 66.97 105 GLN B C 1
ATOM 2834 O O . GLN B 1 105 ? 6.653 6.788 91.173 1.00 69.00 105 GLN B O 1
ATOM 2840 N N . ILE B 1 106 ? 6.466 9.013 91.459 1.00 66.64 106 ILE B N 1
ATOM 2841 C CA . ILE B 1 106 ? 7.919 9.236 91.421 1.00 66.22 106 ILE B CA 1
ATOM 2842 C C . ILE B 1 106 ? 8.688 8.443 92.467 1.00 65.19 106 ILE B C 1
ATOM 2843 O O . ILE B 1 106 ? 8.206 8.245 93.573 1.00 68.96 106 ILE B O 1
ATOM 2848 N N . THR B 1 107 ? 9.884 7.993 92.098 1.00 62.11 107 THR B N 1
ATOM 2849 C CA . THR B 1 107 ? 10.820 7.355 93.026 1.00 53.82 107 THR B CA 1
ATOM 2850 C C . THR B 1 107 ? 11.928 8.325 93.447 1.00 53.53 107 THR B C 1
ATOM 2851 O O . THR B 1 107 ? 12.600 8.896 92.589 1.00 49.69 107 THR B O 1
ATOM 2855 N N . PHE B 1 108 ? 12.137 8.503 94.751 1.00 53.68 108 PHE B N 1
ATOM 2856 C CA . PHE B 1 108 ? 13.266 9.315 95.213 1.00 52.10 108 PHE B CA 1
ATOM 2857 C C . PHE B 1 108 ? 14.576 8.537 95.172 1.00 52.63 108 PHE B C 1
ATOM 2858 O O . PHE B 1 108 ? 14.648 7.393 95.615 1.00 57.21 108 PHE B O 1
ATOM 2866 N N . VAL B 1 109 ? 15.612 9.164 94.629 1.00 49.70 109 VAL B N 1
ATOM 2867 C CA . VAL B 1 109 ? 16.934 8.557 94.571 1.00 53.94 109 VAL B CA 1
ATOM 2868 C C . VAL B 1 109 ? 17.925 9.452 95.303 1.00 54.83 109 VAL B C 1
ATOM 2869 O O . VAL B 1 109 ? 18.203 10.567 94.867 1.00 49.87 109 VAL B O 1
ATOM 2873 N N . CYS B 1 110 ? 18.463 8.967 96.421 1.00 56.01 110 CYS B N 1
ATOM 2874 C CA . CYS B 1 110 ? 19.292 9.811 97.268 1.00 51.40 110 CYS B CA 1
ATOM 2875 C C . CYS B 1 110 ? 20.404 9.030 97.962 1.00 57.16 110 CYS B C 1
ATOM 2876 O O . CYS B 1 110 ? 20.529 7.815 97.799 1.00 59.50 110 CYS B O 1
ATOM 2879 N N . SER B 1 111 ? 21.227 9.734 98.729 1.00 58.91 111 SER B N 1
ATOM 2880 C CA . SER B 1 111 ? 22.213 9.060 99.559 1.00 60.73 111 SER B CA 1
ATOM 2881 C C . SER B 1 111 ? 21.476 8.507 100.765 1.00 59.66 111 SER B C 1
ATOM 2882 O O . SER B 1 111 ? 20.522 9.118 101.254 1.00 60.01 111 SER B O 1
ATOM 2885 N N . LEU B 1 112 ? 21.913 7.343 101.231 1.00 79.35 112 LEU B N 1
ATOM 2886 C CA . LEU B 1 112 ? 21.273 6.681 102.368 1.00 80.91 112 LEU B CA 1
ATOM 2887 C C . LEU B 1 112 ? 20.888 7.623 103.530 1.00 67.77 112 LEU B C 1
ATOM 2888 O O . LEU B 1 112 ? 19.761 7.555 104.014 1.00 69.85 112 LEU B O 1
ATOM 2893 N N . PRO B 1 113 ? 21.806 8.512 103.965 1.00 66.35 113 PRO B N 1
ATOM 2894 C CA . PRO B 1 113 ? 21.419 9.481 105.000 1.00 73.31 113 PRO B CA 1
ATOM 2895 C C . PRO B 1 113 ? 20.103 10.238 104.740 1.00 77.02 113 PRO B C 1
ATOM 2896 O O . PRO B 1 113 ? 19.273 10.312 105.645 1.00 82.36 113 PRO B O 1
ATOM 2900 N N . ALA B 1 114 ? 19.916 10.777 103.536 1.00 75.38 114 ALA B N 1
ATOM 2901 C CA . ALA B 1 114 ? 18.718 11.558 103.219 1.00 76.88 114 ALA B CA 1
ATOM 2902 C C . ALA B 1 114 ? 17.444 10.731 103.298 1.00 82.74 114 ALA B C 1
ATOM 2903 O O . ALA B 1 114 ? 16.414 11.223 103.763 1.00 87.79 114 ALA B O 1
ATOM 2905 N N . ALA B 1 115 ? 17.523 9.483 102.835 1.00 81.01 115 ALA B N 1
ATOM 2906 C CA . ALA B 1 115 ? 16.383 8.564 102.826 1.00 83.69 115 ALA B CA 1
ATOM 2907 C C . ALA B 1 115 ? 15.560 8.597 104.117 1.00 83.91 115 ALA B C 1
ATOM 2908 O O . ALA B 1 115 ? 14.334 8.515 104.077 1.00 73.12 115 ALA B O 1
ATOM 2910 N N . GLY B 1 116 ? 16.242 8.741 105.250 1.00 85.77 116 GLY B N 1
ATOM 2911 C CA . GLY B 1 116 ? 15.586 8.751 106.546 1.00 91.25 116 GLY B CA 1
ATOM 2912 C C . GLY B 1 116 ? 14.861 10.041 106.891 1.00 91.59 116 GLY B C 1
ATOM 2913 O O . GLY B 1 116 ? 13.739 10.011 107.397 1.00 91.98 116 GLY B O 1
ATOM 2914 N N . ASP B 1 117 ? 15.499 11.178 106.626 1.00 90.68 117 ASP B N 1
ATOM 2915 C CA . ASP B 1 117 ? 14.917 12.472 106.974 1.00 91.35 117 ASP B CA 1
ATOM 2916 C C . ASP B 1 117 ? 13.756 12.808 106.050 1.00 84.37 117 ASP B C 1
ATOM 2917 O O . ASP B 1 117 ? 12.924 13.658 106.366 1.00 83.81 117 ASP B O 1
ATOM 2922 N N . LEU B 1 118 ? 13.717 12.141 104.901 1.00 80.17 118 LEU B N 1
ATOM 2923 C CA . LEU B 1 118 ? 12.626 12.312 103.951 1.00 79.46 118 LEU B CA 1
ATOM 2924 C C . LEU B 1 118 ? 11.343 11.753 104.550 1.00 81.59 118 LEU B C 1
ATOM 2925 O O . LEU B 1 118 ? 10.311 12.422 104.578 1.00 79.27 118 LEU B O 1
ATOM 2930 N N . ARG B 1 119 ? 11.427 10.521 105.039 1.00 84.49 119 ARG B N 1
ATOM 2931 C CA . ARG B 1 119 ? 10.287 9.841 105.636 1.00 89.37 119 ARG B CA 1
ATOM 2932 C C . ARG B 1 119 ? 9.696 10.655 106.777 1.00 93.55 119 ARG B C 1
ATOM 2933 O O . ARG B 1 119 ? 8.479 10.679 106.968 1.00 100.19 119 ARG B O 1
ATOM 2941 N N . ALA B 1 120 ? 10.568 11.332 107.518 1.00 91.43 120 ALA B N 1
ATOM 2942 C CA . ALA B 1 120 ? 10.154 12.183 108.627 1.00 92.52 120 ALA B CA 1
ATOM 2943 C C . ALA B 1 120 ? 9.185 13.285 108.192 1.00 90.65 120 ALA B C 1
ATOM 2944 O O . ALA B 1 120 ? 8.074 13.383 108.711 1.00 94.13 120 ALA B O 1
ATOM 2946 N N . ALA B 1 121 ? 9.602 14.107 107.234 1.00 85.73 121 ALA B N 1
ATOM 2947 C CA . ALA B 1 121 ? 8.806 15.264 106.827 1.00 84.12 121 ALA B CA 1
ATOM 2948 C C . ALA B 1 121 ? 7.568 14.889 106.007 1.00 77.45 121 ALA B C 1
ATOM 2949 O O . ALA B 1 121 ? 7.284 13.711 105.784 1.00 78.73 121 ALA B O 1
ATOM 2951 N N . ASP B 1 125 ? 2.214 9.461 104.847 1.00 115.67 125 ASP B N 1
ATOM 2952 C CA . ASP B 1 125 ? 2.488 8.931 103.513 1.00 110.91 125 ASP B CA 1
ATOM 2953 C C . ASP B 1 125 ? 3.527 7.819 103.536 1.00 108.56 125 ASP B C 1
ATOM 2954 O O . ASP B 1 125 ? 4.446 7.826 104.359 1.00 108.37 125 ASP B O 1
ATOM 2959 N N . ASN B 1 126 ? 3.376 6.864 102.624 1.00 104.98 126 ASN B N 1
ATOM 2960 C CA . ASN B 1 126 ? 4.382 5.831 102.432 1.00 101.60 126 ASN B CA 1
ATOM 2961 C C . ASN B 1 126 ? 5.169 6.106 101.161 1.00 93.08 126 ASN B C 1
ATOM 2962 O O . ASN B 1 126 ? 4.783 5.677 100.072 1.00 90.51 126 ASN B O 1
ATOM 2967 N N . LEU B 1 127 ? 6.271 6.832 101.315 1.00 87.71 127 LEU B N 1
ATOM 2968 C CA . LEU B 1 127 ? 7.097 7.256 100.189 1.00 84.09 127 LEU B CA 1
ATOM 2969 C C . LEU B 1 127 ? 7.825 6.084 99.536 1.00 85.62 127 LEU B C 1
ATOM 2970 O O . LEU B 1 127 ? 8.032 5.042 100.155 1.00 91.13 127 LEU B O 1
ATOM 2975 N N . ASN B 1 128 ? 8.200 6.263 98.275 1.00 77.55 128 ASN B N 1
ATOM 2976 C CA . ASN B 1 128 ? 9.050 5.306 97.580 1.00 78.64 128 ASN B CA 1
ATOM 2977 C C . ASN B 1 128 ? 10.461 5.873 97.408 1.00 75.31 128 ASN B C 1
ATOM 2978 O O . ASN B 1 128 ? 10.719 6.694 96.520 1.00 69.69 128 ASN B O 1
ATOM 2983 N N . ILE B 1 129 ? 11.371 5.436 98.272 1.00 73.33 129 ILE B N 1
ATOM 2984 C CA . ILE B 1 129 ? 12.730 5.957 98.284 1.00 66.24 129 ILE B CA 1
ATOM 2985 C C . ILE B 1 129 ? 13.733 4.873 97.907 1.00 72.88 129 ILE B C 1
ATOM 2986 O O . ILE B 1 129 ? 13.711 3.780 98.462 1.00 75.17 129 ILE B O 1
ATOM 2991 N N . LEU B 1 130 ? 14.615 5.181 96.965 1.00 71.17 130 LEU B N 1
ATOM 2992 C CA . LEU B 1 130 ? 15.640 4.237 96.530 1.00 76.62 130 LEU B CA 1
ATOM 2993 C C . LEU B 1 130 ? 17.039 4.738 96.897 1.00 76.83 130 LEU B C 1
ATOM 2994 O O . LEU B 1 130 ? 17.682 5.437 96.109 1.00 72.46 130 LEU B O 1
ATOM 2999 N N . PRO B 1 131 ? 17.519 4.378 98.099 1.00 81.66 131 PRO B N 1
ATOM 3000 C CA . PRO B 1 131 ? 18.803 4.883 98.607 1.00 80.98 131 PRO B CA 1
ATOM 3001 C C . PRO B 1 131 ? 20.029 4.350 97.857 1.00 77.09 131 PRO B C 1
ATOM 3002 O O . PRO B 1 131 ? 20.168 3.141 97.662 1.00 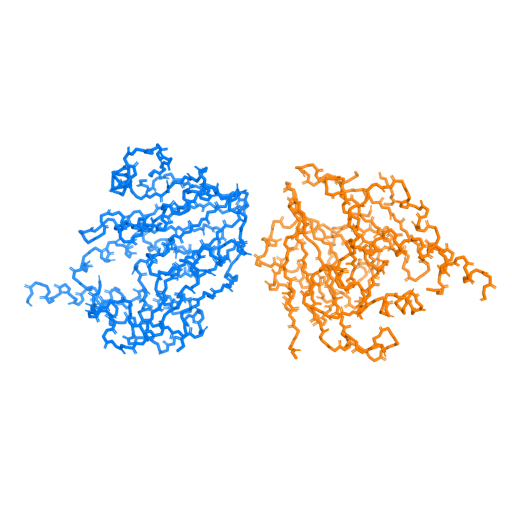81.05 131 PRO B O 1
ATOM 3014 N N . ARG B 1 133 ? 24.203 4.081 97.758 1.00 81.50 133 ARG B N 1
ATOM 3015 C CA . ARG B 1 133 ? 25.259 4.035 98.757 1.00 83.00 133 ARG B CA 1
ATOM 3016 C C . ARG B 1 133 ? 26.660 3.992 98.140 1.00 84.32 133 ARG B C 1
ATOM 3017 O O . ARG B 1 133 ? 27.660 4.100 98.855 1.00 84.27 133 ARG B O 1
ATOM 3025 N N . GLY B 1 134 ? 26.731 3.843 96.818 1.00 85.43 134 GLY B N 1
ATOM 3026 C CA . GLY B 1 134 ? 28.006 3.899 96.122 1.00 84.74 134 GLY B CA 1
ATOM 3027 C C . GLY B 1 134 ? 28.201 2.913 94.984 1.00 87.37 134 GLY B C 1
ATOM 3028 O O . GLY B 1 134 ? 29.144 3.045 94.202 1.00 85.69 134 GLY B O 1
ATOM 3029 N N . LYS B 1 135 ? 27.315 1.926 94.888 1.00 91.99 135 LYS B N 1
ATOM 3030 C CA . LYS B 1 135 ? 27.445 0.870 93.884 1.00 94.33 135 LYS B CA 1
ATOM 3031 C C . LYS B 1 135 ? 27.429 1.408 92.455 1.00 92.24 135 LYS B C 1
ATOM 3032 O O . LYS B 1 135 ? 27.801 0.705 91.514 1.00 92.45 135 LYS B O 1
ATOM 3038 N N . THR B 1 137 ? 24.973 1.984 87.235 1.00 69.70 137 THR B N 1
ATOM 3039 C CA . THR B 1 137 ? 24.331 1.819 88.534 1.00 73.66 137 THR B CA 1
ATOM 3040 C C . THR B 1 137 ? 22.845 2.157 88.440 1.00 71.64 137 THR B C 1
ATOM 3041 O O . THR B 1 137 ? 22.011 1.527 89.089 1.00 74.06 137 THR B O 1
ATOM 3045 N N . LEU B 1 138 ? 22.521 3.153 87.622 1.00 69.86 138 LEU B N 1
ATOM 3046 C CA . LEU B 1 138 ? 21.133 3.421 87.251 1.00 69.38 138 LEU B CA 1
ATOM 3047 C C . LEU B 1 138 ? 21.030 3.695 85.753 1.00 66.13 138 LEU B C 1
ATOM 3048 O O . LEU B 1 138 ? 21.453 4.747 85.267 1.00 58.33 138 LEU B O 1
ATOM 3053 N N . ASP B 1 139 ? 20.480 2.728 85.027 1.00 68.77 139 ASP B N 1
ATOM 3054 C CA . ASP B 1 139 ? 20.345 2.836 83.584 1.00 66.47 139 ASP B CA 1
ATOM 3055 C C . ASP B 1 139 ? 19.017 3.503 83.259 1.00 60.38 139 ASP B C 1
ATOM 3056 O O . ASP B 1 139 ? 17.956 2.950 83.534 1.00 55.20 139 ASP B O 1
ATOM 3061 N N . LEU B 1 140 ? 19.089 4.698 82.683 1.00 56.47 140 LEU B N 1
ATOM 3062 C CA . LEU B 1 140 ? 17.897 5.436 82.283 1.00 56.03 140 LEU B CA 1
ATOM 3063 C C . LEU B 1 140 ? 17.441 5.028 80.880 1.00 57.64 140 LEU B C 1
ATOM 3064 O O . LEU B 1 140 ? 16.366 5.426 80.410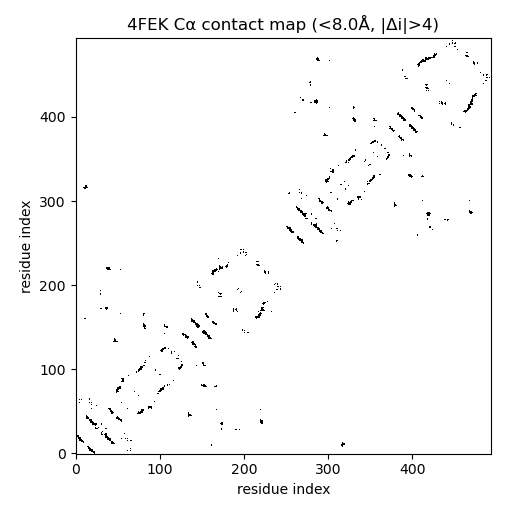 1.00 59.74 140 LEU B O 1
ATOM 3069 N N . GLY B 1 141 ? 18.273 4.236 80.214 1.00 57.37 141 GLY B N 1
ATOM 3070 C CA . GLY B 1 141 ? 18.008 3.840 78.845 1.00 60.15 141 GLY B CA 1
ATOM 3071 C C . GLY B 1 141 ? 18.680 4.792 77.879 1.00 59.36 141 GLY B C 1
ATOM 3072 O O . GLY B 1 141 ? 19.147 5.864 78.273 1.00 52.16 141 GLY B O 1
ATOM 3073 N N . LYS B 1 142 ? 18.729 4.395 76.611 1.00 62.58 142 LYS B N 1
ATOM 3074 C CA . LYS B 1 142 ? 19.294 5.222 75.545 1.00 61.72 142 LYS B CA 1
ATOM 3075 C C . LYS B 1 142 ? 20.748 5.619 75.807 1.00 62.52 142 LYS B C 1
ATOM 3076 O O . LYS B 1 142 ? 21.240 6.614 75.268 1.00 62.19 142 LYS B O 1
ATOM 3082 N N . GLY B 1 143 ? 21.433 4.833 76.631 1.00 64.19 143 GLY B N 1
ATOM 3083 C CA . GLY B 1 143 ? 22.837 5.067 76.905 1.00 63.06 143 GLY B CA 1
ATOM 3084 C C . GLY B 1 143 ? 23.111 5.866 78.167 1.00 61.44 143 GLY B C 1
ATOM 3085 O O . GLY B 1 143 ? 24.268 6.015 78.569 1.00 60.60 143 GLY B O 1
ATOM 3086 N N . HIS B 1 144 ? 22.053 6.373 78.797 1.00 57.55 144 HIS B N 1
ATOM 3087 C CA . HIS B 1 144 ? 22.200 7.188 80.004 1.00 51.88 144 HIS B CA 1
ATOM 3088 C C . HIS B 1 144 ? 22.258 6.329 81.280 1.00 48.04 144 HIS B C 1
ATOM 3089 O O . HIS B 1 144 ? 21.268 6.141 81.992 1.00 44.67 144 HIS B O 1
ATOM 3096 N N . VAL B 1 145 ? 23.426 5.781 81.557 1.00 52.92 145 VAL B N 1
ATOM 3097 C CA . VAL B 1 145 ? 23.626 5.087 82.821 1.00 56.39 145 VAL B CA 1
ATOM 3098 C C . VAL B 1 145 ? 24.170 6.085 83.842 1.00 49.50 145 VAL B C 1
ATOM 3099 O O . VAL B 1 145 ? 25.162 6.770 83.591 1.00 46.91 145 VAL B O 1
ATOM 3103 N N . LEU B 1 146 ? 23.476 6.193 84.969 1.00 42.85 146 LEU B N 1
ATOM 3104 C CA . LEU B 1 146 ? 23.816 7.155 86.013 1.00 41.51 146 LEU B CA 1
ATOM 3105 C C . LEU B 1 146 ? 24.656 6.479 87.104 1.00 52.75 146 LEU B C 1
ATOM 3106 O O . LEU B 1 146 ? 24.168 5.589 87.798 1.00 54.75 146 LEU B O 1
ATOM 3111 N N . LYS B 1 147 ? 25.909 6.906 87.246 1.00 54.10 147 LYS B N 1
ATOM 3112 C CA . LYS B 1 147 ? 26.795 6.408 88.295 1.00 61.67 147 LYS B CA 1
ATOM 3113 C C . LYS B 1 147 ? 26.761 7.358 89.481 1.00 62.90 147 LYS B C 1
ATOM 3114 O O . LYS B 1 147 ? 26.949 8.565 89.321 1.00 60.79 147 LYS B O 1
ATOM 3120 N N . PHE B 1 148 ? 26.540 6.818 90.672 1.00 62.86 148 PHE B N 1
ATOM 3121 C CA . PHE B 1 148 ? 26.486 7.654 91.862 1.00 60.71 148 PHE B CA 1
ATOM 3122 C C . PHE B 1 148 ? 27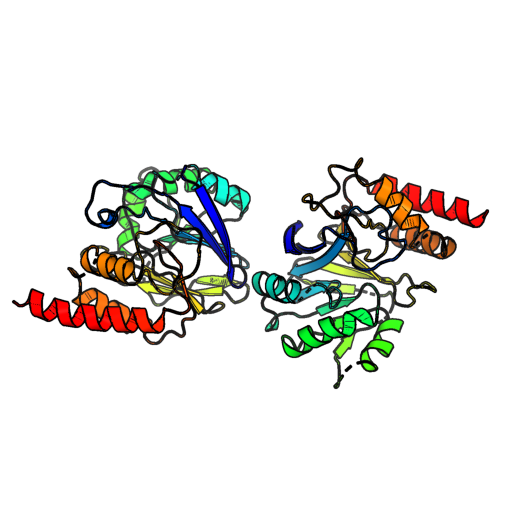.777 7.611 92.689 1.00 62.50 148 PHE B C 1
ATOM 3123 O O . PHE B 1 148 ? 28.349 6.549 92.929 1.00 62.99 148 PHE B O 1
ATOM 3131 N N . LEU B 1 149 ? 28.229 8.789 93.102 1.00 57.82 149 LEU B N 1
ATOM 3132 C CA . LEU B 1 149 ? 29.420 8.931 93.918 1.00 58.76 149 LEU B CA 1
ATOM 3133 C C . LEU B 1 149 ? 29.011 9.700 95.155 1.00 58.39 149 LEU B C 1
ATOM 3134 O O . LEU B 1 149 ? 29.059 10.930 95.151 1.00 56.36 149 LEU B O 1
ATOM 3139 N N . PRO B 1 150 ? 28.581 8.987 96.210 1.00 59.09 150 PRO B N 1
ATOM 3140 C CA . PRO B 1 150 ? 28.277 9.670 97.471 1.00 58.24 150 PRO B CA 1
ATOM 3141 C C . PRO B 1 150 ? 29.494 10.476 97.897 1.00 52.69 150 PRO B C 1
ATOM 3142 O O . PRO B 1 150 ? 30.624 10.044 97.663 1.00 55.03 150 PRO B O 1
ATOM 3146 N N . ILE B 1 151 ? 29.267 11.655 98.460 1.00 48.32 151 ILE B N 1
ATOM 3147 C CA . ILE B 1 151 ? 30.360 12.478 98.967 1.00 50.03 151 ILE B CA 1
ATOM 3148 C C . ILE B 1 151 ? 29.966 13.031 100.330 1.00 51.63 151 ILE B C 1
ATOM 3149 O O . ILE B 1 151 ? 29.827 14.243 100.505 1.00 52.88 151 ILE B O 1
ATOM 3154 N N . PRO B 1 152 ? 29.778 12.133 101.308 1.00 53.82 152 PRO B N 1
ATOM 3155 C CA . PRO B 1 152 ? 29.248 12.548 102.608 1.00 57.36 152 PRO B CA 1
ATOM 3156 C C . PRO B 1 152 ? 30.176 13.546 103.287 1.00 59.07 152 PRO B C 1
ATOM 3157 O O . PRO B 1 152 ? 31.394 13.407 103.189 1.00 61.45 152 PRO B O 1
ATOM 3161 N N . SER B 1 153 ? 29.598 14.549 103.940 1.00 53.69 153 SER B N 1
ATOM 3162 C CA . SER B 1 153 ? 30.369 15.566 104.652 1.00 53.83 153 SER B CA 1
ATOM 3163 C C . SER B 1 153 ? 29.553 16.005 105.862 1.00 55.99 153 SER B C 1
ATOM 3164 O O . SER B 1 153 ? 28.352 15.751 105.911 1.00 56.68 153 SER B O 1
ATOM 3167 N N . PRO B 1 154 ? 30.196 16.653 106.850 1.00 57.33 154 PRO B N 1
ATOM 3168 C CA . PRO B 1 154 ? 29.443 17.081 108.038 1.00 60.32 154 PRO B CA 1
ATOM 3169 C C . PRO B 1 154 ? 28.291 18.040 107.709 1.00 60.45 154 PRO B C 1
ATOM 3170 O O . PRO B 1 154 ? 27.234 17.945 108.321 1.00 60.67 154 PRO B O 1
ATOM 3174 N N . ARG B 1 155 ? 28.495 18.938 106.747 1.00 55.78 155 ARG B N 1
ATOM 3175 C CA . ARG B 1 155 ? 27.463 19.898 106.352 1.00 58.62 155 ARG B CA 1
ATOM 3176 C C . ARG B 1 155 ? 26.382 19.248 105.485 1.00 55.87 155 ARG B C 1
ATOM 3177 O O . ARG B 1 155 ? 25.209 19.611 105.568 1.00 57.35 155 ARG B O 1
ATOM 3185 N N . TRP B 1 156 ? 26.782 18.294 104.648 1.00 52.99 156 TRP B N 1
ATOM 3186 C CA . TRP B 1 156 ? 25.831 17.536 103.833 1.00 51.36 156 TRP B CA 1
ATOM 3187 C C . TRP B 1 156 ? 26.115 16.044 103.942 1.00 53.99 156 TRP B C 1
ATOM 3188 O O . TRP B 1 156 ? 26.816 15.476 103.106 1.00 51.55 156 TRP B O 1
ATOM 3199 N N . PRO B 1 157 ? 25.575 15.399 104.985 1.00 56.06 157 PRO B N 1
ATOM 3200 C CA . PRO B 1 157 ? 25.798 13.960 105.182 1.00 62.87 157 PRO B CA 1
ATOM 3201 C C . PRO B 1 157 ? 25.298 13.148 103.984 1.00 56.79 157 PRO B C 1
ATOM 3202 O O . PRO B 1 157 ? 25.847 12.098 103.654 1.00 69.44 157 PRO B O 1
ATOM 3206 N N . ALA B 1 158 ? 24.267 13.656 103.324 1.00 55.13 158 ALA B N 1
ATOM 3207 C CA . ALA B 1 158 ? 23.701 12.980 102.170 1.00 56.52 158 ALA B CA 1
ATOM 3208 C C . ALA B 1 158 ? 24.205 13.534 100.834 1.00 52.05 158 ALA B C 1
ATOM 3209 O O . ALA B 1 158 ? 23.546 13.362 99.802 1.00 48.70 158 ALA B O 1
ATOM 3211 N N . GLY B 1 159 ? 25.362 14.192 100.857 1.00 49.06 159 GLY B N 1
ATOM 3212 C CA . GLY B 1 159 ? 25.974 14.716 99.646 1.00 48.65 159 GLY B CA 1
ATOM 3213 C C . GLY B 1 159 ? 26.160 13.654 98.572 1.00 49.42 159 GLY B C 1
ATOM 3214 O O . GLY B 1 159 ? 26.594 12.543 98.857 1.00 51.81 159 GLY B O 1
ATOM 3215 N N . LEU B 1 160 ? 25.834 13.996 97.328 1.00 46.18 160 LEU B N 1
ATOM 3216 C CA . LEU B 1 160 ? 25.827 13.005 96.261 1.00 42.75 160 LEU B CA 1
ATOM 3217 C C . LEU B 1 160 ? 26.095 13.638 94.899 1.00 39.87 160 LEU B C 1
ATOM 3218 O O . LEU B 1 160 ? 25.441 14.610 94.528 1.00 38.04 160 LEU B O 1
ATOM 3223 N N . CYS B 1 161 ? 27.066 13.086 94.171 1.00 43.43 161 CYS B N 1
ATOM 3224 C CA . CYS B 1 161 ? 27.315 13.463 92.784 1.00 46.15 161 CYS B CA 1
ATOM 3225 C C . CYS B 1 161 ? 26.783 12.381 91.858 1.00 48.74 161 CYS B C 1
ATOM 3226 O O . CYS B 1 161 ? 26.829 11.183 92.184 1.00 45.62 161 CYS B O 1
ATOM 3229 N N . THR B 1 162 ? 26.279 12.814 90.706 1.00 44.22 162 THR B N 1
ATOM 3230 C CA . THR B 1 162 ? 25.799 11.900 89.677 1.00 45.70 162 THR B CA 1
ATOM 3231 C C . THR B 1 162 ? 26.505 12.169 88.352 1.00 41.10 162 THR B C 1
ATOM 3232 O O . THR B 1 162 ? 26.660 13.320 87.940 1.00 35.54 162 THR B O 1
ATOM 3236 N N . TYR B 1 163 ? 26.932 11.094 87.694 1.00 36.14 163 TYR B N 1
ATOM 3237 C CA . TYR B 1 163 ? 27.670 11.184 86.438 1.00 40.84 163 TYR B CA 1
ATOM 3238 C C . TYR B 1 163 ? 26.899 10.438 85.355 1.00 43.44 163 TYR B C 1
ATOM 3239 O O . TYR B 1 163 ? 26.630 9.243 85.497 1.00 47.11 163 TYR B O 1
ATOM 3248 N N . ASP B 1 164 ? 26.530 11.146 84.289 1.00 33.60 164 ASP B N 1
ATOM 3249 C CA . ASP B 1 164 ? 25.889 10.524 83.127 1.00 35.53 164 ASP B CA 1
ATOM 3250 C C . ASP B 1 164 ? 26.971 10.080 82.151 1.00 38.25 164 ASP B C 1
ATOM 3251 O O . ASP B 1 164 ? 27.672 10.911 81.567 1.00 42.90 164 ASP B O 1
ATOM 3256 N N . VAL B 1 165 ? 27.112 8.770 81.980 1.00 48.28 165 VAL B N 1
ATOM 3257 C CA . VAL B 1 165 ? 28.154 8.226 81.113 1.00 55.17 165 VAL B CA 1
ATOM 3258 C C . VAL B 1 165 ? 28.034 8.719 79.659 1.00 55.79 165 VAL B C 1
ATOM 3259 O O . VAL B 1 165 ? 29.038 9.031 79.016 1.00 54.47 165 VAL B O 1
ATOM 3263 N N . GLN B 1 166 ? 26.800 8.818 79.171 1.00 53.99 166 GLN B N 1
ATOM 3264 C CA . GLN B 1 166 ? 26.513 9.202 77.789 1.00 56.33 166 GLN B CA 1
ATOM 3265 C C . GLN B 1 166 ? 26.943 10.635 77.452 1.00 52.30 166 GLN B C 1
ATOM 3266 O O . GLN B 1 166 ? 27.559 10.882 76.411 1.00 49.03 166 GLN B O 1
ATOM 3272 N N . THR B 1 167 ? 26.613 11.574 78.334 1.00 44.66 167 THR B N 1
ATOM 3273 C CA . THR B 1 167 ? 26.897 12.987 78.097 1.00 35.67 167 THR B CA 1
ATOM 3274 C C . THR B 1 167 ? 28.176 13.458 78.778 1.00 35.76 167 THR B C 1
ATOM 3275 O O . THR B 1 167 ? 28.661 14.563 78.508 1.00 34.46 167 THR B O 1
ATOM 3279 N N . GLN B 1 168 ? 28.717 12.615 79.653 1.00 42.44 168 GLN B N 1
ATOM 3280 C CA . GLN B 1 168 ? 29.901 12.948 80.446 1.00 43.81 168 GLN B CA 1
ATOM 3281 C C . GLN B 1 168 ? 29.647 14.174 81.327 1.00 39.19 168 GLN B C 1
ATOM 3282 O O . GLN B 1 168 ? 30.567 14.948 81.622 1.00 36.47 168 GLN B O 1
ATOM 3288 N N . ILE B 1 169 ? 28.395 14.345 81.743 1.00 33.20 169 ILE B N 1
ATOM 3289 C CA . ILE B 1 169 ? 28.040 15.418 82.669 1.00 31.50 169 ILE B CA 1
ATOM 3290 C C . ILE B 1 169 ? 28.091 14.912 84.115 1.00 28.75 169 ILE B C 1
ATOM 3291 O O . ILE B 1 169 ? 27.553 13.850 84.438 1.00 33.11 169 ILE B O 1
ATOM 3296 N N . LEU B 1 170 ? 28.715 15.688 84.982 1.00 28.65 170 LEU B N 1
ATOM 3297 C CA . LEU B 1 170 ? 28.749 15.362 86.396 1.00 32.19 170 LEU B CA 1
ATOM 3298 C C . LEU B 1 170 ? 27.882 16.375 87.141 1.00 29.93 170 LEU B C 1
ATOM 3299 O O . LEU B 1 170 ? 28.156 17.571 87.107 1.00 27.63 170 LEU B O 1
ATOM 3304 N N . TYR B 1 171 ? 26.823 15.882 87.782 1.00 29.97 171 TYR B N 1
ATOM 3305 C CA . TYR B 1 171 ? 25.902 16.717 88.549 1.00 28.67 171 TYR B CA 1
ATOM 3306 C C . TYR B 1 171 ? 26.431 16.815 89.970 1.00 30.14 171 TYR B C 1
ATOM 3307 O O . TYR B 1 171 ? 26.442 15.834 90.692 1.00 31.96 171 TYR B O 1
ATOM 3316 N N . THR B 1 172 ? 26.860 18.014 90.340 1.00 29.68 172 THR B N 1
ATOM 3317 C CA . THR B 1 172 ? 27.670 18.237 91.535 1.00 34.40 172 THR B CA 1
ATOM 3318 C C . THR B 1 172 ? 26.935 19.005 92.628 1.00 34.46 172 THR B C 1
ATOM 3319 O O . THR B 1 172 ? 27.478 19.180 93.720 1.00 32.68 172 THR B O 1
ATOM 3323 N N . ASP B 1 173 ? 25.721 19.482 92.317 1.00 32.76 173 ASP B N 1
ATOM 3324 C CA . ASP B 1 173 ? 24.884 20.218 93.284 1.00 33.78 173 ASP B CA 1
ATOM 3325 C C . ASP B 1 173 ? 25.618 21.385 93.955 1.00 31.44 173 ASP B C 1
ATOM 3326 O O . ASP B 1 173 ? 25.974 22.368 93.298 1.00 30.20 173 ASP B O 1
ATOM 3331 N N . LYS B 1 174 ? 25.845 21.265 95.266 1.00 33.40 174 LYS B N 1
ATOM 3332 C CA . LYS B 1 174 ? 26.495 22.317 96.041 1.00 34.20 174 LYS B CA 1
ATOM 3333 C C . LYS B 1 174 ? 27.944 22.581 95.623 1.00 37.29 174 LYS B C 1
ATOM 3334 O O . LYS B 1 174 ? 28.445 23.699 95.785 1.00 36.72 174 LYS B O 1
ATOM 3340 N N . ILE B 1 175 ? 28.628 21.572 95.090 1.00 33.41 175 ILE B N 1
ATOM 3341 C CA . ILE B 1 175 ? 30.054 21.753 94.763 1.00 34.43 175 ILE B CA 1
ATOM 3342 C C . ILE B 1 175 ? 30.252 22.506 93.443 1.00 31.53 175 ILE B C 1
ATOM 3343 O O . ILE B 1 175 ? 29.528 22.264 92.478 1.00 30.22 175 ILE B O 1
ATOM 3348 N N . PHE B 1 176 ? 31.232 23.411 93.421 1.00 31.72 176 PHE B N 1
ATOM 3349 C CA . PHE B 1 176 ? 31.686 24.123 92.212 1.00 30.57 176 PHE B CA 1
ATOM 3350 C C . PHE B 1 176 ? 30.786 25.267 91.753 1.00 29.89 176 PHE B C 1
ATOM 3351 O O . PHE B 1 176 ? 30.966 25.791 90.652 1.00 28.64 176 PHE B O 1
ATOM 3359 N N . GLY B 1 177 ? 29.818 25.650 92.578 1.00 30.02 177 GLY B N 1
ATOM 3360 C CA . GLY B 1 177 ? 28.838 26.635 92.165 1.00 29.28 177 GLY B CA 1
ATOM 3361 C C . GLY B 1 177 ? 29.270 28.074 92.377 1.00 32.30 177 GLY B C 1
ATOM 3362 O O . GLY B 1 177 ? 30.398 28.349 92.788 1.00 31.18 177 GLY B O 1
ATOM 3363 N N . ALA B 1 178 ? 28.356 28.992 92.079 1.00 36.84 178 ALA B N 1
ATOM 3364 C CA . ALA B 1 178 ? 28.568 30.415 92.302 1.00 38.35 178 ALA B CA 1
ATOM 3365 C C . ALA B 1 178 ? 27.208 31.084 92.424 1.00 33.13 178 ALA B C 1
ATOM 3366 O O . ALA B 1 178 ? 26.300 30.785 91.655 1.00 33.07 178 ALA B O 1
ATOM 3368 N N . HIS B 1 179 ? 27.051 31.984 93.392 1.00 35.78 179 HIS B N 1
ATOM 3369 C CA . HIS B 1 179 ? 25.785 32.707 93.506 1.00 38.41 179 HIS B CA 1
ATOM 3370 C C . HIS B 1 179 ? 25.838 33.950 92.629 1.00 41.00 179 HIS B C 1
ATOM 3371 O O . HIS B 1 179 ? 26.347 34.993 93.028 1.00 37.57 179 HIS B O 1
ATOM 3378 N N . ILE B 1 180 ? 25.352 33.812 91.403 1.00 35.80 180 ILE B N 1
ATOM 3379 C CA . ILE B 1 180 ? 25.269 34.947 90.496 1.00 42.64 180 ILE B CA 1
ATOM 3380 C C . ILE B 1 180 ? 24.208 34.688 89.446 1.00 45.57 180 ILE B C 1
ATOM 3381 O O . ILE B 1 180 ? 24.213 33.648 88.779 1.00 42.89 180 ILE B O 1
ATOM 3386 N N . CYS B 1 181 ? 23.274 35.623 89.338 1.00 46.87 181 CYS B N 1
ATOM 3387 C CA . CYS B 1 181 ? 22.251 35.563 88.319 1.00 43.06 181 CYS B CA 1
ATOM 3388 C C . CYS B 1 181 ? 22.773 36.208 87.046 1.00 48.53 181 CYS B C 1
ATOM 3389 O O . CYS B 1 181 ? 23.577 37.148 87.090 1.00 41.80 181 CYS B O 1
ATOM 3392 N N . GLY B 1 182 ? 22.308 35.701 85.911 1.00 51.02 182 GLY B N 1
ATOM 3393 C CA . GLY B 1 182 ? 22.766 36.170 84.618 1.00 50.50 182 GLY B CA 1
ATOM 3394 C C . GLY B 1 182 ? 21.903 35.588 83.515 1.00 48.05 182 GLY B C 1
ATOM 3395 O O . GLY B 1 182 ? 20.991 34.798 83.777 1.00 40.89 182 GLY B O 1
ATOM 3396 N N . ASP B 1 183 ? 22.185 35.983 82.279 1.00 49.27 183 ASP B N 1
ATOM 3397 C CA . ASP B 1 183 ? 21.423 35.481 81.145 1.00 51.38 183 ASP B CA 1
ATOM 3398 C C . ASP B 1 183 ? 22.139 34.293 80.523 1.00 47.73 183 ASP B C 1
ATOM 3399 O O . ASP B 1 183 ? 21.516 33.449 79.876 1.00 47.98 183 ASP B O 1
ATOM 3404 N N . ASP B 1 184 ? 23.448 34.229 80.739 1.00 41.54 184 ASP B N 1
ATOM 3405 C CA . ASP B 1 184 ? 24.259 33.118 80.258 1.00 46.16 184 ASP B CA 1
ATOM 3406 C C . ASP B 1 184 ? 24.031 31.849 81.084 1.00 41.52 184 ASP B C 1
ATOM 3407 O O . ASP B 1 184 ? 24.347 31.807 82.276 1.00 40.82 184 ASP B O 1
ATOM 3412 N N . VAL B 1 185 ? 23.493 30.816 80.446 1.00 37.59 185 VAL B N 1
ATOM 3413 C CA . VAL B 1 185 ? 23.334 29.515 81.086 1.00 30.46 185 VAL B CA 1
ATOM 3414 C C . VAL B 1 185 ? 24.701 28.911 81.437 1.00 29.76 185 VAL B C 1
ATOM 3415 O O . VAL B 1 185 ? 24.858 28.252 82.468 1.00 30.51 185 VAL B O 1
ATOM 3419 N N . PHE B 1 186 ? 25.690 29.157 80.581 1.00 26.91 186 PHE B N 1
ATOM 3420 C CA . PHE B 1 186 ? 27.023 28.600 80.754 1.00 28.01 186 PHE B CA 1
ATOM 3421 C C . PHE B 1 186 ? 28.014 29.687 81.175 1.00 31.31 186 PHE B C 1
ATOM 3422 O O . PHE B 1 186 ? 27.720 30.890 81.082 1.00 31.84 186 PHE B O 1
ATOM 3430 N N . ASP B 1 187 ? 29.184 29.254 81.645 1.00 32.53 187 ASP B N 1
ATOM 3431 C CA . ASP B 1 187 ? 30.204 30.157 82.172 1.00 34.58 187 ASP B CA 1
ATOM 3432 C C . ASP B 1 187 ? 31.130 30.716 81.078 1.00 37.34 187 ASP B C 1
ATOM 3433 O O . ASP B 1 187 ? 32.343 30.790 81.259 1.00 43.04 187 ASP B O 1
ATOM 3438 N N . ASP B 1 188 ? 30.557 31.112 79.945 1.00 39.69 188 ASP B N 1
ATOM 3439 C CA . ASP B 1 188 ? 31.356 31.708 78.875 1.00 39.59 188 ASP B CA 1
ATOM 3440 C C . ASP B 1 188 ? 32.064 32.997 79.339 1.00 43.11 188 ASP B C 1
ATOM 3441 O O . ASP B 1 188 ? 33.258 33.170 79.106 1.00 48.78 188 ASP B O 1
ATOM 3446 N N . ASN B 1 189 ? 31.333 33.886 80.009 1.00 39.95 189 ASN B N 1
ATOM 3447 C CA . ASN B 1 189 ? 31.907 35.122 80.545 1.00 44.21 189 ASN B CA 1
ATOM 3448 C C . ASN B 1 189 ? 32.479 34.925 81.957 1.00 47.53 189 ASN B C 1
ATOM 3449 O O . ASN B 1 189 ? 31.994 35.520 82.924 1.00 48.89 189 ASN B O 1
ATOM 3454 N N . TRP B 1 190 ? 33.524 34.101 82.053 1.00 44.53 190 TRP B N 1
ATOM 3455 C CA . TRP B 1 190 ? 34.101 33.656 83.325 1.00 48.92 190 TRP B CA 1
ATOM 3456 C C . TRP B 1 190 ? 34.584 34.799 84.226 1.00 57.35 190 TRP B C 1
ATOM 3457 O O . TRP B 1 190 ? 34.444 34.746 85.453 1.00 55.91 190 TRP B O 1
ATOM 3468 N N . GLU B 1 191 ? 35.178 35.818 83.615 1.00 63.76 191 GLU B N 1
ATOM 3469 C CA . GLU B 1 191 ? 35.595 36.995 84.348 1.00 69.08 191 GLU B CA 1
ATOM 3470 C C . GLU B 1 191 ? 34.382 37.895 84.449 1.00 71.16 191 GLU B C 1
ATOM 3471 O O . GLU B 1 191 ? 34.169 38.767 83.612 1.00 78.46 191 GLU B O 1
ATOM 3477 N N . SER B 1 192 ? 33.571 37.629 85.462 1.00 65.90 192 SER B N 1
ATOM 3478 C CA . SER B 1 192 ? 32.403 38.425 85.805 1.00 65.05 192 SER B CA 1
ATOM 3479 C C . SER B 1 192 ? 31.765 37.669 86.946 1.00 64.53 192 SER B C 1
ATOM 3480 O O . SER B 1 192 ? 30.791 38.123 87.555 1.00 67.16 192 SER B O 1
ATOM 3483 N N . PHE B 1 193 ? 32.326 36.495 87.227 1.00 61.67 193 PHE B N 1
ATOM 3484 C CA . PHE B 1 193 ? 31.842 35.686 88.333 1.00 57.33 193 PHE B CA 1
ATOM 3485 C C . PHE B 1 193 ? 32.902 34.820 89.030 1.00 50.29 193 PHE B C 1
ATOM 3486 O O . PHE B 1 193 ? 32.570 34.053 89.933 1.00 44.87 193 PHE B O 1
ATOM 3494 N N . LYS B 1 194 ? 34.167 34.939 88.634 1.00 48.80 194 LYS B N 1
ATOM 3495 C CA . LYS B 1 194 ? 35.222 34.302 89.432 1.00 62.09 194 LYS B CA 1
ATOM 3496 C C . LYS B 1 194 ? 35.307 34.958 90.817 1.00 61.29 194 LYS B C 1
ATOM 3497 O O . LYS B 1 194 ? 35.697 34.312 91.793 1.00 64.40 194 LYS B O 1
ATOM 3503 N N . GLU B 1 195 ? 34.938 36.238 90.890 1.00 61.58 195 GLU B N 1
ATOM 3504 C CA . GLU B 1 195 ? 34.742 36.930 92.165 1.00 66.29 195 GLU B CA 1
ATOM 3505 C C . GLU B 1 195 ? 33.742 36.138 92.987 1.00 59.64 195 GLU B C 1
ATOM 3506 O O . GLU B 1 195 ? 33.906 35.944 94.191 1.00 52.93 195 GLU B O 1
ATOM 3512 N N . ASP B 1 196 ? 32.707 35.668 92.300 1.00 58.12 196 ASP B N 1
ATOM 3513 C CA . ASP B 1 196 ? 31.596 34.971 92.924 1.00 55.96 196 ASP B CA 1
ATOM 3514 C C . ASP B 1 196 ? 31.895 33.494 93.160 1.00 50.22 196 ASP B C 1
ATOM 3515 O O . ASP B 1 196 ? 31.281 32.866 94.037 1.00 47.43 196 ASP B O 1
ATOM 3520 N N . GLN B 1 197 ? 32.828 32.953 92.371 1.00 42.46 197 GLN B N 1
ATOM 3521 C CA . GLN B 1 197 ? 33.242 31.557 92.476 1.00 39.68 197 GLN B CA 1
ATOM 3522 C C . GLN B 1 197 ? 34.121 31.331 93.702 1.00 45.40 197 GLN B C 1
ATOM 3523 O O . GLN B 1 197 ? 33.844 30.458 94.527 1.00 42.32 197 GLN B O 1
ATOM 3529 N N . ARG B 1 198 ? 35.200 32.105 93.795 1.00 49.82 198 ARG B N 1
ATOM 3530 C CA . ARG B 1 198 ? 36.146 31.992 94.907 1.00 50.78 198 ARG B CA 1
ATOM 3531 C C . ARG B 1 198 ? 35.431 32.262 96.226 1.00 46.83 198 ARG B C 1
ATOM 3532 O O . ARG B 1 198 ? 35.601 31.536 97.217 1.00 50.24 198 ARG B O 1
ATOM 3540 N N . TYR B 1 199 ? 34.613 33.305 96.217 1.00 42.67 199 TYR B N 1
ATOM 3541 C CA . TYR B 1 199 ? 33.801 33.683 97.359 1.00 48.84 199 TYR B CA 1
ATOM 3542 C C . TYR B 1 199 ? 32.806 32.598 97.770 1.00 49.47 199 TYR B C 1
ATOM 3543 O O . TYR B 1 199 ? 32.470 32.463 98.949 1.00 45.74 199 TYR B O 1
ATOM 3552 N N . TYR B 1 200 ? 32.322 31.838 96.793 1.00 39.29 200 TYR B N 1
ATOM 3553 C CA . TYR B 1 200 ? 31.384 30.761 97.070 1.00 40.53 200 TYR B CA 1
ATOM 3554 C C . TYR B 1 200 ? 32.096 29.657 97.838 1.00 41.00 200 TYR B C 1
ATOM 3555 O O . TYR B 1 200 ? 31.534 29.099 98.779 1.00 42.52 200 TYR B O 1
ATOM 3564 N N . PHE B 1 201 ? 33.319 29.335 97.418 1.00 38.77 201 PHE B N 1
ATOM 3565 C CA . PHE B 1 201 ? 34.156 28.376 98.128 1.00 47.35 201 PHE B CA 1
ATOM 3566 C C . PHE B 1 201 ? 34.348 28.822 99.579 1.00 51.49 201 PHE B C 1
ATOM 3567 O O . PHE B 1 201 ? 34.238 28.027 100.508 1.00 42.99 201 PHE B O 1
ATOM 3575 N N . ASN B 1 202 ? 34.627 30.104 99.764 1.00 53.70 202 ASN B N 1
ATOM 3576 C CA . ASN B 1 202 ? 34.938 30.629 101.088 1.00 55.88 202 ASN B CA 1
ATOM 3577 C C . ASN B 1 202 ? 33.756 30.579 102.044 1.00 55.50 202 ASN B C 1
ATOM 3578 O O . ASN B 1 202 ? 33.915 30.279 103.225 1.00 56.06 202 ASN B O 1
ATOM 3583 N N . CYS B 1 203 ? 3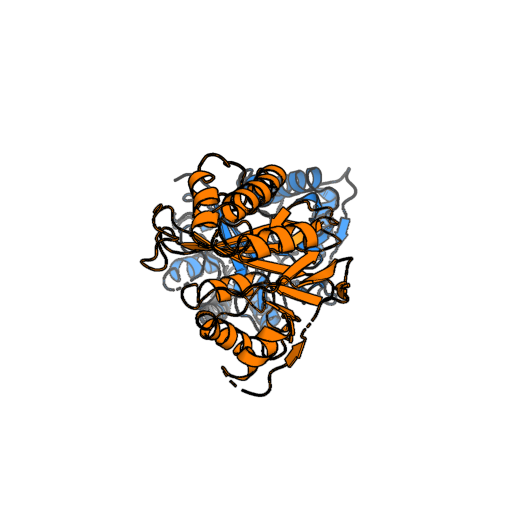2.571 30.886 101.533 1.00 50.07 203 CYS B N 1
ATOM 3584 C CA . CYS B 1 203 ? 31.365 30.801 102.333 1.00 53.88 203 CYS B CA 1
ATOM 3585 C C . CYS B 1 203 ? 31.007 29.348 102.619 1.00 56.16 203 CYS B C 1
ATOM 3586 O O . CYS B 1 203 ? 30.812 28.969 103.770 1.00 62.71 203 CYS B O 1
ATOM 3589 N N . LEU B 1 204 ? 30.945 28.531 101.571 1.00 52.23 204 LEU B N 1
ATOM 3590 C CA . LEU B 1 204 ? 30.291 27.229 101.670 1.00 52.42 204 LEU B CA 1
ATOM 3591 C C . LEU B 1 204 ? 31.216 26.010 101.717 1.00 43.71 204 LEU B C 1
ATOM 3592 O O . LEU B 1 204 ? 30.867 24.984 102.304 1.00 44.61 204 LEU B O 1
ATOM 3605 N N . ALA B 1 206 ? 35.058 26.197 102.170 1.00 45.30 206 ALA B N 1
ATOM 3606 C CA . ALA B 1 206 ? 36.225 26.396 103.032 1.00 48.57 206 ALA B CA 1
ATOM 3607 C C . ALA B 1 206 ? 36.228 25.683 104.399 1.00 55.02 206 ALA B C 1
ATOM 3608 O O . ALA B 1 206 ? 37.231 25.064 104.748 1.00 50.12 206 ALA B O 1
ATOM 3610 N N . PRO B 1 207 ? 35.113 25.747 105.164 1.00 55.27 207 PRO B N 1
ATOM 3611 C CA . PRO B 1 207 ? 35.172 25.143 106.502 1.00 58.26 207 PRO B CA 1
ATOM 3612 C C . PRO B 1 207 ? 35.357 23.626 106.483 1.00 55.83 207 PRO B C 1
ATOM 3613 O O . PRO B 1 207 ? 35.728 23.050 107.505 1.00 55.77 207 PRO B O 1
ATOM 3617 N N . HIS B 1 208 ? 35.100 22.988 105.346 1.00 51.25 208 HIS B N 1
ATOM 3618 C CA . HIS B 1 208 ? 35.199 21.536 105.267 1.00 56.81 208 HIS B CA 1
ATOM 3619 C C . HIS B 1 208 ? 36.250 21.105 104.254 1.00 55.66 208 HIS B C 1
ATOM 3620 O O . HIS B 1 208 ? 36.030 20.169 103.490 1.00 48.56 208 HIS B O 1
ATOM 3627 N N . ALA B 1 209 ? 37.395 21.783 104.283 1.00 49.67 209 ALA B N 1
ATOM 3628 C CA . ALA B 1 209 ? 38.462 21.600 103.302 1.00 48.57 209 ALA B CA 1
ATOM 3629 C C . ALA B 1 209 ? 38.889 20.146 103.116 1.00 49.06 209 ALA B C 1
ATOM 3630 O O . ALA B 1 209 ? 39.209 19.725 102.014 1.00 51.26 209 ALA B O 1
ATOM 3632 N N . ILE B 1 210 ? 38.918 19.390 104.204 1.00 51.50 210 ILE B N 1
ATOM 3633 C CA . ILE B 1 210 ? 39.340 17.996 104.153 1.00 52.40 210 ILE B CA 1
ATOM 3634 C C . ILE B 1 210 ? 38.387 17.162 103.290 1.00 51.09 210 ILE B C 1
ATOM 3635 O O . ILE B 1 210 ? 38.819 16.329 102.491 1.00 54.72 210 ILE B O 1
ATOM 3640 N N . HIS B 1 211 ? 37.090 17.395 103.446 1.00 50.65 211 HIS B N 1
ATOM 3641 C CA . HIS B 1 211 ? 36.098 16.667 102.652 1.00 53.48 211 HIS B CA 1
ATOM 3642 C C . HIS B 1 211 ? 36.064 17.095 101.184 1.00 47.10 211 HIS B C 1
ATOM 3643 O O . HIS B 1 211 ? 35.648 16.324 100.309 1.00 46.40 211 HIS B O 1
ATOM 3650 N N . VAL B 1 212 ? 36.487 18.322 100.910 1.00 45.88 212 VAL B N 1
ATOM 3651 C CA . VAL B 1 212 ? 36.555 18.806 99.531 1.00 48.91 212 VAL B CA 1
ATOM 3652 C C . VAL B 1 212 ? 37.615 18.015 98.769 1.00 51.19 212 VAL B C 1
ATOM 3653 O O . VAL B 1 212 ? 37.355 17.505 97.672 1.00 50.97 212 VAL B O 1
ATOM 3657 N N . GLU B 1 213 ? 38.803 17.914 99.369 1.00 45.39 213 GLU B N 1
ATOM 3658 C CA . GLU B 1 213 ? 39.893 17.116 98.821 1.00 46.16 213 GLU B CA 1
ATOM 3659 C C . GLU B 1 213 ? 39.428 15.688 98.599 1.00 52.57 213 GLU B C 1
ATOM 3660 O O . GLU B 1 213 ? 39.781 15.061 97.598 1.00 52.13 213 GLU B O 1
ATOM 3666 N N . ALA B 1 214 ? 38.635 15.182 99.541 1.00 48.09 214 ALA B N 1
ATOM 3667 C CA . ALA B 1 214 ? 38.105 13.823 99.468 1.00 55.03 214 ALA B CA 1
ATOM 3668 C C . ALA B 1 214 ? 37.080 13.665 98.349 1.00 54.32 214 ALA B C 1
ATOM 3669 O O . ALA B 1 214 ? 36.926 12.582 97.786 1.00 53.45 214 ALA B O 1
ATOM 3671 N N . ALA B 1 215 ? 36.363 14.738 98.043 1.00 49.70 215 ALA B N 1
ATOM 3672 C CA . ALA B 1 215 ? 35.383 14.680 96.968 1.00 48.46 215 ALA B CA 1
ATOM 3673 C C . ALA B 1 215 ? 36.129 14.704 95.644 1.00 46.84 215 ALA B C 1
ATOM 3674 O O . ALA B 1 215 ? 35.780 13.984 94.711 1.00 47.73 215 ALA B O 1
ATOM 3676 N N . LEU B 1 216 ? 37.178 15.521 95.585 1.00 48.03 216 LEU B N 1
ATOM 3677 C CA . LEU B 1 216 ? 37.947 15.701 94.361 1.00 50.00 216 LEU B CA 1
ATOM 3678 C C . LEU B 1 216 ? 38.684 14.424 93.987 1.00 56.04 216 LEU B C 1
ATOM 3679 O O . LEU B 1 216 ? 38.781 14.072 92.806 1.00 57.62 216 LEU B O 1
ATOM 3684 N N . GLU B 1 217 ? 39.207 13.736 94.996 1.00 58.26 217 GLU B N 1
ATOM 3685 C CA . GLU B 1 217 ? 39.817 12.438 94.779 1.00 63.91 217 GLU B CA 1
ATOM 3686 C C . GLU B 1 217 ? 38.754 11.483 94.242 1.00 59.44 217 GLU B C 1
ATOM 3687 O O . GLU B 1 217 ? 38.997 10.718 93.307 1.00 59.24 217 GLU B O 1
ATOM 3693 N N . LYS B 1 218 ? 37.561 11.560 94.818 1.00 56.74 218 LYS B N 1
ATOM 3694 C CA . LYS B 1 218 ? 36.466 10.662 94.461 1.00 59.26 218 LYS B CA 1
ATOM 3695 C C . LYS B 1 218 ? 35.971 10.795 93.012 1.00 53.35 218 LYS B C 1
ATOM 3696 O O . LYS B 1 218 ? 35.423 9.844 92.461 1.00 52.32 218 LYS B O 1
ATOM 3702 N N . ILE B 1 219 ? 36.163 11.961 92.395 1.00 48.96 219 ILE B N 1
ATOM 3703 C CA . ILE B 1 219 ? 35.692 12.176 91.025 1.00 48.77 219 ILE B CA 1
ATOM 3704 C C . ILE B 1 219 ? 36.837 12.240 90.030 1.00 50.90 219 ILE B C 1
ATOM 3705 O O . ILE B 1 219 ? 36.629 12.538 88.853 1.00 48.23 219 ILE B O 1
ATOM 3710 N N . SER B 1 220 ? 38.044 11.963 90.506 1.00 53.65 220 SER B N 1
ATOM 3711 C CA . SER B 1 220 ? 39.245 12.116 89.691 1.00 55.88 220 SER B CA 1
ATOM 3712 C C . SER B 1 220 ? 39.332 11.109 88.541 1.00 58.69 220 SER B C 1
ATOM 3713 O O . SER B 1 220 ? 40.029 11.355 87.561 1.00 60.14 220 SER B O 1
ATOM 3716 N N . ASP B 1 221 ? 38.607 9.996 88.647 1.00 62.47 221 ASP B N 1
ATOM 3717 C CA . ASP B 1 221 ? 38.621 8.967 87.602 1.00 68.10 221 ASP B CA 1
ATOM 3718 C C . ASP B 1 221 ? 37.630 9.216 86.448 1.00 63.48 221 ASP B C 1
ATOM 3719 O O . ASP B 1 221 ? 37.461 8.355 85.582 1.00 62.74 221 ASP B O 1
ATOM 3724 N N . LEU B 1 222 ? 36.981 10.379 86.434 1.00 58.22 222 LEU B N 1
ATOM 3725 C CA . LEU B 1 222 ? 35.916 10.645 85.462 1.00 51.04 222 LEU B CA 1
ATOM 3726 C C . LEU B 1 222 ? 36.336 11.564 84.329 1.00 50.57 222 LEU B C 1
ATOM 3727 O O . LEU B 1 222 ? 36.975 12.592 84.551 1.00 48.08 222 LEU B O 1
ATOM 3732 N N . GLN B 1 223 ? 35.950 11.198 83.112 1.00 53.54 223 GLN B N 1
ATOM 3733 C CA . GLN B 1 223 ? 36.074 12.100 81.978 1.00 60.06 223 GLN B CA 1
ATOM 3734 C C . GLN B 1 223 ? 34.831 13.005 81.918 1.00 54.93 223 GLN B C 1
ATOM 3735 O O . GLN B 1 223 ? 33.763 12.576 81.485 1.00 53.66 223 GLN B O 1
ATOM 3741 N N . VAL B 1 224 ? 34.987 14.254 82.348 1.00 53.33 224 VAL B N 1
ATOM 3742 C CA . VAL B 1 224 ? 33.862 15.170 82.530 1.00 50.99 224 VAL B CA 1
ATOM 3743 C C . VAL B 1 224 ? 33.881 16.357 81.567 1.00 49.73 224 VAL B C 1
ATOM 3744 O O . VAL B 1 224 ? 34.882 17.068 81.470 1.00 50.05 224 VAL B O 1
ATOM 3748 N N . ARG B 1 225 ? 32.764 16.572 80.869 1.00 46.87 225 ARG B N 1
ATOM 3749 C CA . ARG B 1 225 ? 32.641 17.677 79.914 1.00 43.07 225 ARG B CA 1
ATOM 3750 C C . ARG B 1 225 ? 32.008 18.925 80.534 1.00 36.86 225 ARG B C 1
ATOM 3751 O O . ARG B 1 225 ? 32.205 20.036 80.047 1.00 37.64 225 ARG B O 1
ATOM 3759 N N . LEU B 1 226 ? 31.252 18.738 81.612 1.00 35.16 226 LEU B N 1
ATOM 3760 C CA . LEU B 1 226 ? 30.495 19.827 82.221 1.00 29.24 226 LEU B CA 1
ATOM 3761 C C . LEU B 1 226 ? 30.221 19.493 83.689 1.00 25.57 226 LEU B C 1
ATOM 3762 O O . LEU B 1 226 ? 29.922 18.347 84.036 1.00 26.38 226 LEU B O 1
ATOM 3767 N N . TYR B 1 227 ? 30.391 20.486 84.551 1.00 25.41 227 TYR B N 1
ATOM 3768 C CA . TYR B 1 227 ? 29.938 20.384 85.928 1.00 25.82 227 TYR B CA 1
ATOM 3769 C C . TYR B 1 227 ? 28.557 21.018 85.909 1.00 29.47 227 TYR B C 1
ATOM 3770 O O . TYR B 1 227 ? 28.427 22.243 85.775 1.00 23.78 227 TYR B O 1
ATOM 3779 N N . ALA B 1 228 ? 27.527 20.186 86.004 1.00 24.43 228 ALA B N 1
ATOM 3780 C CA . ALA B 1 228 ? 26.169 20.700 86.086 1.00 28.77 228 ALA B CA 1
ATOM 3781 C C . ALA B 1 228 ? 25.884 21.083 87.542 1.00 24.32 228 ALA B C 1
ATOM 3782 O O . ALA B 1 228 ? 25.390 20.276 88.338 1.00 25.33 228 ALA B O 1
ATOM 3784 N N . VAL B 1 229 ? 26.254 22.313 87.888 1.00 24.23 229 VAL B N 1
ATOM 3785 C CA . VAL B 1 229 ? 26.260 22.767 89.288 1.00 25.42 229 VAL B CA 1
ATOM 3786 C C . VAL B 1 229 ? 24.864 23.161 89.747 1.00 25.38 229 VAL B C 1
ATOM 3787 O O . VAL B 1 229 ? 23.974 23.343 88.923 1.00 24.20 229 VAL B O 1
ATOM 3791 N N . GLY B 1 230 ? 24.682 23.276 91.064 1.00 26.86 230 GLY B N 1
ATOM 3792 C CA . GLY B 1 230 ? 23.420 23.683 91.653 1.00 27.36 230 GLY B CA 1
ATOM 3793 C C . GLY B 1 230 ? 23.144 25.178 91.592 1.00 27.11 230 GLY B C 1
ATOM 3794 O O . GLY B 1 230 ? 21.986 25.596 91.523 1.00 26.97 230 GLY B O 1
ATOM 3795 N N . HIS B 1 231 ? 24.194 25.991 91.628 1.00 27.30 231 HIS B N 1
ATOM 3796 C CA . HIS B 1 231 ? 24.032 27.440 91.662 1.00 29.18 231 HIS B CA 1
ATOM 3797 C C . HIS B 1 231 ? 24.880 28.153 90.619 1.00 32.26 231 HIS B C 1
ATOM 3798 O O . HIS B 1 231 ? 26.075 27.905 90.515 1.00 26.74 231 HIS B O 1
ATOM 3805 N N . GLY B 1 232 ? 24.256 29.053 89.859 1.00 31.01 232 GLY B N 1
ATOM 3806 C CA . GLY B 1 232 ? 24.996 29.895 88.935 1.00 33.60 232 GLY B CA 1
ATOM 3807 C C . GLY B 1 232 ? 25.143 29.264 87.566 1.00 30.80 232 GLY B C 1
ATOM 3808 O O . GLY B 1 232 ? 24.493 28.271 87.272 1.00 24.11 232 GLY B O 1
ATOM 3809 N N . PRO B 1 233 ? 26.006 29.836 86.721 1.00 32.51 233 PRO B N 1
ATOM 3810 C CA . PRO B 1 233 ? 26.241 29.287 85.388 1.00 28.95 233 PRO B CA 1
ATOM 3811 C C . PRO B 1 233 ? 26.862 27.894 85.436 1.00 28.77 233 PRO B C 1
ATOM 3812 O O . PRO B 1 233 ? 27.650 27.550 86.328 1.00 24.32 233 PRO B O 1
ATOM 3816 N N . LEU B 1 234 ? 26.492 27.094 84.449 1.00 24.62 234 LEU B N 1
ATOM 3817 C CA . LEU B 1 234 ? 27.022 25.749 84.303 1.00 22.90 234 LEU B CA 1
ATOM 3818 C C . LEU B 1 234 ? 28.500 25.819 83.959 1.00 24.08 234 LEU B C 1
ATOM 3819 O O . LEU B 1 234 ? 28.937 26.711 83.216 1.00 26.47 234 LEU B O 1
ATOM 3824 N N . VAL B 1 235 ? 29.270 24.892 84.520 1.00 23.22 235 VAL B N 1
ATOM 3825 C CA . VAL B 1 235 ? 30.724 25.020 84.525 1.00 24.22 235 VAL B CA 1
ATOM 3826 C C . VAL B 1 235 ? 31.378 24.207 83.424 1.00 24.45 235 VAL B C 1
ATOM 3827 O O . VAL B 1 235 ? 31.499 22.982 83.487 1.00 25.16 235 VAL B O 1
ATOM 3831 N N . ARG B 1 236 ? 31.825 24.949 82.422 1.00 28.82 236 ARG B N 1
ATOM 3832 C CA . ARG B 1 236 ? 32.343 24.407 81.200 1.00 33.94 236 ARG B CA 1
ATOM 3833 C C . ARG B 1 236 ? 33.693 25.061 80.959 1.00 33.25 236 ARG B C 1
ATOM 3834 O O . ARG B 1 236 ? 34.728 24.400 80.938 1.00 29.06 236 ARG B O 1
ATOM 3842 N N . THR B 1 237 ? 33.676 26.378 80.797 1.00 34.81 237 THR B N 1
ATOM 3843 C CA . THR B 1 237 ? 34.899 27.119 80.500 1.00 39.18 237 THR B CA 1
ATOM 3844 C C . THR B 1 237 ? 35.903 27.049 81.662 1.00 45.15 237 THR B C 1
ATOM 3845 O O . THR B 1 237 ? 37.090 26.763 81.461 1.00 44.10 237 THR B O 1
ATOM 3849 N N . SER B 1 238 ? 35.412 27.271 82.877 1.00 42.85 238 SER B N 1
ATOM 3850 C CA . SER B 1 238 ? 36.276 27.332 84.057 1.00 43.25 238 SER B CA 1
ATOM 3851 C C . SER B 1 238 ? 36.510 25.978 84.746 1.00 43.04 238 SER B C 1
ATOM 3852 O O . SER B 1 238 ? 37.131 25.923 85.809 1.00 45.47 238 SER B O 1
ATOM 3855 N N . LEU B 1 239 ? 36.042 24.893 84.130 1.00 39.99 239 LEU B N 1
ATOM 3856 C CA . LEU B 1 239 ? 36.061 23.562 84.754 1.00 39.23 239 LEU B CA 1
ATOM 3857 C C . LEU B 1 239 ? 37.408 23.112 85.344 1.00 46.58 239 LEU B C 1
ATOM 3858 O O . LEU B 1 239 ? 37.539 23.020 86.558 1.00 42.07 239 LEU B O 1
ATOM 3863 N N . ILE B 1 240 ? 38.383 22.803 84.491 1.00 49.62 240 ILE B N 1
ATOM 3864 C CA . ILE B 1 240 ? 39.701 22.322 84.953 1.00 48.95 240 ILE B CA 1
ATOM 3865 C C . ILE B 1 240 ? 40.387 23.294 85.929 1.00 47.76 240 ILE B C 1
ATOM 3866 O O . ILE B 1 240 ? 41.015 22.870 86.908 1.00 50.16 240 ILE B O 1
ATOM 3871 N N . ALA B 1 241 ? 40.245 24.593 85.664 1.00 47.11 241 ALA B N 1
ATOM 3872 C CA . ALA B 1 241 ? 40.818 25.634 86.515 1.00 47.71 241 ALA B CA 1
ATOM 3873 C C . ALA B 1 241 ? 40.171 25.646 87.886 1.00 45.52 241 ALA B C 1
ATOM 3874 O O . ALA B 1 241 ? 40.866 25.703 88.909 1.00 40.25 241 ALA B O 1
ATOM 3876 N N . LEU B 1 242 ? 38.837 25.626 87.898 1.00 43.27 242 LEU B N 1
ATOM 3877 C CA . LEU B 1 242 ? 38.073 25.630 89.138 1.00 38.70 242 LEU B CA 1
ATOM 3878 C C . LEU B 1 242 ? 38.410 24.404 89.972 1.00 34.28 242 LEU B C 1
ATOM 3879 O O . LEU B 1 242 ? 38.484 24.476 91.193 1.00 40.58 242 LEU B O 1
ATOM 3884 N N . THR B 1 243 ? 38.611 23.273 89.301 1.00 42.83 243 THR B N 1
ATOM 3885 C CA . THR B 1 243 ? 38.915 22.019 89.985 1.00 40.41 243 THR B CA 1
ATOM 3886 C C . THR B 1 243 ? 40.299 22.040 90.633 1.00 45.52 243 THR B C 1
ATOM 3887 O O . THR B 1 243 ? 40.458 21.653 91.800 1.00 46.72 243 THR B O 1
ATOM 3891 N N . GLN B 1 244 ? 41.301 22.491 89.883 1.00 43.88 244 GLN B N 1
ATOM 3892 C CA . GLN B 1 244 ? 42.656 22.588 90.437 1.00 47.62 244 GLN B CA 1
ATOM 3893 C C . GLN B 1 244 ? 42.660 23.629 91.561 1.00 40.02 244 GLN B C 1
ATOM 3894 O O . GLN B 1 244 ? 43.320 23.443 92.586 1.00 45.47 244 GLN B O 1
ATOM 3900 N N . ALA B 1 245 ? 41.874 24.693 91.389 1.00 42.91 245 ALA B N 1
ATOM 3901 C CA . ALA B 1 245 ? 41.729 25.722 92.420 1.00 48.14 245 ALA B CA 1
ATOM 3902 C C . ALA B 1 245 ? 41.029 25.232 93.702 1.00 52.54 245 ALA B C 1
ATOM 3903 O O . ALA B 1 245 ? 41.418 25.612 94.807 1.00 52.83 245 ALA B O 1
ATOM 3905 N N . TYR B 1 246 ? 39.993 24.406 93.563 1.00 52.29 246 TYR B N 1
ATOM 3906 C CA . TYR B 1 246 ? 39.364 23.801 94.738 1.00 48.38 246 TYR B CA 1
ATOM 3907 C C . TYR B 1 246 ? 40.400 23.004 95.534 1.00 49.55 246 TYR B C 1
ATOM 3908 O O . TYR B 1 246 ? 40.461 23.088 96.762 1.00 42.71 246 TYR B O 1
ATOM 3917 N N . ALA B 1 247 ? 41.225 22.243 94.818 1.00 53.62 247 ALA B N 1
ATOM 3918 C CA . ALA B 1 247 ? 42.318 21.496 95.435 1.00 54.15 247 ALA B CA 1
ATOM 3919 C C . ALA B 1 247 ? 43.333 22.428 96.099 1.00 53.83 247 ALA B C 1
ATOM 3920 O O . ALA B 1 247 ? 43.828 22.139 97.189 1.00 49.28 247 ALA B O 1
ATOM 3922 N N . ASP B 1 248 ? 43.635 23.546 95.445 1.00 56.07 248 ASP B N 1
ATOM 3923 C CA . ASP B 1 248 ? 44.616 24.490 95.976 1.00 58.85 248 ASP B CA 1
ATOM 3924 C C . ASP B 1 248 ? 44.079 25.219 97.197 1.00 56.16 248 ASP B C 1
ATOM 3925 O O . ASP B 1 248 ? 44.784 25.392 98.189 1.00 56.56 248 ASP B O 1
ATOM 3930 N N . TRP B 1 249 ? 42.825 25.643 97.126 1.00 49.37 249 TRP B N 1
ATOM 3931 C CA . TRP B 1 249 ? 42.212 26.371 98.235 1.00 50.83 249 TRP B CA 1
ATOM 3932 C C . TRP B 1 249 ? 41.991 25.477 99.462 1.00 50.24 249 TRP B C 1
ATOM 3933 O O . TRP B 1 249 ? 42.125 25.931 100.601 1.00 51.89 249 TRP B O 1
ATOM 3944 N N . SER B 1 250 ? 41.678 24.205 99.222 1.00 45.08 250 SER B N 1
ATOM 3945 C CA . SER B 1 250 ? 41.508 23.229 100.303 1.00 46.00 250 SER B CA 1
ATOM 3946 C C . SER B 1 250 ? 42.804 22.886 101.035 1.00 51.33 250 SER B C 1
ATOM 3947 O O . SER B 1 250 ? 42.845 22.905 102.268 1.00 54.36 250 SER B O 1
ATOM 3950 N N . LYS B 1 251 ? 43.855 22.551 100.294 1.00 53.00 251 LYS B N 1
ATOM 3951 C CA . LYS B 1 251 ? 45.141 22.253 100.935 1.00 61.14 251 LYS B CA 1
ATOM 3952 C C . LYS B 1 251 ? 45.651 23.469 101.714 1.00 60.37 251 LYS B C 1
ATOM 3953 O O . LYS B 1 251 ? 46.222 23.333 102.799 1.00 64.90 251 LYS B O 1
ATOM 3959 N N . ALA B 1 252 ? 45.408 24.656 101.162 1.00 59.11 252 ALA B N 1
ATOM 3960 C CA . ALA B 1 252 ? 45.752 25.916 101.813 1.00 58.49 252 ALA B CA 1
ATOM 3961 C C . ALA B 1 252 ? 45.023 26.073 103.139 1.00 58.80 252 ALA B C 1
ATOM 3962 O O . ALA B 1 252 ? 45.567 26.608 104.104 1.00 61.27 252 ALA B O 1
ATOM 3964 N N . GLN B 1 253 ? 43.783 25.602 103.181 1.00 59.36 253 GLN B N 1
ATOM 3965 C CA . GLN B 1 253 ? 42.952 25.725 104.373 1.00 63.65 253 GLN B CA 1
ATOM 3966 C C . GLN B 1 253 ? 43.369 24.729 105.452 1.00 67.11 253 GLN B C 1
ATOM 3967 O O . GLN B 1 253 ? 43.206 24.995 106.648 1.00 65.16 253 GLN B O 1
ATOM 3973 N N . LYS B 1 254 ? 43.902 23.583 105.029 1.00 71.45 254 LYS B N 1
ATOM 3974 C CA . LYS B 1 254 ? 44.356 22.553 105.965 1.00 75.88 254 LYS B CA 1
ATOM 3975 C C . LYS B 1 254 ? 45.502 23.076 106.814 1.00 80.13 254 LYS B C 1
ATOM 3976 O O . LYS B 1 254 ? 45.663 22.687 107.973 1.00 81.79 254 LYS B O 1
ATOM 3982 N N . LEU B 1 255 ? 46.296 23.965 106.229 1.00 82.56 255 LEU B N 1
ATOM 3983 C CA . LEU B 1 255 ? 47.363 24.626 106.961 1.00 90.10 255 LEU B CA 1
ATOM 3984 C C . LEU B 1 255 ? 46.796 25.767 107.802 1.00 93.20 255 LEU B C 1
ATOM 3985 O O . LEU B 1 255 ? 47.495 26.339 108.640 1.00 95.95 255 LEU B O 1
ATOM 3990 N N . GLU B 1 256 ? 45.522 26.078 107.569 1.00 91.47 256 GLU B N 1
ATOM 3991 C CA . GLU B 1 256 ? 44.798 27.109 108.313 1.00 92.01 256 GLU B CA 1
ATOM 3992 C C . GLU B 1 256 ? 45.440 28.485 108.161 1.00 95.24 256 GLU B C 1
ATOM 3993 O O . GLU B 1 256 ? 45.163 29.203 107.199 1.00 94.99 256 GLU B O 1
#

Solvent-accessible surface area: 22453 Å² total

Secondary structure (DSSP, 8-state):
---EEEEEEEETTEEEEEEEESS-SSSSGGGTT---EEEEEEEEESSSEEEE----TT--HHHHHHHHHS-GGGEEEEE-SS--GGGHHHHHHHHHH-TT-EEE--HHHHHHHHHHSTTS---EE---S--EE-STT-EEEEEE---SS-TT-EEEEETTTTEEEEETTT------S-SB----HHHHHHHHHH--TTHHHHHHHHHHHTTS--SEEEESSSSBBSTTHHHHHHHHHHHHHHHHHHHH-/---EEEEEEEETTEEEEEEEESS-SSSSGGGTT---EEEEEEEEESSSEEEE----TT--HHHHHHHHHS-GGG--EEE-SS--GGGHHHHHHHHHH-TTPEEE--HHHHHHHHH-----EE-----EE-STT-EEEEEE---SS-TT-EEEEETTTTEEEEETTT------S-SBSTT-TTTHHHHHHHHHH--TTHHHHHHHHHHTTT---SEEEESSSSBBSTTHHHHHHHHHHHHHHHHT-

Sequence (494 aa):
KPRDVQVLPIATNTKVLRARSWSRLRFEIEYALERGTTSSNSYVIEGDKTAIIDPPVESFKIYLEALQQTVNLKKLDYVILGHFSPNRIPTFKALLELAPQITFVCSLPAAGDLRAAFPDDNLNILPRGKETLDLGKGHVLKFLPIPSPRRWPAGLCTYDVQTQILYTDKIFGAHICGDDVFDESFKEDQRYYFNCLAPHAIHVEAALEKISDLQVRLYAVGHGPLVRTSLIALTQAYADWSKAQKLEHHHKPRDVQVLPIATNTKVLRARSWSRLRFEIEYALERGTTSNSYVIEGDKTAIIDPPVESFKIYLEALQQTVNLKKLDYVILGHFSPNRIPTFKALLELAPQITFVCSLPAAGDLRAADNLNILPRGKTLDLGKGHVLKFLPIPSPRWPAGLCTYDVQTQILYTDKIFGAHICGDDVFDDNWESFKEDQRYYFNCLAPHAIHVEAALEKISDLQVRLYAVGHGPLVRTSLIALTQAYADWSKAQKLE

Organism: Nostoc sp. (strain PCC 7120 / SAG 25.82 / UTEX 2576) (NCBI:txid103690)

Radius of gyration: 26.32 Å; Cα contacts (8 Å, |Δi|>4): 1039; chains: 2; bounding box: 80×48×69 Å

CATH classification: 3.60.15.10

InterPro domains:
  IPR001226 Flavodoxin, conserved site [PS00201] (262-278)
  IPR001279 Metallo-beta-lactamase [SM00849] (42-231)
  IPR002563 Flavin reductase like domain [PF01613] (422-557)
  IPR002563 Flavin reductase like domain [SM00903] (421-570)
  IPR008254 Flavodoxin/nitric oxide synthase [PF00258] (262-385)
  IPR008254 Flavodoxin/nitric oxide synthase [PS50902] (260-398)
  IPR012349 FMN-binding split barrel [G3DSA:2.30.110.10] (418-568)
  IPR029039 Flavoprotein-like superfamily [G3DSA:3.40.50.360] (258-412)
  IPR029039 Flavoprotein-like superfamily [SSF52218] (259-405)
  IPR036866 Ribonuclease Z/Hydroxyacylglutathione hydrolase-like [G3DSA:3.60.15.10] (1-257)
  IPR036866 Ribonuclease Z/Hydroxyacylglutathione hydrolase-like [SSF56281] (9-251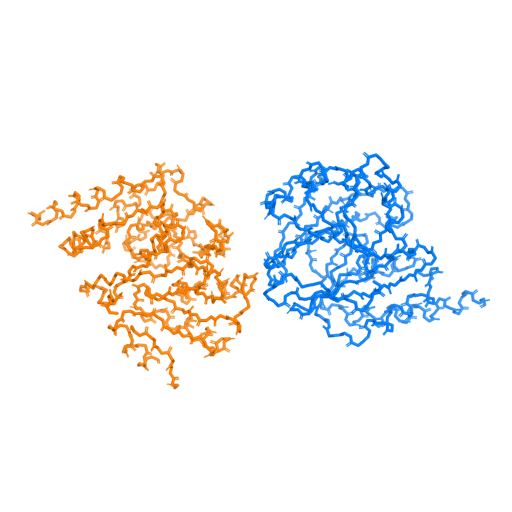)
  IPR045761 ODP domain [PF19583] (43-232)
  IPR051285 NADH-dependent Oxidoreductase Modular Protein [PTHR32145] (4-537)

B-factor: mean 40.95, std 20.48, range [7.7, 186.37]

Foldseek 3Di:
DDWAWDWDADFVQKIKTWTWDQADPDPDQQCVVSFTKTFIKMWHAALAIEIEDDDFPVRVNSVVVVVVPDPLCRHEEYEYQFDDPRCLVVVVVSCVRHVNYEYEWEVVCPVVNCVSVVVHDHHYHYHFPDWDDNHPQQIKGKDALAFPVTNTRIWIAGPVGQEIARELPQAFRHGDDAQADPPVVVRSVSSLVRVLPGLVSLVVVLVRCVVGDHQWHNYRMHHIYGPCVVVSSVVSVVSSVVSVVVVVD/DQWAWDWDADFVQKIKTWTWFQADPDPDQLCVVTFTKIFIKMWHAAVAIEIEDDDFPVRVNRVVVVVVPDQLQRHEEYEYQFDDPRRLVVVVVSCVSHVRYEYEWEPVRVVVNVVSPPHHYDYHFDWDDNHPQFRKGKQALAFPVGNGGIWIAGPVGQEIARELPQAFGHGDPAQACPVVVVTVVRRVSSLVVVLPGLVSLLVVLVRCVPGDHQWHNYRMDHTYHPCPVVSSVVSNVSSVVSVVD

Nearest PDB structures (foldseek):
  4fek-assembly2_B  TM=9.806E-01  e=1.598E-47  Nostoc sp. PCC 7120 = FACHB-418
  6h0d-assembly1_A  TM=9.657E-01  e=4.185E-35  Synechocystis sp. PCC 6803 substr. Kazusa
  2q9u-assembly1_A  TM=8.871E-01  e=1.848E-18  Giardia duodenalis
  1ycf-assembly1_A  TM=9.134E-01  e=4.550E-17  Neomoorella thermoacetica
  1e5d-assembly1_B  TM=9.050E-01  e=8.848E-17  Megalodesulfovibrio gigas